Protein AF-0000000075830117 (afdb_homodimer)

Secondary structure (DSSP, 8-state):
----------------------B-SEEEEE-----GGGS-SSS---HHHHHHHHHHHHHHHHTS-EEEEEEEEEE-SPPPTT-TTEEEEEEEEEEEETTEEEEEEEEEESSSTT-EEEEEEEEEE--TTTTTTBPPPPTTSBPPP-TT---PPBHHHHHHHHHHTSPP---TTTTEEEEEEEEEEE-GGGB-TTTSPBPHHHHHHHHHHHHHHHTTHHHHHHHHHHTTEEEEEEEEEEEEE-SS----TTEEEEEEEEEE--SSTTSEEEEEEEEE-TTS-EEEEEEEEEEEEETTT--B-PPPHHHHHHHHHHHHHHSS---TT-----------/----------------------B-SEEEEE-----GGGS-SSS---HHHHHHHHHHHHHHHHTS-EEEEEEEEEE-SPPPTT-TTEEEEEEEEEEEETTEEEEEEEEEESSSTT-EEEEEEEEEE--TTTTTTBPPPPTTSBPPP-TT---PPBHHHHHHHHHHTS-----TTTTEEEEEEEEEEE-GGGB-TTTSPBPHHHHHHHHHHHHHHHTTHHHHHHHHHHTTEEEEEEEEEEEEE-SS----TTEEEEEEEEEEE-SSTTSEEEEEEEEE-TTS-EEEEEEEEEEEEETTT--B-PPPHHHHHHHHHHHHHHSS---TT-----------

Foldseek 3Di:
DPPPPPPPPDPPPPPPPVPLAQDEQKDKAFDDPDDPVLWPQPQDHDPLSVVVVVQVRVCVQFVHWDWFWKFLKFFDATDDPPFPRWIKMKGFADDPDPQKTKIWIFIATDQDPPGTGIIIITITGHDPPTNPRYDHDDQQDFDDHGPVRDGGDGNVVVVVVSVVPGDPDPPVVPFWLFKFKDKDAAAPVQADPPQQAGHSSVVSVVQVQVVCVLLPHPVSQVVQVVVQKGKDWGTKRTKGFDSPDHDDHGAMKMKMWIWGDDDDQQQKTKIWIFIADPVGDTGIIIIIIMGMARNVVRHGDHDDPVSVVSSSVCRVVRRPPPPPPPPVPPVPVPPD/DPPPPPPPPDPPPPPPPPPLAQDEQKDKAFDDPDDPVLWPVPQDHQPLSVVVVVQVRVCVQFVHWDWFWKFLKFFDGTDDPPFPRWIKMKGFADDPDPQKTKIWIFIATDQDPPGTGIIIITITGHDPPTNPRYDHDDQQDFDDHGPVRDGGDGNVVVVVVSVVPDDPDPPVPPFWLFKFKDKDAAAPVQADPPQQAGHSSVVSVVQVQVVCVLLPHPVSQVVQVVVQKGKDWGTKRTKGFDSPDHDDHGAMKMKMWIWGDDPPQQQKTKIWIFIADPVGDTGIIIIIIMGMARNVPRHGDHDDPVSVVSSSVCRVVRRPPPPPPPPVPPPPVPPD

InterPro domains:
  IPR029069 HotDog domain superfamily [SSF54637] (37-83)
  IPR029069 HotDog domain superfamily [SSF54637] (203-308)

pLDDT: mean 79.44, std 21.6, range [19.98, 98.19]

Sequence (672 aa):
MYRTTVLVVPRAVIASHSCRREMAPANVFVVEQLGIKDIDGYGHVWYGNYLKFFHRGLQLFLGGGTVVRVEHLKYKQSVPWGAEDSRIESYLVERPSPAMAVVYQRWRVGPSADSTYAICLSHVALEPGCADTIAVMEPKQRLIEGREGAREPMLGMAVKNLQTGAVPPIDDAEGIIGRILIGRHAYLDMISPSDSTIQLVDVMDLFEQSRTELVGGQPGLKAFLDRGISLVVGQIDALVLSKDVKITPGTDVLCEVTLIRATTGRRCFNFQQRLLRSDGMEAARVRVLMCCVDVSKGELVPVPDDSWAYWNMRLETLGKSPSHGNGFHNQRTKLSMYRTTVLVVPRAVIASHSCRREMAPANVFVVEQLGIKDIDGYGHVWYGNYLKFFHRGLQLFLGGGTVVRVEHLKYKQSVPWGAEDSRIESYLVERPSPAMAVVYQRWRVGPSADSTYAICLSHVALEPGCADTIAVMEPKQRLIEGREGAREPMLGMAVKNLQTGAVPPIDDAEGIIGRILIGRHAYLDMISPSDSTIQLVDVMDLFEQSRTELVGGQPGLKAFLDRGISLVVGQIDALVLSKDVKITPGTDVLCEVTLIRATTGRRCFNFQQRLLRSDGMEAARVRVLMCCVDVSKGELVPVPDDSWAYWNMRLETLGKSPSHGNGFHNQRTKLS

Structure (mmCIF, N/CA/C/O backbone):
data_AF-0000000075830117-model_v1
#
loop_
_entity.id
_entity.type
_entity.pdbx_description
1 polymer 'Thioesterase domain-containing protein'
#
loop_
_atom_site.group_PDB
_atom_site.id
_atom_site.type_symbol
_atom_site.label_atom_id
_atom_site.label_alt_id
_atom_site.label_comp_id
_atom_site.label_asym_id
_atom_site.label_entity_id
_atom_site.label_seq_id
_atom_site.pdbx_PDB_ins_code
_atom_site.Cartn_x
_atom_site.Cartn_y
_atom_site.Cartn_z
_atom_site.occupancy
_atom_site.B_iso_or_equiv
_atom_site.auth_seq_id
_atom_site.auth_comp_id
_atom_site.auth_asym_id
_atom_site.auth_atom_id
_atom_site.pdbx_PDB_model_num
ATOM 1 N N . MET A 1 1 ? -38.844 -21.938 -41.781 1 20.69 1 MET A N 1
ATOM 2 C CA . MET A 1 1 ? -38.656 -20.484 -41.844 1 20.69 1 MET A CA 1
ATOM 3 C C . MET A 1 1 ? -39.094 -19.828 -40.531 1 20.69 1 MET A C 1
ATOM 5 O O . MET A 1 1 ? -40.25 -19.359 -40.438 1 20.69 1 MET A O 1
ATOM 9 N N . TYR A 1 2 ? -38.812 -20.344 -39.438 1 23.97 2 TYR A N 1
ATOM 10 C CA . TYR A 1 2 ? -39.344 -20.047 -38.094 1 23.97 2 TYR A CA 1
ATOM 11 C C . TYR A 1 2 ? -39.062 -18.594 -37.719 1 23.97 2 TYR A C 1
ATOM 13 O O . TYR A 1 2 ? -37.938 -18.141 -37.781 1 23.97 2 TYR A O 1
ATOM 21 N N . ARG A 1 3 ? -40.094 -17.719 -37.938 1 20.22 3 ARG A N 1
ATOM 22 C CA . ARG A 1 3 ? -40.188 -16.266 -37.781 1 20.22 3 ARG A CA 1
ATOM 23 C C . ARG A 1 3 ? -39.875 -15.867 -36.344 1 20.22 3 ARG A C 1
ATOM 25 O O . ARG A 1 3 ? -40.562 -16.266 -35.406 1 20.22 3 ARG A O 1
ATOM 32 N N . THR A 1 4 ? -38.625 -15.805 -35.969 1 21.97 4 THR A N 1
ATOM 33 C CA . THR A 1 4 ? -38.094 -15.5 -34.625 1 21.97 4 THR A CA 1
ATOM 34 C C . THR A 1 4 ? -38.5 -14.102 -34.188 1 21.97 4 THR A C 1
ATOM 36 O O . THR A 1 4 ? -38.125 -13.102 -34.812 1 21.97 4 THR A O 1
ATOM 39 N N . THR A 1 5 ? -39.75 -13.969 -33.844 1 21.34 5 THR A N 1
ATOM 40 C CA . THR A 1 5 ? -40.344 -12.688 -33.438 1 21.34 5 THR A CA 1
ATOM 41 C C . THR A 1 5 ? -39.531 -12.031 -32.344 1 21.34 5 THR A C 1
ATOM 43 O O . THR A 1 5 ? -39.312 -12.633 -31.281 1 21.34 5 THR A O 1
ATOM 46 N N . VAL A 1 6 ? -38.688 -11.039 -32.656 1 21.36 6 VAL A N 1
ATOM 47 C CA . VAL A 1 6 ? -37.812 -10.148 -31.906 1 21.36 6 VAL A CA 1
ATOM 48 C C . VAL A 1 6 ? -38.625 -9.258 -30.984 1 21.36 6 VAL A C 1
ATOM 50 O O . VAL A 1 6 ? -39.469 -8.469 -31.453 1 21.36 6 VAL A O 1
ATOM 53 N N . LEU A 1 7 ? -39.156 -9.805 -29.922 1 20.45 7 LEU A N 1
ATOM 54 C CA . LEU A 1 7 ? -39.969 -8.938 -29.078 1 20.45 7 LEU A CA 1
ATOM 55 C C . LEU A 1 7 ? -39.219 -7.668 -28.719 1 20.45 7 LEU A C 1
ATOM 57 O O . LEU A 1 7 ? -38.094 -7.738 -28.172 1 20.45 7 LEU A O 1
ATOM 61 N N . VAL A 1 8 ? -39.5 -6.547 -29.422 1 20.73 8 VAL A N 1
ATOM 62 C CA . VAL A 1 8 ? -39.031 -5.176 -29.234 1 20.73 8 VAL A CA 1
ATOM 63 C C . VAL A 1 8 ? -39.469 -4.652 -27.875 1 20.73 8 VAL A C 1
ATOM 65 O O . VAL A 1 8 ? -40.656 -4.566 -27.578 1 20.73 8 VAL A O 1
ATOM 68 N N . VAL A 1 9 ? -38.875 -5.027 -26.891 1 22.42 9 VAL A N 1
ATOM 69 C CA . VAL A 1 9 ? -39.344 -4.477 -25.625 1 22.42 9 VAL A CA 1
ATOM 70 C C . VAL A 1 9 ? -39.344 -2.953 -25.703 1 22.42 9 VAL A C 1
ATOM 72 O O . VAL A 1 9 ? -38.375 -2.342 -26.172 1 22.42 9 VAL A O 1
ATOM 75 N N . PRO A 1 10 ? -40.5 -2.367 -25.703 1 21.41 10 PRO A N 1
ATOM 76 C CA . PRO A 1 10 ? -40.625 -0.914 -25.828 1 21.41 10 PRO A CA 1
ATOM 77 C C . PRO A 1 10 ? -39.688 -0.152 -24.891 1 21.41 10 PRO A C 1
ATOM 79 O O . PRO A 1 10 ? -39.312 -0.67 -23.844 1 21.41 10 PRO A O 1
ATOM 82 N N . ARG A 1 11 ? -39.062 0.906 -25.438 1 22.81 11 ARG A N 1
ATOM 83 C CA . ARG A 1 11 ? -38.25 1.982 -24.891 1 22.81 11 ARG A CA 1
ATOM 84 C C . ARG A 1 11 ? -38.969 2.699 -23.75 1 22.81 11 ARG A C 1
ATOM 86 O O . ARG A 1 11 ? -39.969 3.371 -23.969 1 22.81 11 ARG A O 1
ATOM 93 N N . ALA A 1 12 ? -39.219 2.078 -22.672 1 22.09 12 ALA A N 1
ATOM 94 C CA . ALA A 1 12 ? -39.844 2.971 -21.703 1 22.09 12 ALA A CA 1
ATOM 95 C C . ALA A 1 12 ? -39.156 4.336 -21.688 1 22.09 12 ALA A C 1
ATOM 97 O O . ALA A 1 12 ? -37.938 4.426 -21.688 1 22.09 12 ALA A O 1
ATOM 98 N N . VAL A 1 13 ? -39.719 5.32 -22.281 1 22.27 13 VAL A N 1
ATOM 99 C CA . VAL A 1 13 ? -39.469 6.75 -22.219 1 22.27 13 VAL A CA 1
ATOM 100 C C . VAL A 1 13 ? -39.281 7.176 -20.766 1 22.27 13 VAL A C 1
ATOM 102 O O . VAL A 1 13 ? -40.25 7.176 -19.984 1 22.27 13 VAL A O 1
ATOM 105 N N . ILE A 1 14 ? -38.344 6.629 -20.062 1 22.73 14 ILE A N 1
ATOM 106 C CA . ILE A 1 14 ? -38.219 7.219 -18.734 1 22.73 14 ILE A CA 1
ATOM 107 C C . ILE A 1 14 ? -38.156 8.742 -18.844 1 22.73 14 ILE A C 1
ATOM 109 O O . ILE A 1 14 ? -37.281 9.281 -19.531 1 22.73 14 ILE A O 1
ATOM 113 N N . ALA A 1 15 ? -39.219 9.391 -18.719 1 22.58 15 ALA A N 1
ATOM 114 C CA . ALA A 1 15 ? -39.344 10.828 -18.531 1 22.58 15 ALA A CA 1
ATOM 115 C C . ALA A 1 15 ? -38.312 11.352 -17.531 1 22.58 15 ALA A C 1
ATOM 117 O O . ALA A 1 15 ? -38.25 10.867 -16.406 1 22.58 15 ALA A O 1
ATOM 118 N N . SER A 1 16 ? -37.156 11.844 -17.984 1 25.09 16 SER A N 1
ATOM 119 C CA . SER A 1 16 ? -36 12.625 -17.531 1 25.09 16 SER A CA 1
ATOM 120 C C . SER A 1 16 ? -36.438 13.82 -16.688 1 25.09 16 SER A C 1
ATOM 122 O O . SER A 1 16 ? -36.438 14.961 -17.156 1 25.09 16 SER A O 1
ATOM 124 N N . HIS A 1 17 ? -37.594 13.781 -16.047 1 27.83 17 HIS A N 1
ATOM 125 C CA . HIS A 1 17 ? -37.688 15.023 -15.281 1 27.83 17 HIS A CA 1
ATOM 126 C C . HIS A 1 17 ? -36.469 15.195 -14.359 1 27.83 17 HIS A C 1
ATOM 128 O O . HIS A 1 17 ? -36.188 14.336 -13.523 1 27.83 17 HIS A O 1
ATOM 134 N N . SER A 1 18 ? -35.406 15.898 -14.742 1 29.81 18 SER A N 1
ATOM 135 C CA . SER A 1 18 ? -34.094 16.391 -14.328 1 29.81 18 SER A CA 1
ATOM 136 C C . SER A 1 18 ? -34.156 16.984 -12.922 1 29.81 18 SER A C 1
ATOM 138 O O . SER A 1 18 ? -34 18.188 -12.742 1 29.81 18 SER A O 1
ATOM 140 N N . CYS A 1 19 ? -35.125 16.812 -12.039 1 29.39 19 CYS A N 1
ATOM 141 C CA . CYS A 1 19 ? -34.969 17.469 -10.75 1 29.39 19 CYS A CA 1
ATOM 142 C C . CYS A 1 19 ? -33.656 17.047 -10.078 1 29.39 19 CYS A C 1
ATOM 144 O O . CYS A 1 19 ? -33.469 15.883 -9.742 1 29.39 19 CYS A O 1
ATOM 146 N N . ARG A 1 20 ? -32.625 17.719 -10.25 1 38.72 20 ARG A N 1
ATOM 147 C CA . ARG A 1 20 ? -31.297 17.594 -9.633 1 38.72 20 ARG A CA 1
ATOM 148 C C . ARG A 1 20 ? -31.406 17.438 -8.125 1 38.72 20 ARG A C 1
ATOM 150 O O . ARG A 1 20 ? -31.625 18.422 -7.402 1 38.72 20 ARG A O 1
ATOM 157 N N . ARG A 1 21 ? -31.922 16.5 -7.582 1 38.53 21 ARG A N 1
ATOM 158 C CA . ARG A 1 21 ? -32.062 16.25 -6.148 1 38.53 21 ARG A CA 1
ATOM 159 C C . ARG A 1 21 ? -30.734 16.484 -5.426 1 38.53 21 ARG A C 1
ATOM 161 O O . ARG A 1 21 ? -29.703 15.93 -5.816 1 38.53 21 ARG A O 1
ATOM 168 N N . GLU A 1 22 ? -30.547 17.656 -4.602 1 53.09 22 GLU A N 1
ATOM 169 C CA . GLU A 1 22 ? -29.438 18 -3.711 1 53.09 22 GLU A CA 1
ATOM 170 C C . GLU A 1 22 ? -29.078 16.828 -2.805 1 53.09 22 GLU A C 1
ATOM 172 O O . GLU A 1 22 ? -29.953 16.188 -2.209 1 53.09 22 GLU A O 1
ATOM 177 N N . MET A 1 23 ? -27.906 16.25 -3.035 1 68.56 23 MET A N 1
ATOM 178 C CA . MET A 1 23 ? -27.406 15.148 -2.221 1 68.56 23 MET A CA 1
ATOM 179 C C . MET A 1 23 ? -27.016 15.633 -0.831 1 68.56 23 MET A C 1
ATOM 181 O O . MET A 1 23 ? -26.75 16.812 -0.634 1 68.56 23 MET A O 1
ATOM 185 N N . ALA A 1 24 ? -27.141 14.789 0.187 1 74.56 24 ALA A N 1
ATOM 186 C CA . ALA A 1 24 ? -26.828 15.055 1.588 1 74.56 24 ALA A CA 1
ATOM 187 C C . ALA A 1 24 ? -25.422 15.656 1.731 1 74.56 24 ALA A C 1
ATOM 189 O O . ALA A 1 24 ? -24.5 15.289 0.993 1 74.56 24 ALA A O 1
ATOM 190 N N . PRO A 1 25 ? -25.344 16.703 2.576 1 81.5 25 PRO A N 1
ATOM 191 C CA . PRO A 1 25 ? -24.062 17.391 2.77 1 81.5 25 PRO A CA 1
ATOM 192 C C . PRO A 1 25 ? -23.031 16.516 3.508 1 81.5 25 PRO A C 1
ATOM 194 O O . PRO A 1 25 ? -21.922 16.969 3.762 1 81.5 25 PRO A O 1
ATOM 197 N N . ALA A 1 26 ? -23.406 15.352 3.828 1 84.12 26 ALA A N 1
ATOM 198 C CA . ALA A 1 26 ? -22.531 14.406 4.52 1 84.12 26 ALA A CA 1
ATOM 199 C C . ALA A 1 26 ? -22.625 13.016 3.896 1 84.12 26 ALA A C 1
ATOM 201 O O . ALA A 1 26 ? -23.609 12.688 3.246 1 84.12 26 ALA A O 1
ATOM 202 N N . ASN A 1 27 ? -21.469 12.344 4.012 1 87.62 27 ASN A N 1
ATOM 203 C CA . ASN A 1 27 ? -21.406 10.977 3.516 1 87.62 27 ASN A CA 1
ATOM 204 C C . ASN A 1 27 ? -20.641 10.07 4.469 1 87.62 27 ASN A C 1
ATOM 206 O O . ASN A 1 27 ? -19.703 10.516 5.137 1 87.62 27 ASN A O 1
ATOM 210 N N . VAL A 1 28 ? -21.156 8.898 4.586 1 85.44 28 VAL A N 1
ATOM 211 C CA . VAL A 1 28 ? -20.469 7.875 5.371 1 85.44 28 VAL A CA 1
ATOM 212 C C . VAL A 1 28 ? -19.906 6.805 4.441 1 85.44 28 VAL A C 1
ATOM 214 O O . VAL A 1 28 ? -20.641 6.199 3.66 1 85.44 28 VAL A O 1
ATOM 217 N N . PHE A 1 29 ? -18.641 6.68 4.559 1 88.5 29 PHE A N 1
ATOM 218 C CA . PHE A 1 29 ? -17.922 5.637 3.852 1 88.5 29 PHE A CA 1
ATOM 219 C C . PHE A 1 29 ? -17.547 4.504 4.797 1 88.5 29 PHE A C 1
ATOM 221 O O . PHE A 1 29 ? -16.688 4.672 5.672 1 88.5 29 PHE A O 1
ATOM 228 N N . VAL A 1 30 ? -18.156 3.348 4.559 1 81.88 30 VAL A N 1
ATOM 229 C CA . VAL A 1 30 ? -17.797 2.18 5.355 1 81.88 30 VAL A CA 1
ATOM 230 C C . VAL A 1 30 ? -16.516 1.564 4.809 1 81.88 30 VAL A C 1
ATOM 232 O O . VAL A 1 30 ? -16.438 1.215 3.629 1 81.88 30 VAL A O 1
ATOM 235 N N . VAL A 1 31 ? -15.586 1.491 5.645 1 80.81 31 VAL A N 1
ATOM 236 C CA . VAL A 1 31 ? -14.281 0.993 5.23 1 80.81 31 VAL A CA 1
ATOM 237 C C . VAL A 1 31 ? -14.281 -0.534 5.25 1 80.81 31 VAL A C 1
ATOM 239 O O . VAL A 1 31 ? -14.062 -1.146 6.297 1 80.81 31 VAL A O 1
ATOM 242 N N . GLU A 1 32 ? -14.523 -1.17 4.133 1 73.19 32 GLU A N 1
ATOM 243 C CA . GLU A 1 32 ? -14.602 -2.625 4.047 1 73.19 32 GLU A CA 1
ATOM 244 C C . GLU A 1 32 ? -13.289 -3.219 3.539 1 73.19 32 GLU A C 1
ATOM 246 O O . GLU A 1 32 ? -12.977 -4.375 3.822 1 73.19 32 GLU A O 1
ATOM 251 N N . GLN A 1 33 ? -12.547 -2.516 2.84 1 73.56 33 GLN A N 1
ATOM 252 C CA . GLN A 1 33 ? -11.352 -3.061 2.199 1 73.56 33 GLN A CA 1
ATOM 253 C C . GLN A 1 33 ? -10.086 -2.652 2.949 1 73.56 33 GLN A C 1
ATOM 255 O O . GLN A 1 33 ? -9.133 -2.154 2.348 1 73.56 33 GLN A O 1
ATOM 260 N N . LEU A 1 34 ? -10.258 -2.928 4.258 1 75.19 34 LEU A N 1
ATOM 261 C CA . LEU A 1 34 ? -9.078 -2.709 5.094 1 75.19 34 LEU A CA 1
ATOM 262 C C . LEU A 1 34 ? -8.273 -3.994 5.238 1 75.19 34 LEU A C 1
ATOM 264 O O . LEU A 1 34 ? -8.805 -5.027 5.648 1 75.19 34 LEU A O 1
ATOM 268 N N . GLY A 1 35 ? -7.07 -3.973 4.766 1 71.38 35 GLY A N 1
ATOM 269 C CA . GLY A 1 35 ? -6.188 -5.117 4.941 1 71.38 35 GLY A CA 1
ATOM 270 C C . GLY A 1 35 ? -5.223 -4.949 6.102 1 71.38 35 GLY A C 1
ATOM 271 O O . GLY A 1 35 ? -5.098 -3.857 6.66 1 71.38 35 GLY A O 1
ATOM 272 N N . ILE A 1 36 ? -4.629 -5.984 6.473 1 67.38 36 ILE A N 1
ATOM 273 C CA . ILE A 1 36 ? -3.672 -5.965 7.574 1 67.38 36 ILE A CA 1
ATOM 274 C C . ILE A 1 36 ? -2.535 -4.996 7.25 1 67.38 36 ILE A C 1
ATOM 276 O O . ILE A 1 36 ? -1.976 -4.363 8.148 1 67.38 36 ILE A O 1
ATOM 280 N N . LYS A 1 37 ? -2.229 -4.863 5.961 1 71.81 37 LYS A N 1
ATOM 281 C CA . LYS A 1 37 ? -1.138 -3.982 5.559 1 71.81 37 LYS A CA 1
ATOM 282 C C . LYS A 1 37 ? -1.494 -2.52 5.809 1 71.81 37 LYS A C 1
ATOM 284 O O . LYS A 1 37 ? -0.616 -1.652 5.812 1 71.81 37 LYS A O 1
ATOM 289 N N . ASP A 1 38 ? -2.814 -2.266 5.879 1 73.94 38 ASP A N 1
ATOM 290 C CA . ASP A 1 38 ? -3.281 -0.887 5.996 1 73.94 38 ASP A CA 1
ATOM 291 C C . ASP A 1 38 ? -3.27 -0.423 7.449 1 73.94 38 ASP A C 1
ATOM 293 O O . ASP A 1 38 ? -3.355 0.776 7.723 1 73.94 38 ASP A O 1
ATOM 297 N N . ILE A 1 39 ? -3.334 -1.313 8.32 1 63.31 39 ILE A N 1
ATOM 298 C CA . ILE A 1 39 ? -3.52 -0.862 9.695 1 63.31 39 ILE A CA 1
ATOM 299 C C . ILE A 1 39 ? -2.424 -1.45 10.586 1 63.31 39 ILE A C 1
ATOM 301 O O . ILE A 1 39 ? -1.653 -2.307 10.148 1 63.31 39 ILE A O 1
ATOM 305 N N . ASP A 1 40 ? -2.439 -0.881 11.836 1 57.59 40 ASP A N 1
ATOM 306 C CA . ASP A 1 40 ? -1.423 -1.159 12.852 1 57.59 40 ASP A CA 1
ATOM 307 C C . ASP A 1 40 ? -1.491 -2.613 13.312 1 57.59 40 ASP A C 1
ATOM 309 O O . ASP A 1 40 ? -2.324 -2.965 14.148 1 57.59 40 ASP A O 1
ATOM 313 N N . GLY A 1 41 ? -1.576 -3.514 12.344 1 51.75 41 GLY A N 1
ATOM 314 C CA . GLY A 1 41 ? -1.692 -4.867 12.859 1 51.75 41 GLY A CA 1
ATOM 315 C C . GLY A 1 41 ? -0.792 -5.133 14.055 1 51.75 41 GLY A C 1
ATOM 316 O O . GLY A 1 41 ? -1.118 -5.949 14.914 1 51.75 41 GLY A O 1
ATOM 317 N N . TYR A 1 42 ? 0.075 -4.234 14.625 1 47.84 42 TYR A N 1
ATOM 318 C CA . TYR A 1 42 ? 0.964 -4.602 15.719 1 47.84 42 TYR A CA 1
ATOM 319 C C . TYR A 1 42 ? 1.582 -3.361 16.359 1 47.84 42 TYR A C 1
ATOM 321 O O . TYR A 1 42 ? 2.748 -3.377 16.75 1 47.84 42 TYR A O 1
ATOM 329 N N . GLY A 1 43 ? 0.755 -2.422 16.312 1 53 43 GLY A N 1
ATOM 330 C CA . GLY A 1 43 ? 1.177 -1.252 17.078 1 53 43 GLY A CA 1
ATOM 331 C C . GLY A 1 43 ? 1.812 -0.182 16.203 1 53 43 GLY A C 1
ATOM 332 O O . GLY A 1 43 ? 2.174 0.889 16.703 1 53 43 GLY A O 1
ATOM 333 N N . HIS A 1 44 ? 2.045 -0.575 14.914 1 55.88 44 HIS A N 1
ATOM 334 C CA . HIS A 1 44 ? 2.643 0.441 14.055 1 55.88 44 HIS A CA 1
ATOM 335 C C . HIS A 1 44 ? 1.618 1.011 13.086 1 55.88 44 HIS A C 1
ATOM 337 O O . HIS A 1 44 ? 0.857 0.261 12.469 1 55.88 44 HIS A O 1
ATOM 343 N N . VAL A 1 45 ? 1.364 2.271 13.273 1 57 45 VAL A N 1
ATOM 344 C CA . VAL A 1 45 ? 0.369 2.914 12.422 1 57 45 VAL A CA 1
ATOM 345 C C . VAL A 1 45 ? 1.059 3.584 11.234 1 57 45 VAL A C 1
ATOM 347 O O . VAL A 1 45 ? 2.049 4.297 11.406 1 57 45 VAL A O 1
ATOM 350 N N . TRP A 1 46 ? 0.524 3.137 10.07 1 63.5 46 TRP A N 1
ATOM 351 C CA . TRP A 1 46 ? 1.007 3.803 8.867 1 63.5 46 TRP A CA 1
ATOM 352 C C . TRP A 1 46 ? 0.095 4.965 8.484 1 63.5 46 TRP A C 1
ATOM 354 O O . TRP A 1 46 ? -1.013 4.754 7.98 1 63.5 46 TRP A O 1
ATOM 364 N N . TYR A 1 47 ? 0.621 6.148 8.648 1 69.19 47 TYR A N 1
ATOM 365 C CA . TYR A 1 47 ? -0.209 7.34 8.523 1 69.19 47 TYR A CA 1
ATOM 366 C C . TYR A 1 47 ? -0.633 7.559 7.074 1 69.19 47 TYR A C 1
ATOM 368 O O . TYR A 1 47 ? -1.736 8.047 6.809 1 69.19 47 TYR A O 1
ATOM 376 N N . GLY A 1 48 ? 0.219 7.043 6.156 1 73.81 48 GLY A N 1
ATOM 377 C CA . GLY A 1 48 ? -0.156 7.172 4.758 1 73.81 48 GLY A CA 1
ATOM 378 C C . GLY A 1 48 ? -1.393 6.371 4.395 1 73.81 48 GLY A C 1
ATOM 379 O O . GLY A 1 48 ? -2.199 6.805 3.57 1 73.81 48 GLY A O 1
ATOM 380 N N . ASN A 1 49 ? -1.596 5.391 5.098 1 78 49 ASN A N 1
ATOM 381 C CA . ASN A 1 49 ? -2.74 4.539 4.785 1 78 49 ASN A CA 1
ATOM 382 C C . ASN A 1 49 ? -4.055 5.199 5.188 1 78 49 ASN A C 1
ATOM 384 O O . ASN A 1 49 ? -5.074 5.02 4.52 1 78 49 ASN A O 1
ATOM 388 N N . TYR A 1 50 ? -3.99 5.984 6.266 1 84.12 50 TYR A N 1
ATOM 389 C CA . TYR A 1 50 ? -5.199 6.711 6.633 1 84.12 50 TYR A CA 1
ATOM 390 C C . TYR A 1 50 ? -5.602 7.684 5.531 1 84.12 50 TYR A C 1
ATOM 392 O O . TYR A 1 50 ? -6.777 7.758 5.156 1 84.12 50 TYR A O 1
ATOM 400 N N . LEU A 1 51 ? -4.605 8.305 5.016 1 89.12 51 LEU A N 1
ATOM 401 C CA . LEU A 1 51 ? -4.887 9.281 3.969 1 89.12 51 LEU A CA 1
ATOM 402 C C . LEU A 1 51 ? -5.422 8.594 2.715 1 89.12 51 LEU A C 1
ATOM 404 O O . LEU A 1 51 ? -6.254 9.164 2 1 89.12 51 LEU A O 1
ATOM 408 N N . LYS A 1 52 ? -4.953 7.359 2.473 1 89.75 52 LYS A N 1
ATOM 409 C CA . LYS A 1 52 ? -5.492 6.566 1.371 1 89.75 52 LYS A CA 1
ATOM 410 C C . LYS A 1 52 ? -7 6.387 1.507 1 89.75 52 LYS A C 1
ATOM 412 O O . LYS A 1 52 ? -7.75 6.637 0.558 1 89.75 52 LYS A O 1
ATOM 417 N N . PHE A 1 53 ? -7.434 6.062 2.639 1 90.94 53 PHE A N 1
ATOM 418 C CA . PHE A 1 53 ? -8.852 5.785 2.842 1 90.94 53 PHE A CA 1
ATOM 419 C C . PHE A 1 53 ? -9.648 7.082 2.943 1 90.94 53 PHE A C 1
ATOM 421 O O . PHE A 1 53 ? -10.805 7.145 2.518 1 90.94 53 PHE A O 1
ATOM 428 N N . PHE A 1 54 ? -9.055 8.125 3.527 1 93.25 54 PHE A N 1
ATOM 429 C CA . PHE A 1 54 ? -9.703 9.43 3.48 1 93.25 54 PHE A CA 1
ATOM 430 C C . PHE A 1 54 ? -9.945 9.867 2.039 1 93.25 54 PHE A C 1
ATOM 432 O O . PHE A 1 54 ? -11.031 10.344 1.705 1 93.25 54 PHE A O 1
ATOM 439 N N . HIS A 1 55 ? -8.938 9.633 1.242 1 93.62 55 HIS A N 1
ATOM 440 C CA . HIS A 1 55 ? -9.07 10 -0.162 1 93.62 55 HIS A CA 1
ATOM 441 C C . HIS A 1 55 ? -10.148 9.172 -0.854 1 93.62 55 HIS A C 1
ATOM 443 O O . HIS A 1 55 ? -10.945 9.703 -1.627 1 93.62 55 HIS A O 1
ATOM 449 N N . ARG A 1 56 ? -10.203 7.914 -0.584 1 92.56 56 ARG A N 1
ATOM 450 C CA . ARG A 1 56 ? -11.234 7.051 -1.149 1 92.56 56 ARG A CA 1
ATOM 451 C C . ARG A 1 56 ? -12.633 7.52 -0.737 1 92.56 56 ARG A C 1
ATOM 453 O O . ARG A 1 56 ? -13.531 7.609 -1.571 1 92.56 56 ARG A O 1
ATOM 460 N N . GLY A 1 57 ? -12.789 7.812 0.523 1 92.94 57 GLY A N 1
ATOM 461 C CA . GLY A 1 57 ? -14.055 8.336 1.005 1 92.94 57 GLY A CA 1
ATOM 462 C C . GLY A 1 57 ? -14.453 9.641 0.336 1 92.94 57 GLY A C 1
ATOM 463 O O . GLY A 1 57 ? -15.625 9.844 0.013 1 92.94 57 GLY A O 1
ATOM 464 N N . LEU A 1 58 ? -13.484 10.461 0.124 1 94.31 58 LEU A N 1
ATOM 465 C CA . LEU A 1 58 ? -13.711 11.75 -0.52 1 94.31 58 LEU A CA 1
ATOM 466 C C . LEU A 1 58 ? -14.18 11.562 -1.961 1 94.31 58 LEU A C 1
ATOM 468 O O . LEU A 1 58 ? -15.086 12.258 -2.422 1 94.31 58 LEU A O 1
ATOM 472 N N . GLN A 1 59 ? -13.539 10.672 -2.65 1 90.88 59 GLN A N 1
ATOM 473 C CA . GLN A 1 59 ? -13.891 10.422 -4.043 1 90.88 59 GLN A CA 1
ATOM 474 C C . GLN A 1 59 ? -15.32 9.898 -4.16 1 90.88 59 GLN A C 1
ATOM 476 O O . GLN A 1 59 ? -16.062 10.297 -5.066 1 90.88 59 GLN A O 1
ATOM 481 N N . LEU A 1 60 ? -15.672 9.055 -3.279 1 89.75 60 LEU A N 1
ATOM 482 C CA . LEU A 1 60 ? -17.031 8.516 -3.281 1 89.75 60 LEU A CA 1
ATOM 483 C C . LEU A 1 60 ? -18.047 9.594 -2.922 1 89.75 60 LEU A C 1
ATOM 485 O O . LEU A 1 60 ? -19.125 9.648 -3.498 1 89.75 60 LEU A O 1
ATOM 489 N N . PHE A 1 61 ? -17.734 10.461 -2.002 1 93.81 61 PHE A N 1
ATOM 490 C CA . PHE A 1 61 ? -18.609 11.523 -1.525 1 93.81 61 PHE A CA 1
ATOM 491 C C . PHE A 1 61 ? -18.828 12.578 -2.607 1 93.81 61 PHE A C 1
ATOM 493 O O . PHE A 1 61 ? -19.969 12.914 -2.939 1 93.81 61 PHE A O 1
ATOM 500 N N . LEU A 1 62 ? -17.719 12.945 -3.248 1 94.88 62 LEU A N 1
ATOM 501 C CA . LEU A 1 62 ? -17.75 14.102 -4.145 1 94.88 62 LEU A CA 1
ATOM 502 C C . LEU A 1 62 ? -17.938 13.656 -5.59 1 94.88 62 LEU A C 1
ATOM 504 O O . LEU A 1 62 ? -18.203 14.484 -6.469 1 94.88 62 LEU A O 1
ATOM 508 N N . GLY A 1 63 ? -17.828 12.359 -5.836 1 89.88 63 GLY A N 1
ATOM 509 C CA . GLY A 1 63 ? -17.906 11.852 -7.199 1 89.88 63 GLY A CA 1
ATOM 510 C C . GLY A 1 63 ? -16.609 12.016 -7.965 1 89.88 63 GLY A C 1
ATOM 511 O O . GLY A 1 63 ? -16.609 12.078 -9.195 1 89.88 63 GLY A O 1
ATOM 512 N N . GLY A 1 64 ? -15.586 12.266 -7.266 1 89.44 64 GLY A N 1
ATOM 513 C CA . GLY A 1 64 ? -14.266 12.477 -7.852 1 89.44 64 GLY A CA 1
ATOM 514 C C . GLY A 1 64 ? -13.469 13.547 -7.145 1 89.44 64 GLY A C 1
ATOM 515 O O . GLY A 1 64 ? -13.75 13.883 -5.992 1 89.44 64 GLY A O 1
ATOM 516 N N . GLY A 1 65 ? -12.375 13.969 -7.863 1 90.06 65 GLY A N 1
ATOM 517 C CA . GLY A 1 65 ? -11.516 15.016 -7.328 1 90.06 65 GLY A CA 1
ATOM 518 C C . GLY A 1 65 ? -10.195 14.484 -6.809 1 90.06 65 GLY A C 1
ATOM 519 O O . GLY A 1 65 ? -10.023 13.273 -6.648 1 90.06 65 GLY A O 1
ATOM 520 N N . THR A 1 66 ? -9.297 15.414 -6.617 1 90.69 66 THR A N 1
ATOM 521 C CA . THR A 1 66 ? -7.953 15.094 -6.141 1 90.69 66 THR A CA 1
ATOM 522 C C . THR A 1 66 ? -7.582 15.969 -4.945 1 90.69 66 THR A C 1
ATOM 524 O O . THR A 1 66 ? -7.781 17.188 -4.969 1 90.69 66 THR A O 1
ATOM 527 N N . VAL A 1 67 ? -7.102 15.336 -3.912 1 94.19 67 VAL A N 1
ATOM 528 C CA . VAL A 1 67 ? -6.66 16.078 -2.738 1 94.19 67 VAL A CA 1
ATOM 529 C C . VAL A 1 67 ? -5.434 16.922 -3.092 1 94.19 67 VAL A C 1
ATOM 531 O O . VAL A 1 67 ? -4.453 16.406 -3.627 1 94.19 67 VAL A O 1
ATOM 534 N N . VAL A 1 68 ? -5.516 18.219 -2.766 1 95.25 68 VAL A N 1
ATOM 535 C CA . VAL A 1 68 ? -4.383 19.078 -3.088 1 95.25 68 VAL A CA 1
ATOM 536 C C . VAL A 1 68 ? -3.754 19.609 -1.8 1 95.25 68 VAL A C 1
ATOM 538 O O . VAL A 1 68 ? -2.625 20.094 -1.812 1 95.25 68 VAL A O 1
ATOM 541 N N . ARG A 1 69 ? -4.508 19.484 -0.735 1 95.81 69 ARG A N 1
ATOM 542 C CA . ARG A 1 69 ? -3.988 19.938 0.554 1 95.81 69 ARG A CA 1
ATOM 543 C C . ARG A 1 69 ? -4.676 19.203 1.703 1 95.81 69 ARG A C 1
ATOM 545 O O . ARG A 1 69 ? -5.883 18.969 1.662 1 95.81 69 ARG A O 1
ATOM 552 N N . VAL A 1 70 ? -3.928 18.797 2.68 1 94.94 70 VAL A N 1
ATOM 553 C CA . VAL A 1 70 ? -4.457 18.266 3.93 1 94.94 70 VAL A CA 1
ATOM 554 C C . VAL A 1 70 ? -3.936 19.078 5.109 1 94.94 70 VAL A C 1
ATOM 556 O O . VAL A 1 70 ? -2.73 19.297 5.23 1 94.94 70 VAL A O 1
ATOM 559 N N . GLU A 1 71 ? -4.852 19.484 5.93 1 92.56 71 GLU A N 1
ATOM 560 C CA . GLU A 1 71 ? -4.5 20.281 7.098 1 92.56 71 GLU A CA 1
ATOM 561 C C . GLU A 1 71 ? -4.945 19.609 8.391 1 92.56 71 GLU A C 1
ATOM 563 O O . GLU A 1 71 ? -6.004 18.969 8.43 1 92.56 71 GLU A O 1
ATOM 568 N N . HIS A 1 72 ? -4.066 19.688 9.406 1 90.94 72 HIS A N 1
ATOM 569 C CA . HIS A 1 72 ? -4.391 19.344 10.789 1 90.94 72 HIS A CA 1
ATOM 570 C C . HIS A 1 72 ? -4.766 17.875 10.914 1 90.94 72 HIS A C 1
ATOM 572 O O . HIS A 1 72 ? -5.742 17.531 11.578 1 90.94 72 HIS A O 1
ATOM 578 N N . LEU A 1 73 ? -4.16 17.094 10.141 1 91.06 73 LEU A N 1
ATOM 579 C CA . LEU A 1 73 ? -4.391 15.664 10.305 1 91.06 73 LEU A CA 1
ATOM 580 C C . LEU A 1 73 ? -3.871 15.188 11.656 1 91.06 73 LEU A C 1
ATOM 582 O O . LEU A 1 73 ? -2.68 15.312 11.953 1 91.06 73 LEU A O 1
ATOM 586 N N . LYS A 1 74 ? -4.742 14.703 12.453 1 86.56 74 LYS A N 1
ATOM 587 C CA . LYS A 1 74 ? -4.414 14.195 13.781 1 86.56 74 LYS A CA 1
ATOM 588 C C . LYS A 1 74 ? -4.781 12.719 13.906 1 86.56 74 LYS A C 1
ATOM 590 O O . LYS A 1 74 ? -5.836 12.289 13.422 1 86.56 74 LYS A O 1
ATOM 595 N N . TYR A 1 75 ? -3.867 12.062 14.461 1 80.88 75 TYR A N 1
ATOM 596 C CA . TYR A 1 75 ? -4.102 10.656 14.797 1 80.88 75 TYR A CA 1
ATOM 597 C C . TYR A 1 75 ? -4.332 10.484 16.297 1 80.88 75 TYR A C 1
ATOM 599 O O . TYR A 1 75 ? -3.473 10.836 17.109 1 80.88 75 TYR A O 1
ATOM 607 N N . LYS A 1 76 ? -5.465 10.016 16.625 1 77.06 76 LYS A N 1
ATOM 608 C CA . LYS A 1 76 ? -5.762 9.867 18.047 1 77.06 76 LYS A CA 1
ATOM 609 C C . LYS A 1 76 ? -5.359 8.477 18.547 1 77.06 76 LYS A C 1
ATOM 611 O O . LYS A 1 76 ? -4.867 8.336 19.672 1 77.06 76 LYS A O 1
ATOM 616 N N . GLN A 1 77 ? -5.613 7.504 17.75 1 75.12 77 GLN A N 1
ATOM 617 C CA . GLN A 1 77 ? -5.25 6.121 18.031 1 75.12 77 GLN A CA 1
ATOM 618 C C . GLN A 1 77 ? -5.242 5.27 16.766 1 75.12 77 GLN A C 1
ATOM 620 O O . GLN A 1 77 ? -5.746 5.695 15.727 1 75.12 77 GLN A O 1
ATOM 625 N N . SER A 1 78 ? -4.625 4.164 16.875 1 73.06 78 SER A N 1
ATOM 626 C CA . SER A 1 78 ? -4.566 3.268 15.719 1 73.06 78 SER A CA 1
ATOM 627 C C . SER A 1 78 ? -5.906 2.576 15.492 1 73.06 78 SER A C 1
ATOM 629 O O . SER A 1 78 ? -6.559 2.145 16.438 1 73.06 78 SER A O 1
ATOM 631 N N . VAL A 1 79 ? -6.348 2.562 14.242 1 76 79 VAL A N 1
ATOM 632 C CA . VAL A 1 79 ? -7.566 1.839 13.891 1 76 79 VAL A CA 1
ATOM 633 C C . VAL A 1 79 ? -7.32 0.335 13.984 1 76 79 VAL A C 1
ATOM 635 O O . VAL A 1 79 ? -6.402 -0.193 13.352 1 76 79 VAL A O 1
ATOM 638 N N . PRO A 1 80 ? -8.062 -0.303 14.789 1 73.19 80 PRO A N 1
ATOM 639 C CA . PRO A 1 80 ? -7.855 -1.747 14.914 1 73.19 80 PRO A CA 1
ATOM 640 C C . PRO A 1 80 ? -8.273 -2.514 13.664 1 73.19 80 PRO A C 1
ATOM 642 O O . PRO A 1 80 ? -9.273 -2.168 13.031 1 73.19 80 PRO A O 1
ATOM 645 N N . TRP A 1 81 ? -7.484 -3.475 13.312 1 69.81 81 TRP A N 1
ATOM 646 C CA . TRP A 1 81 ? -7.852 -4.34 12.195 1 69.81 81 TRP A CA 1
ATOM 647 C C . TRP A 1 81 ? -9.094 -5.156 12.523 1 69.81 81 TRP A C 1
ATOM 649 O O . TRP A 1 81 ? -9.227 -5.684 13.633 1 69.81 81 TRP A O 1
ATOM 659 N N . GLY A 1 82 ? -10.086 -5.223 11.602 1 64.88 82 GLY A N 1
ATOM 660 C CA . GLY A 1 82 ? -11.281 -6.031 11.773 1 64.88 82 GLY A CA 1
ATOM 661 C C . GLY A 1 82 ? -12.328 -5.371 12.641 1 64.88 82 GLY A C 1
ATOM 662 O O . GLY A 1 82 ? -13.305 -6.012 13.047 1 64.88 82 GLY A O 1
ATOM 663 N N . ALA A 1 83 ? -11.969 -4.152 13.023 1 69.94 83 ALA A N 1
ATOM 664 C CA . ALA A 1 83 ? -12.953 -3.463 13.852 1 69.94 83 ALA A CA 1
ATOM 665 C C . ALA A 1 83 ? -14.297 -3.375 13.141 1 69.94 83 ALA A C 1
ATOM 667 O O . ALA A 1 83 ? -14.352 -3.154 11.93 1 69.94 83 ALA A O 1
ATOM 668 N N . GLU A 1 84 ? -15.234 -3.693 13.914 1 70.81 84 GLU A N 1
ATOM 669 C CA . GLU A 1 84 ? -16.578 -3.551 13.383 1 70.81 84 GLU A CA 1
ATOM 670 C C . GLU A 1 84 ? -16.969 -2.08 13.234 1 70.81 84 GLU A C 1
ATOM 672 O O . GLU A 1 84 ? -16.5 -1.233 14 1 70.81 84 GLU A O 1
ATOM 677 N N . ASP A 1 85 ? -17.656 -1.748 12.258 1 79.44 85 ASP A N 1
ATOM 678 C CA . ASP A 1 85 ? -18.234 -0.42 12.031 1 79.44 85 ASP A CA 1
ATOM 679 C C . ASP A 1 85 ? -17.125 0.618 11.836 1 79.44 85 ASP A C 1
ATOM 681 O O . ASP A 1 85 ? -17.109 1.656 12.5 1 79.44 85 ASP A O 1
ATOM 685 N N . SER A 1 86 ? -16.156 0.246 11.141 1 84.75 86 SER A N 1
ATOM 686 C CA . SER A 1 86 ? -15.141 1.211 10.727 1 84.75 86 SER A CA 1
ATOM 687 C C . SER A 1 86 ? -15.641 2.08 9.578 1 84.75 86 SER A C 1
ATOM 689 O O . SER A 1 86 ? -15.953 1.572 8.5 1 84.75 86 SER A O 1
ATOM 691 N N . ARG A 1 87 ? -15.727 3.404 9.836 1 89.38 87 ARG A N 1
ATOM 692 C CA . ARG A 1 87 ? -16.312 4.262 8.812 1 89.38 87 ARG A CA 1
ATOM 693 C C . ARG A 1 87 ? -15.641 5.629 8.789 1 89.38 87 ARG A C 1
ATOM 695 O O . ARG A 1 87 ? -15.18 6.121 9.82 1 89.38 87 ARG A O 1
ATOM 702 N N . ILE A 1 88 ? -15.648 6.195 7.688 1 91.94 88 ILE A N 1
ATOM 703 C CA . ILE A 1 88 ? -15.164 7.559 7.492 1 91.94 88 ILE A CA 1
ATOM 704 C C . ILE A 1 88 ? -16.344 8.477 7.152 1 91.94 88 ILE A C 1
ATOM 706 O O . ILE A 1 88 ? -17.078 8.227 6.195 1 91.94 88 ILE A O 1
ATOM 710 N N . GLU A 1 89 ? -16.5 9.445 8.023 1 93.69 89 GLU A N 1
ATOM 711 C CA . GLU A 1 89 ? -17.5 10.484 7.777 1 93.69 89 GLU A CA 1
ATOM 712 C C . GLU A 1 89 ? -16.875 11.703 7.098 1 93.69 89 GLU A C 1
ATOM 714 O O . GLU A 1 89 ? -15.805 12.156 7.484 1 93.69 89 GLU A O 1
ATOM 719 N N . SER A 1 90 ? -17.578 12.133 6.066 1 96.06 90 SER A N 1
ATOM 720 C CA . SER A 1 90 ? -17.125 13.297 5.316 1 96.06 90 SER A CA 1
ATOM 721 C C . SER A 1 90 ? -18.203 14.375 5.266 1 96.06 90 SER A C 1
ATOM 723 O O . SER A 1 90 ? -19.375 14.078 5.012 1 96.06 90 SER A O 1
ATOM 725 N N . TYR A 1 91 ? -17.781 15.609 5.559 1 96.94 91 TYR A N 1
ATOM 726 C CA . TYR A 1 91 ? -18.703 16.75 5.586 1 96.94 91 TYR A CA 1
ATOM 727 C C . TYR A 1 91 ? -18.188 17.875 4.695 1 96.94 91 TYR A C 1
ATOM 729 O O . TYR A 1 91 ? -17.062 18.344 4.848 1 96.94 91 TYR A O 1
ATOM 737 N N . LEU A 1 92 ? -19.031 18.312 3.793 1 97.44 92 LEU A N 1
ATOM 738 C CA . LEU A 1 92 ? -18.641 19.438 2.943 1 97.44 92 LEU A CA 1
ATOM 739 C C . LEU A 1 92 ? -18.719 20.75 3.709 1 97.44 92 LEU A C 1
ATOM 741 O O . LEU A 1 92 ? -19.828 21.234 4.008 1 97.44 92 LEU A O 1
ATOM 745 N N . VAL A 1 93 ? -17.625 21.328 3.955 1 97.44 93 VAL A N 1
ATOM 746 C CA . VAL A 1 93 ? -17.531 22.5 4.82 1 97.44 93 VAL A CA 1
ATOM 747 C C . VAL A 1 93 ? -17.703 23.766 3.99 1 97.44 93 VAL A C 1
ATOM 749 O O . VAL A 1 93 ? -18.359 24.703 4.422 1 97.44 93 VAL A O 1
ATOM 752 N N . GLU A 1 94 ? -17.016 23.766 2.852 1 96.31 94 GLU A N 1
ATOM 753 C CA . GLU A 1 94 ? -17.016 24.953 2 1 96.31 94 GLU A CA 1
ATOM 754 C C . GLU A 1 94 ? -16.797 24.578 0.535 1 96.31 94 GLU A C 1
ATOM 756 O O . GLU A 1 94 ? -16.219 23.531 0.233 1 96.31 94 GLU A O 1
ATOM 761 N N . ARG A 1 95 ? -17.281 25.406 -0.321 1 95.62 95 ARG A N 1
ATOM 762 C CA . ARG A 1 95 ? -17.016 25.406 -1.755 1 95.62 95 ARG A CA 1
ATOM 763 C C . ARG A 1 95 ? -16.531 26.781 -2.227 1 95.62 95 ARG A C 1
ATOM 765 O O . ARG A 1 95 ? -17.312 27.531 -2.812 1 95.62 95 ARG A O 1
ATOM 772 N N . PRO A 1 96 ? -15.234 27.031 -1.971 1 95.56 96 PRO A N 1
ATOM 773 C CA . PRO A 1 96 ? -14.727 28.359 -2.305 1 95.56 96 PRO A CA 1
ATOM 774 C C . PRO A 1 96 ? -14.891 28.703 -3.785 1 95.56 96 PRO A C 1
ATOM 776 O O . PRO A 1 96 ? -14.961 29.875 -4.152 1 95.56 96 PRO A O 1
ATOM 779 N N . SER A 1 97 ? -14.852 27.703 -4.664 1 94.5 97 SER A N 1
ATOM 780 C CA . SER A 1 97 ? -15.109 27.797 -6.098 1 94.5 97 SER A CA 1
ATOM 781 C C . SER A 1 97 ? -15.688 26.5 -6.645 1 94.5 97 SER A C 1
ATOM 783 O O . SER A 1 97 ? -15.688 25.484 -5.957 1 94.5 97 SER A O 1
ATOM 785 N N . PRO A 1 98 ? -16.203 26.547 -7.832 1 92.62 98 PRO A N 1
ATOM 786 C CA . PRO A 1 98 ? -16.734 25.312 -8.414 1 92.62 98 PRO A CA 1
ATOM 787 C C . PRO A 1 98 ? -15.664 24.219 -8.562 1 92.62 98 PRO A C 1
ATOM 789 O O . PRO A 1 98 ? -15.992 23.031 -8.648 1 92.62 98 PRO A O 1
ATOM 792 N N . ALA A 1 99 ? -14.438 24.656 -8.547 1 95.12 99 ALA A N 1
ATOM 793 C CA . ALA A 1 99 ? -13.352 23.719 -8.797 1 95.12 99 ALA A CA 1
ATOM 794 C C . ALA A 1 99 ? -12.672 23.297 -7.492 1 95.12 99 ALA A C 1
ATOM 796 O O . ALA A 1 99 ? -11.656 22.609 -7.508 1 95.12 99 ALA A O 1
ATOM 797 N N . MET A 1 100 ? -13.289 23.734 -6.355 1 96.5 100 MET A N 1
ATOM 798 C CA . MET A 1 100 ? -12.625 23.453 -5.086 1 96.5 100 MET A CA 1
ATOM 799 C C . MET A 1 100 ? -13.648 23.109 -4.004 1 96.5 100 MET A C 1
ATOM 801 O O . MET A 1 100 ? -14.711 23.719 -3.932 1 96.5 100 MET A O 1
ATOM 805 N N . ALA A 1 101 ? -13.305 22.188 -3.203 1 97.12 101 ALA A N 1
ATOM 806 C CA . ALA A 1 101 ? -14.094 21.828 -2.029 1 97.12 101 ALA A CA 1
ATOM 807 C C . ALA A 1 101 ? -13.211 21.703 -0.793 1 97.12 101 ALA A C 1
ATOM 809 O O . ALA A 1 101 ? -12.047 21.297 -0.895 1 97.12 101 ALA A O 1
ATOM 810 N N . VAL A 1 102 ? -13.734 22.062 0.322 1 97.62 102 VAL A N 1
ATOM 811 C CA . VAL A 1 102 ? -13.109 21.812 1.62 1 97.62 102 VAL A CA 1
ATOM 812 C C . VAL A 1 102 ? -13.953 20.828 2.416 1 97.62 102 VAL A C 1
ATOM 814 O O . VAL A 1 102 ? -15.148 21.047 2.635 1 97.62 102 VAL A O 1
ATOM 817 N N . VAL A 1 103 ? -13.328 19.75 2.824 1 97.81 103 VAL A N 1
ATOM 818 C CA . VAL A 1 103 ? -14.07 18.641 3.43 1 97.81 103 VAL A CA 1
ATOM 819 C C . VAL A 1 103 ? -13.461 18.297 4.789 1 97.81 103 VAL A C 1
ATOM 821 O O . VAL A 1 103 ? -12.25 18.109 4.902 1 97.81 103 VAL A O 1
ATOM 824 N N . TYR A 1 104 ? -14.344 18.359 5.832 1 97.38 104 TYR A N 1
ATOM 825 C CA . TYR A 1 104 ? -13.984 17.812 7.141 1 97.38 104 TYR A CA 1
ATOM 826 C C . TYR A 1 104 ? -14.25 16.312 7.207 1 97.38 104 TYR A C 1
ATOM 828 O O . TYR A 1 104 ? -15.344 15.859 6.871 1 97.38 104 TYR A O 1
ATOM 836 N N . GLN A 1 105 ? -13.211 15.531 7.594 1 96.12 105 GLN A N 1
ATOM 837 C CA . GLN A 1 105 ? -13.375 14.086 7.66 1 96.12 105 GLN A CA 1
ATOM 838 C C . GLN A 1 105 ? -12.961 13.547 9.031 1 96.12 105 GLN A C 1
ATOM 840 O O . GLN A 1 105 ? -12.016 14.047 9.641 1 96.12 105 GLN A O 1
ATOM 845 N N . ARG A 1 106 ? -13.633 12.57 9.438 1 93.81 106 ARG A N 1
ATOM 846 C CA . ARG A 1 106 ? -13.234 11.844 10.641 1 93.81 106 ARG A CA 1
ATOM 847 C C . ARG A 1 106 ? -13.445 10.344 10.469 1 93.81 106 ARG A C 1
ATOM 849 O O . ARG A 1 106 ? -14.43 9.922 9.852 1 93.81 106 ARG A O 1
ATOM 856 N N . TRP A 1 107 ? -12.531 9.57 10.914 1 91.25 107 TRP A N 1
ATOM 857 C CA . TRP A 1 107 ? -12.594 8.117 10.945 1 91.25 107 TRP A CA 1
ATOM 858 C C . TRP A 1 107 ? -13.109 7.617 12.289 1 91.25 107 TRP A C 1
ATOM 860 O O . TRP A 1 107 ? -12.461 7.816 13.32 1 91.25 107 TRP A O 1
ATOM 870 N N . ARG A 1 108 ? -14.156 6.938 12.273 1 89.56 108 ARG A N 1
ATOM 871 C CA . ARG A 1 108 ? -14.773 6.418 13.492 1 89.56 108 ARG A CA 1
ATOM 872 C C . ARG A 1 108 ? -14.828 4.895 13.469 1 89.56 108 ARG A C 1
ATOM 874 O O . ARG A 1 108 ? -15.078 4.293 12.422 1 89.56 108 ARG A O 1
ATOM 881 N N . VAL A 1 109 ? -14.562 4.352 14.648 1 84.12 109 VAL A N 1
ATOM 882 C CA . VAL A 1 109 ? -14.641 2.9 14.781 1 84.12 109 VAL A CA 1
ATOM 883 C C . VAL A 1 109 ? -15.547 2.535 15.953 1 84.12 109 VAL A C 1
ATOM 885 O O . VAL A 1 109 ? -15.344 3.004 17.078 1 84.12 109 VAL A O 1
ATOM 888 N N . GLY A 1 110 ? -16.516 1.639 15.656 1 77.88 110 GLY A N 1
ATOM 889 C CA . GLY A 1 110 ? -17.438 1.192 16.703 1 77.88 110 GLY A CA 1
ATOM 890 C C . GLY A 1 110 ? -18.5 2.213 17.047 1 77.88 110 GLY A C 1
ATOM 891 O O . GLY A 1 110 ? -18.562 3.283 16.438 1 77.88 110 GLY A O 1
ATOM 892 N N . PRO A 1 111 ? -19.375 1.881 17.984 1 71 111 PRO A N 1
ATOM 893 C CA . PRO A 1 111 ? -20.547 2.711 18.266 1 71 111 PRO A CA 1
ATOM 894 C C . PRO A 1 111 ? -20.266 3.748 19.359 1 71 111 PRO A C 1
ATOM 896 O O . PRO A 1 111 ? -21.078 4.652 19.562 1 71 111 PRO A O 1
ATOM 899 N N . SER A 1 112 ? -19.109 3.668 20 1 68.88 112 SER A N 1
ATOM 900 C CA . SER A 1 112 ? -18.875 4.512 21.172 1 68.88 112 SER A CA 1
ATOM 901 C C . SER A 1 112 ? -18.641 5.965 20.766 1 68.88 112 SER A C 1
ATOM 903 O O . SER A 1 112 ? -18.25 6.238 19.625 1 68.88 112 SER A O 1
ATOM 905 N N . ALA A 1 113 ? -18.953 6.887 21.719 1 59.22 113 ALA A N 1
ATOM 906 C CA . ALA A 1 113 ? -18.75 8.32 21.531 1 59.22 113 ALA A CA 1
ATOM 907 C C . ALA A 1 113 ? -17.281 8.641 21.266 1 59.22 113 ALA A C 1
ATOM 909 O O . ALA A 1 113 ? -16.969 9.57 20.516 1 59.22 113 ALA A O 1
ATOM 910 N N . ASP A 1 114 ? -16.453 7.91 21.891 1 64.38 114 ASP A N 1
ATOM 911 C CA . ASP A 1 114 ? -15.016 8.125 21.734 1 64.38 114 ASP A CA 1
ATOM 912 C C . ASP A 1 114 ? -14.453 7.266 20.594 1 64.38 114 ASP A C 1
ATOM 914 O O . ASP A 1 114 ? -13.32 6.793 20.672 1 64.38 114 ASP A O 1
ATOM 918 N N . SER A 1 115 ? -15.07 7.395 19.484 1 81.88 115 SER A N 1
ATOM 919 C CA . SER A 1 115 ? -14.773 6.422 18.438 1 81.88 115 SER A CA 1
ATOM 920 C C . SER A 1 115 ? -13.984 7.062 17.297 1 81.88 115 SER A C 1
ATOM 922 O O . SER A 1 115 ? -13.867 6.48 16.219 1 81.88 115 SER A O 1
ATOM 924 N N . THR A 1 116 ? -13.523 8.359 17.625 1 87.06 116 THR A N 1
ATOM 925 C CA . THR A 1 116 ? -12.781 9.008 16.547 1 87.06 116 THR A CA 1
ATOM 926 C C . THR A 1 116 ? -11.305 8.625 16.594 1 87.06 116 THR A C 1
ATOM 928 O O . THR A 1 116 ? -10.648 8.797 17.625 1 87.06 116 THR A O 1
ATOM 931 N N . TYR A 1 117 ? -10.773 8.18 15.469 1 85 117 TYR A N 1
ATOM 932 C CA . TYR A 1 117 ? -9.406 7.676 15.414 1 85 117 TYR A CA 1
ATOM 933 C C . TYR A 1 117 ? -8.508 8.609 14.602 1 85 117 TYR A C 1
ATOM 935 O O . TYR A 1 117 ? -7.305 8.688 14.844 1 85 117 TYR A O 1
ATOM 943 N N . ALA A 1 118 ? -9.094 9.266 13.711 1 88.19 118 ALA A N 1
ATOM 944 C CA . ALA A 1 118 ? -8.359 10.242 12.914 1 88.19 118 ALA A CA 1
ATOM 945 C C . ALA A 1 118 ? -9.297 11.32 12.375 1 88.19 118 ALA A C 1
ATOM 947 O O . ALA A 1 118 ? -10.484 11.07 12.156 1 88.19 118 ALA A O 1
ATOM 948 N N . ILE A 1 119 ? -8.75 12.516 12.219 1 91.94 119 ILE A N 1
ATOM 949 C CA . ILE A 1 119 ? -9.531 13.656 11.734 1 91.94 119 ILE A CA 1
ATOM 950 C C . ILE A 1 119 ? -8.648 14.555 10.875 1 91.94 119 ILE A C 1
ATOM 952 O O . ILE A 1 119 ? -7.441 14.656 11.102 1 91.94 119 ILE A O 1
ATOM 956 N N . CYS A 1 120 ? -9.234 15.125 9.852 1 94.19 120 CYS A N 1
ATOM 957 C CA . CYS A 1 120 ? -8.469 16.094 9.062 1 94.19 120 CYS A CA 1
ATOM 958 C C . CYS A 1 120 ? -9.398 17.031 8.297 1 94.19 120 CYS A C 1
ATOM 960 O O . CYS A 1 120 ? -10.617 16.844 8.297 1 94.19 120 CYS A O 1
ATOM 962 N N . LEU A 1 121 ? -8.82 18.078 7.805 1 96.06 121 LEU A N 1
ATOM 963 C CA . LEU A 1 121 ? -9.438 18.984 6.836 1 96.06 121 LEU A CA 1
ATOM 964 C C . LEU A 1 121 ? -8.75 18.875 5.48 1 96.06 121 LEU A C 1
ATOM 966 O O . LEU A 1 121 ? -7.555 19.156 5.359 1 96.06 121 LEU A O 1
ATOM 970 N N . SER A 1 122 ? -9.508 18.469 4.465 1 96.56 122 SER A N 1
ATOM 971 C CA . SER A 1 122 ? -8.93 18.234 3.143 1 96.56 122 SER A CA 1
ATOM 972 C C . SER A 1 122 ? -9.422 19.281 2.141 1 96.56 122 SER A C 1
ATOM 974 O O . SER A 1 122 ? -10.609 19.594 2.096 1 96.56 122 SER A O 1
ATOM 976 N N . HIS A 1 123 ? -8.539 19.844 1.419 1 96.88 123 HIS A N 1
ATOM 977 C CA . HIS A 1 123 ? -8.852 20.656 0.246 1 96.88 123 HIS A CA 1
ATOM 978 C C . HIS A 1 123 ? -8.781 19.812 -1.03 1 96.88 123 HIS A C 1
ATOM 980 O O . HIS A 1 123 ? -7.766 19.172 -1.296 1 96.88 123 HIS A O 1
ATOM 986 N N . VAL A 1 124 ? -9.812 19.859 -1.824 1 95.88 124 VAL A N 1
ATOM 987 C CA . VAL A 1 124 ? -9.953 18.953 -2.955 1 95.88 124 VAL A CA 1
ATOM 988 C C . VAL A 1 124 ? -10.172 19.75 -4.238 1 95.88 124 VAL A C 1
ATOM 990 O O . VAL A 1 124 ? -11.062 20.594 -4.305 1 95.88 124 VAL A O 1
ATOM 993 N N . ALA A 1 125 ? -9.336 19.516 -5.203 1 95 125 ALA A N 1
ATOM 994 C CA . ALA A 1 125 ? -9.602 20.016 -6.547 1 95 125 ALA A CA 1
ATOM 995 C C . ALA A 1 125 ? -10.656 19.188 -7.258 1 95 125 ALA A C 1
ATOM 997 O O . ALA A 1 125 ? -10.539 17.953 -7.34 1 95 125 ALA A O 1
ATOM 998 N N . LEU A 1 126 ? -11.625 19.844 -7.797 1 94.38 126 LEU A N 1
ATOM 999 C CA . LEU A 1 126 ? -12.766 19.141 -8.375 1 94.38 126 LEU A CA 1
ATOM 1000 C C . LEU A 1 126 ? -12.766 19.266 -9.891 1 94.38 126 LEU A C 1
ATOM 1002 O O . LEU A 1 126 ? -12.461 20.328 -10.438 1 94.38 126 LEU A O 1
ATOM 1006 N N . GLU A 1 127 ? -13.078 18.156 -10.516 1 89.5 127 GLU A N 1
ATOM 1007 C CA . GLU A 1 127 ? -13.383 18.172 -11.945 1 89.5 127 GLU A CA 1
ATOM 1008 C C . GLU A 1 127 ? -14.828 18.609 -12.188 1 89.5 127 GLU A C 1
ATOM 1010 O O . GLU A 1 127 ? -15.664 18.547 -11.281 1 89.5 127 GLU A O 1
ATOM 1015 N N . PRO A 1 128 ? -15.023 19.016 -13.445 1 90.5 128 PRO A N 1
ATOM 1016 C CA . PRO A 1 128 ? -16.406 19.406 -13.75 1 90.5 128 PRO A CA 1
ATOM 1017 C C . PRO A 1 128 ? -17.406 18.266 -13.5 1 90.5 128 PRO A C 1
ATOM 1019 O O . PRO A 1 128 ? -17.141 17.125 -13.859 1 90.5 128 PRO A O 1
ATOM 1022 N N . GLY A 1 129 ? -18.438 18.609 -12.797 1 89.94 129 GLY A N 1
ATOM 1023 C CA . GLY A 1 129 ? -19.484 17.641 -12.508 1 89.94 129 GLY A CA 1
ATOM 1024 C C . GLY A 1 129 ? -19.391 17.047 -11.117 1 89.94 129 GLY A C 1
ATOM 1025 O O . GLY A 1 129 ? -20.344 16.469 -10.602 1 89.94 129 GLY A O 1
ATOM 1026 N N . CYS A 1 130 ? -18.266 17.203 -10.516 1 91.25 130 CYS A N 1
ATOM 1027 C CA . CYS A 1 130 ? -18.062 16.656 -9.18 1 91.25 130 CYS A CA 1
ATOM 1028 C C . CYS A 1 130 ? -18.625 17.594 -8.117 1 91.25 130 CYS A C 1
ATOM 1030 O O . CYS A 1 130 ? -18.422 18.812 -8.188 1 91.25 130 CYS A O 1
ATOM 1032 N N . ALA A 1 131 ? -19.344 16.984 -7.145 1 91.56 131 ALA A N 1
ATOM 1033 C CA . ALA A 1 131 ? -19.859 17.641 -5.949 1 91.56 131 ALA A CA 1
ATOM 1034 C C . ALA A 1 131 ? -20.922 18.688 -6.312 1 91.56 131 ALA A C 1
ATOM 1036 O O . ALA A 1 131 ? -21.344 19.469 -5.461 1 91.56 131 ALA A O 1
ATOM 1037 N N . ASP A 1 132 ? -21.344 18.703 -7.539 1 89.69 132 ASP A N 1
ATOM 1038 C CA . ASP A 1 132 ? -22.266 19.75 -7.988 1 89.69 132 ASP A CA 1
ATOM 1039 C C . ASP A 1 132 ? -23.609 19.641 -7.285 1 89.69 132 ASP A C 1
ATOM 1041 O O . ASP A 1 132 ? -24.281 20.641 -7.051 1 89.69 132 ASP A O 1
ATOM 1045 N N . THR A 1 133 ? -23.984 18.438 -6.883 1 89.75 133 THR A N 1
ATOM 1046 C CA . THR A 1 133 ? -25.312 18.219 -6.297 1 89.75 133 THR A CA 1
ATOM 1047 C C . THR A 1 133 ? -25.219 18.141 -4.773 1 89.75 133 THR A C 1
ATOM 1049 O O . THR A 1 133 ? -26.219 17.875 -4.102 1 89.75 133 THR A O 1
ATOM 1052 N N . ILE A 1 134 ? -24.094 18.375 -4.238 1 93.75 134 ILE A N 1
ATOM 1053 C CA . ILE A 1 134 ? -23.906 18.25 -2.799 1 93.75 134 ILE A CA 1
ATOM 1054 C C . ILE A 1 134 ? -23.984 19.625 -2.141 1 93.75 134 ILE A C 1
ATOM 1056 O O . ILE A 1 134 ? -23.266 20.547 -2.523 1 93.75 134 ILE A O 1
ATOM 1060 N N . ALA A 1 135 ? -24.797 19.766 -1.171 1 92.94 135 ALA A N 1
ATOM 1061 C CA . ALA A 1 135 ? -24.938 21.031 -0.455 1 92.94 135 ALA A CA 1
ATOM 1062 C C . ALA A 1 135 ? -23.828 21.203 0.578 1 92.94 135 ALA A C 1
ATOM 1064 O O . ALA A 1 135 ? -23.406 20.234 1.219 1 92.94 135 ALA A O 1
ATOM 1065 N N . VAL A 1 136 ? -23.438 22.438 0.684 1 95.38 136 VAL A N 1
ATOM 1066 C CA . VAL A 1 136 ? -22.516 22.766 1.765 1 95.38 136 VAL A CA 1
ATOM 1067 C C . VAL A 1 136 ? -23.234 22.672 3.107 1 95.38 136 VAL A C 1
ATOM 1069 O O . VAL A 1 136 ? -24.359 23.172 3.26 1 95.38 136 VAL A O 1
ATOM 1072 N N . MET A 1 137 ? -22.656 22.031 3.998 1 96.06 137 MET A N 1
ATOM 1073 C CA . MET A 1 137 ? -23.266 21.875 5.316 1 96.06 137 MET A CA 1
ATOM 1074 C C . MET A 1 137 ? -23.109 23.141 6.141 1 96.06 137 MET A C 1
ATOM 1076 O O . MET A 1 137 ? -22.016 23.719 6.203 1 96.06 137 MET A O 1
ATOM 1080 N N . GLU A 1 138 ? -24.172 23.531 6.828 1 95.31 138 GLU A N 1
ATOM 1081 C CA . GLU A 1 138 ? -24.125 24.734 7.664 1 95.31 138 GLU A CA 1
ATOM 1082 C C . GLU A 1 138 ? -23.328 24.469 8.945 1 95.31 138 GLU A C 1
ATOM 1084 O O . GLU A 1 138 ? -23.438 23.391 9.539 1 95.31 138 GLU A O 1
ATOM 1089 N N . PRO A 1 139 ? -22.641 25.453 9.391 1 95.62 139 PRO A N 1
ATOM 1090 C CA . PRO A 1 139 ? -21.828 25.297 10.594 1 95.62 139 PRO A CA 1
ATOM 1091 C C . PRO A 1 139 ? -22.656 24.891 11.812 1 95.62 139 PRO A C 1
ATOM 1093 O O . PRO A 1 139 ? -22.141 24.234 12.719 1 95.62 139 PRO A O 1
ATOM 1096 N N . LYS A 1 140 ? -23.906 25.203 11.852 1 95.62 140 LYS A N 1
ATOM 1097 C CA . LYS A 1 140 ? -24.734 24.953 13.023 1 95.62 140 LYS A CA 1
ATOM 1098 C C . LYS A 1 140 ? -25.297 23.547 13 1 95.62 140 LYS A C 1
ATOM 1100 O O . LYS A 1 140 ? -25.875 23.078 13.992 1 95.62 140 LYS A O 1
ATOM 1105 N N . GLN A 1 141 ? -25.156 22.891 11.875 1 94.25 141 GLN A N 1
ATOM 1106 C CA . GLN A 1 141 ? -25.625 21.516 11.781 1 94.25 141 GLN A CA 1
ATOM 1107 C C . GLN A 1 141 ? -24.703 20.562 12.531 1 94.25 141 GLN A C 1
ATOM 1109 O O . GLN A 1 141 ? -23.484 20.734 12.516 1 94.25 141 GLN A O 1
ATOM 1114 N N . ARG A 1 142 ? -25.344 19.562 13.125 1 92.56 142 ARG A N 1
ATOM 1115 C CA . ARG A 1 142 ? -24.594 18.594 13.914 1 92.56 142 ARG A CA 1
ATOM 1116 C C . ARG A 1 142 ? -24.047 17.469 13.031 1 92.56 142 ARG A C 1
ATOM 1118 O O . ARG A 1 142 ? -24.688 17.094 12.055 1 92.56 142 ARG A O 1
ATOM 1125 N N . LEU A 1 143 ? -22.875 16.984 13.461 1 92.69 143 LEU A N 1
ATOM 1126 C CA . LEU A 1 143 ? -22.328 15.805 12.805 1 92.69 143 LEU A CA 1
ATOM 1127 C C . LEU A 1 143 ? -23.219 14.594 13.016 1 92.69 143 LEU A C 1
ATOM 1129 O O . LEU A 1 143 ? -24.109 14.609 13.875 1 92.69 143 LEU A O 1
ATOM 1133 N N . ILE A 1 144 ? -23.031 13.625 12.172 1 87.19 144 ILE A N 1
ATOM 1134 C CA . ILE A 1 144 ? -23.812 12.398 12.211 1 87.19 144 ILE A CA 1
ATOM 1135 C C . ILE A 1 144 ? -23.672 11.75 13.594 1 87.19 144 ILE A C 1
ATOM 1137 O O . ILE A 1 144 ? -22.562 11.609 14.117 1 87.19 144 ILE A O 1
ATOM 1141 N N . GLU A 1 145 ? -24.844 11.453 14.172 1 77.88 145 GLU A N 1
ATOM 1142 C CA . GLU A 1 145 ? -24.875 10.867 15.516 1 77.88 145 GLU A CA 1
ATOM 1143 C C . GLU A 1 145 ? -24.391 9.422 15.5 1 77.88 145 GLU A C 1
ATOM 1145 O O . GLU A 1 145 ? -24.625 8.688 14.539 1 77.88 145 GLU A O 1
ATOM 1150 N N . GLY A 1 146 ? -23.609 9.148 16.5 1 67.75 146 GLY A N 1
ATOM 1151 C CA . GLY A 1 146 ? -23.203 7.758 16.672 1 67.75 146 GLY A CA 1
ATOM 1152 C C . GLY A 1 146 ? -24.328 6.871 17.203 1 67.75 146 GLY A C 1
ATOM 1153 O O . GLY A 1 146 ? -25.453 7.332 17.391 1 67.75 146 GLY A O 1
ATOM 1154 N N . ARG A 1 147 ? -24.188 5.691 17.328 1 63.19 147 ARG A N 1
ATOM 1155 C CA . ARG A 1 147 ? -25.188 4.699 17.734 1 63.19 147 ARG A CA 1
ATOM 1156 C C . ARG A 1 147 ? -25.562 4.875 19.203 1 63.19 147 ARG A C 1
ATOM 1158 O O . ARG A 1 147 ? -26.672 4.523 19.609 1 63.19 147 ARG A O 1
ATOM 1165 N N . GLU A 1 148 ? -24.719 5.465 19.953 1 67.44 148 GLU A N 1
ATOM 1166 C CA . GLU A 1 148 ? -25.031 5.527 21.375 1 67.44 148 GLU A CA 1
ATOM 1167 C C . GLU A 1 148 ? -25.703 6.844 21.734 1 67.44 148 GLU A C 1
ATOM 1169 O O . GLU A 1 148 ? -25.938 7.137 22.906 1 67.44 148 GLU A O 1
ATOM 1174 N N . GLY A 1 149 ? -26.156 7.559 20.844 1 64.75 149 GLY A N 1
ATOM 1175 C CA . GLY A 1 149 ? -27 8.727 21.078 1 64.75 149 GLY A CA 1
ATOM 1176 C C . GLY A 1 149 ? -26.234 9.906 21.641 1 64.75 149 GLY A C 1
ATOM 1177 O O . GLY A 1 149 ? -26.828 10.812 22.219 1 64.75 149 GLY A O 1
ATOM 1178 N N . ALA A 1 150 ? -25.016 9.82 21.641 1 69.25 150 ALA A N 1
ATOM 1179 C CA . ALA A 1 150 ? -24.266 10.969 22.141 1 69.25 150 ALA A CA 1
ATOM 1180 C C . ALA A 1 150 ? -24.422 12.172 21.219 1 69.25 150 ALA A C 1
ATOM 1182 O O . ALA A 1 150 ? -24.516 12.008 20 1 69.25 150 ALA A O 1
ATOM 1183 N N . ARG A 1 151 ? -24.656 13.258 21.859 1 79.5 151 ARG A N 1
ATOM 1184 C CA . ARG A 1 151 ? -24.812 14.484 21.094 1 79.5 151 ARG A CA 1
ATOM 1185 C C . ARG A 1 151 ? -23.5 14.875 20.422 1 79.5 151 ARG A C 1
ATOM 1187 O O . ARG A 1 151 ? -22.5 15.172 21.094 1 79.5 151 ARG A O 1
ATOM 1194 N N . GLU A 1 152 ? -23.469 14.852 19.109 1 87.81 152 GLU A N 1
ATOM 1195 C CA . GLU A 1 152 ? -22.281 15.195 18.312 1 87.81 152 GLU A CA 1
ATOM 1196 C C . GLU A 1 152 ? -22.141 16.703 18.172 1 87.81 152 GLU A C 1
ATOM 1198 O O . GLU A 1 152 ? -23.125 17.453 18.234 1 87.81 152 GLU A O 1
ATOM 1203 N N . PRO A 1 153 ? -20.938 17.188 18.141 1 90.69 153 PRO A N 1
ATOM 1204 C CA . PRO A 1 153 ? -20.734 18.625 17.984 1 90.69 153 PRO A CA 1
ATOM 1205 C C . PRO A 1 153 ? -21.281 19.141 16.656 1 90.69 153 PRO A C 1
ATOM 1207 O O . PRO A 1 153 ? -21.5 18.359 15.719 1 90.69 153 PRO A O 1
ATOM 1210 N N . MET A 1 154 ? -21.5 20.453 16.703 1 95 154 MET A N 1
ATOM 1211 C CA . MET A 1 154 ? -21.797 21.125 15.453 1 95 154 MET A CA 1
ATOM 1212 C C . MET A 1 154 ? -20.562 21.141 14.539 1 95 154 MET A C 1
ATOM 1214 O O . MET A 1 154 ? -19.438 21.172 15.023 1 95 154 MET A O 1
ATOM 1218 N N . LEU A 1 155 ? -20.797 21.109 13.188 1 95.88 155 LEU A N 1
ATOM 1219 C CA . LEU A 1 155 ? -19.703 21.094 12.219 1 95.88 155 LEU A CA 1
ATOM 1220 C C . LEU A 1 155 ? -18.766 22.281 12.438 1 95.88 155 LEU A C 1
ATOM 1222 O O . LEU A 1 155 ? -17.547 22.094 12.469 1 95.88 155 LEU A O 1
ATOM 1226 N N . GLY A 1 156 ? -19.359 23.469 12.57 1 95.94 156 GLY A N 1
ATOM 1227 C CA . GLY A 1 156 ? -18.531 24.641 12.789 1 95.94 156 GLY A CA 1
ATOM 1228 C C . GLY A 1 156 ? -17.594 24.516 13.977 1 95.94 156 GLY A C 1
ATOM 1229 O O . GLY A 1 156 ? -16.422 24.891 13.914 1 95.94 156 GLY A O 1
ATOM 1230 N N . MET A 1 157 ? -18.094 24 15.047 1 95.25 157 MET A N 1
ATOM 1231 C CA . MET A 1 157 ? -17.297 23.797 16.25 1 95.25 157 MET A CA 1
ATOM 1232 C C . MET A 1 157 ? -16.234 22.719 16.031 1 95.25 157 MET A C 1
ATOM 1234 O O . MET A 1 157 ? -15.102 22.859 16.5 1 95.25 157 MET A O 1
ATOM 1238 N N . ALA A 1 158 ? -16.594 21.672 15.391 1 94.12 158 ALA A N 1
ATOM 1239 C CA . ALA A 1 158 ? -15.641 20.594 15.109 1 94.12 158 ALA A CA 1
ATOM 1240 C C . ALA A 1 158 ? -14.469 21.094 14.281 1 94.12 158 ALA A C 1
ATOM 1242 O O . ALA A 1 158 ? -13.312 20.797 14.586 1 94.12 158 ALA A O 1
ATOM 1243 N N . VAL A 1 159 ? -14.75 21.875 13.266 1 95.06 159 VAL A N 1
ATOM 1244 C CA . VAL A 1 159 ? -13.727 22.422 12.383 1 95.06 159 VAL A CA 1
ATOM 1245 C C . VAL A 1 159 ? -12.852 23.406 13.156 1 95.06 159 VAL A C 1
ATOM 1247 O O . VAL A 1 159 ? -11.625 23.391 13.039 1 95.06 159 VAL A O 1
ATOM 1250 N N . LYS A 1 160 ? -13.461 24.266 13.969 1 94.06 160 LYS A N 1
ATOM 1251 C CA . LYS A 1 160 ? -12.719 25.219 14.781 1 94.06 160 LYS A CA 1
ATOM 1252 C C . LYS A 1 160 ? -11.781 24.516 15.758 1 94.06 160 LYS A C 1
ATOM 1254 O O . LYS A 1 160 ? -10.625 24.922 15.906 1 94.06 160 LYS A O 1
ATOM 1259 N N . ASN A 1 161 ? -12.25 23.484 16.422 1 90.88 161 ASN A N 1
ATOM 1260 C CA . ASN A 1 161 ? -11.438 22.719 17.359 1 90.88 161 ASN A CA 1
ATOM 1261 C C . ASN A 1 161 ? -10.234 22.078 16.672 1 90.88 161 ASN A C 1
ATOM 1263 O O . ASN A 1 161 ? -9.148 22 17.25 1 90.88 161 ASN A O 1
ATOM 1267 N N . LEU A 1 162 ? -10.477 21.609 15.492 1 90.44 162 LEU A N 1
ATOM 1268 C CA . LEU A 1 162 ? -9.398 21 14.719 1 90.44 162 LEU A CA 1
ATOM 1269 C C . LEU A 1 162 ? -8.32 22.031 14.375 1 90.44 162 LEU A C 1
ATOM 1271 O O . LEU A 1 162 ? -7.129 21.719 14.461 1 90.44 162 LEU A O 1
ATOM 1275 N N . GLN A 1 163 ? -8.672 23.234 14.078 1 86.06 163 GLN A N 1
ATOM 1276 C CA . GLN A 1 163 ? -7.754 24.281 13.648 1 86.06 163 GLN A CA 1
ATOM 1277 C C . GLN A 1 163 ? -6.988 24.859 14.828 1 86.06 163 GLN A C 1
ATOM 1279 O O . GLN A 1 163 ? -5.824 25.25 14.695 1 86.06 163 GLN A O 1
ATOM 1284 N N . THR A 1 164 ? -7.535 24.953 15.961 1 80.12 164 THR A N 1
ATOM 1285 C CA . THR A 1 164 ? -6.91 25.562 17.125 1 80.12 164 THR A CA 1
ATOM 1286 C C . THR A 1 164 ? -5.895 24.609 17.766 1 80.12 164 THR A C 1
ATOM 1288 O O . THR A 1 164 ? -4.914 25.062 18.359 1 80.12 164 THR A O 1
ATOM 1291 N N . GLY A 1 165 ? -6.051 23.359 17.641 1 68.06 165 GLY A N 1
ATOM 1292 C CA . GLY A 1 165 ? -5.109 22.406 18.188 1 68.06 165 GLY A CA 1
ATOM 1293 C C . GLY A 1 165 ? -3.926 22.141 17.281 1 68.06 165 GLY A C 1
ATOM 1294 O O . GLY A 1 165 ? -3.043 21.344 17.609 1 68.06 165 GLY A O 1
ATOM 1295 N N . ALA A 1 166 ? -3.863 22.922 16.25 1 62.56 166 ALA A N 1
ATOM 1296 C CA . ALA A 1 166 ? -2.818 22.703 15.242 1 62.56 166 ALA A CA 1
ATOM 1297 C C . ALA A 1 166 ? -1.502 23.328 15.68 1 62.56 166 ALA A C 1
ATOM 1299 O O . ALA A 1 166 ? -1.495 24.391 16.328 1 62.56 166 ALA A O 1
ATOM 1300 N N . VAL A 1 167 ? -0.372 22.625 15.547 1 62.5 167 VAL A N 1
ATOM 1301 C CA . VAL A 1 167 ? 0.965 23.125 15.828 1 62.5 167 VAL A CA 1
ATOM 1302 C C . VAL A 1 167 ? 1.278 24.297 14.891 1 62.5 167 VAL A C 1
ATOM 1304 O O . VAL A 1 167 ? 1.151 24.172 13.672 1 62.5 167 VAL A O 1
ATOM 1307 N N . PRO A 1 168 ? 1.45 25.422 15.57 1 60.72 168 PRO A N 1
ATOM 1308 C CA . PRO A 1 168 ? 1.749 26.562 14.703 1 60.72 168 PRO A CA 1
ATOM 1309 C C . PRO A 1 168 ? 2.945 26.312 13.789 1 60.72 168 PRO A C 1
ATOM 1311 O O . PRO A 1 168 ? 3.891 25.625 14.172 1 60.72 168 PRO A O 1
ATOM 1314 N N . PRO A 1 169 ? 2.752 26.781 12.461 1 55.06 169 PRO A N 1
ATOM 1315 C CA . PRO A 1 169 ? 3.916 26.672 11.578 1 55.06 169 PRO A CA 1
ATOM 1316 C C . PRO A 1 169 ? 5.16 27.328 12.164 1 55.06 169 PRO A C 1
ATOM 1318 O O . PRO A 1 169 ? 5.062 28.375 12.82 1 55.06 169 PRO A O 1
ATOM 1321 N N . ILE A 1 170 ? 6.066 26.578 12.594 1 52.94 170 ILE A N 1
ATOM 1322 C CA . ILE A 1 170 ? 7.309 27.203 13.047 1 52.94 170 ILE A CA 1
ATOM 1323 C C . ILE A 1 170 ? 7.902 28.047 11.922 1 52.94 170 ILE A C 1
ATOM 1325 O O . ILE A 1 170 ? 8.016 27.578 10.781 1 52.94 170 ILE A O 1
ATOM 1329 N N . ASP A 1 171 ? 7.988 29.328 12.219 1 52.75 171 ASP A N 1
ATOM 1330 C CA . ASP A 1 171 ? 8.711 30.172 11.281 1 52.75 171 ASP A CA 1
ATOM 1331 C C . ASP A 1 171 ? 10.047 29.547 10.883 1 52.75 171 ASP A C 1
ATOM 1333 O O . ASP A 1 171 ? 10.867 29.219 11.742 1 52.75 171 ASP A O 1
ATOM 1337 N N . ASP A 1 172 ? 10.141 28.906 9.594 1 55.56 172 ASP A N 1
ATOM 1338 C CA . ASP A 1 172 ? 11.156 28.109 8.906 1 55.56 172 ASP A CA 1
ATOM 1339 C C . ASP A 1 172 ? 12.562 28.5 9.352 1 55.56 172 ASP A C 1
ATOM 1341 O O . ASP A 1 172 ? 13.422 27.641 9.547 1 55.56 172 ASP A O 1
ATOM 1345 N N . ALA A 1 173 ? 12.797 29.844 9.453 1 56.28 173 ALA A N 1
ATOM 1346 C CA . ALA A 1 173 ? 14.188 30.281 9.547 1 56.28 173 ALA A CA 1
ATOM 1347 C C . ALA A 1 173 ? 14.719 30.109 10.969 1 56.28 173 ALA A C 1
ATOM 1349 O O . ALA A 1 173 ? 15.906 29.859 11.164 1 56.28 173 ALA A O 1
ATOM 1350 N N . GLU A 1 174 ? 13.695 30.125 11.906 1 59.84 174 GLU A N 1
ATOM 1351 C CA . GLU A 1 174 ? 14.195 30.109 13.281 1 59.84 174 GLU A CA 1
ATOM 1352 C C . GLU A 1 174 ? 14.117 28.703 13.875 1 59.84 174 GLU A C 1
ATOM 1354 O O . GLU A 1 174 ? 13.117 28 13.703 1 59.84 174 GLU A O 1
ATOM 1359 N N . GLY A 1 175 ? 15.195 27.828 13.805 1 76.06 175 GLY A N 1
ATOM 1360 C CA . GLY A 1 175 ? 15.297 26.625 14.609 1 76.06 175 GLY A CA 1
ATOM 1361 C C . GLY A 1 175 ? 15.664 25.391 13.805 1 76.06 175 GLY A C 1
ATOM 1362 O O . GLY A 1 175 ? 15.555 24.266 14.297 1 76.06 175 GLY A O 1
ATOM 1363 N N . ILE A 1 176 ? 16.016 25.781 12.578 1 84.44 176 ILE A N 1
ATOM 1364 C CA . ILE A 1 176 ? 16.438 24.656 11.734 1 84.44 176 ILE A CA 1
ATOM 1365 C C . ILE A 1 176 ? 17.719 24.047 12.297 1 84.44 176 ILE A C 1
ATOM 1367 O O . ILE A 1 176 ? 18.719 24.75 12.484 1 84.44 176 ILE A O 1
ATOM 1371 N N . ILE A 1 177 ? 17.625 22.844 12.5 1 86.56 177 ILE A N 1
ATOM 1372 C CA . ILE A 1 177 ? 18.797 22.125 12.984 1 86.56 177 ILE A CA 1
ATOM 1373 C C . ILE A 1 177 ? 19.641 21.641 11.797 1 86.56 177 ILE A C 1
ATOM 1375 O O . ILE A 1 177 ? 20.859 21.719 11.828 1 86.56 177 ILE A O 1
ATOM 1379 N N . GLY A 1 178 ? 19.016 21.188 10.742 1 89.94 178 GLY A N 1
ATOM 1380 C CA . GLY A 1 178 ? 19.719 20.734 9.547 1 89.94 178 GLY A CA 1
ATOM 1381 C C . GLY A 1 178 ? 18.781 20.172 8.492 1 89.94 178 GLY A C 1
ATOM 1382 O O . GLY A 1 178 ? 17.578 20.062 8.711 1 89.94 178 GLY A O 1
ATOM 1383 N N . ARG A 1 179 ? 19.422 19.984 7.371 1 91.88 179 ARG A N 1
ATOM 1384 C CA . ARG A 1 179 ? 18.656 19.484 6.219 1 91.88 179 ARG A CA 1
ATOM 1385 C C . ARG A 1 179 ? 19.469 18.453 5.434 1 91.88 179 ARG A C 1
ATOM 1387 O O . ARG A 1 179 ? 20.688 18.578 5.312 1 91.88 179 ARG A O 1
ATOM 1394 N N . ILE A 1 180 ? 18.781 17.484 4.91 1 93.19 180 ILE A N 1
ATOM 1395 C CA . ILE A 1 180 ? 19.422 16.5 4.051 1 93.19 180 ILE A CA 1
ATOM 1396 C C . ILE A 1 180 ? 18.547 16.219 2.832 1 93.19 180 ILE A C 1
ATOM 1398 O O . ILE A 1 180 ? 17.328 16.422 2.877 1 93.19 180 ILE A O 1
ATOM 1402 N N . LEU A 1 181 ? 19.219 15.836 1.759 1 93.12 181 LEU A N 1
ATOM 1403 C CA . LEU A 1 181 ? 18.547 15.391 0.542 1 93.12 181 LEU A CA 1
ATOM 1404 C C . LEU A 1 181 ? 18.75 13.898 0.324 1 93.12 181 LEU A C 1
ATOM 1406 O O . LEU A 1 181 ? 19.891 13.414 0.323 1 93.12 181 LEU A O 1
ATOM 1410 N N . ILE A 1 182 ? 17.656 13.242 0.191 1 92.88 182 ILE A N 1
ATOM 1411 C CA . ILE A 1 182 ? 17.703 11.789 0.009 1 92.88 182 ILE A CA 1
ATOM 1412 C C . ILE A 1 182 ? 17.109 11.43 -1.352 1 92.88 182 ILE A C 1
ATOM 1414 O O . ILE A 1 182 ? 16 11.844 -1.685 1 92.88 182 ILE A O 1
ATOM 1418 N N . GLY A 1 183 ? 17.891 10.594 -2.117 1 93.19 183 GLY A N 1
ATOM 1419 C CA . GLY A 1 183 ? 17.406 10.125 -3.406 1 93.19 183 GLY A CA 1
ATOM 1420 C C . GLY A 1 183 ? 16.359 9.031 -3.287 1 93.19 183 GLY A C 1
ATOM 1421 O O . GLY A 1 183 ? 16.484 8.141 -2.439 1 93.19 183 GLY A O 1
ATOM 1422 N N . ARG A 1 184 ? 15.305 9.156 -4.059 1 93.88 184 ARG A N 1
ATOM 1423 C CA . ARG A 1 184 ? 14.25 8.156 -4.191 1 93.88 184 ARG A CA 1
ATOM 1424 C C . ARG A 1 184 ? 13.93 7.891 -5.656 1 93.88 184 ARG A C 1
ATOM 1426 O O . ARG A 1 184 ? 14.375 8.625 -6.539 1 93.88 184 ARG A O 1
ATOM 1433 N N . HIS A 1 185 ? 13.281 6.781 -5.895 1 92.88 185 HIS A N 1
ATOM 1434 C CA . HIS A 1 185 ? 12.875 6.418 -7.246 1 92.88 185 HIS A CA 1
ATOM 1435 C C . HIS A 1 185 ? 11.352 6.402 -7.383 1 92.88 185 HIS A C 1
ATOM 1437 O O . HIS A 1 185 ? 10.648 5.922 -6.492 1 92.88 185 HIS A O 1
ATOM 1443 N N . ALA A 1 186 ? 10.852 7.012 -8.445 1 94.75 186 ALA A N 1
ATOM 1444 C CA . ALA A 1 186 ? 9.414 6.98 -8.734 1 94.75 186 ALA A CA 1
ATOM 1445 C C . ALA A 1 186 ? 9.07 5.832 -9.68 1 94.75 186 ALA A C 1
ATOM 1447 O O . ALA A 1 186 ? 9.492 5.828 -10.836 1 94.75 186 ALA A O 1
ATOM 1448 N N . TYR A 1 187 ? 8.297 4.961 -9.211 1 93.44 187 TYR A N 1
ATOM 1449 C CA . TYR A 1 187 ? 7.891 3.799 -10 1 93.44 187 TYR A CA 1
ATOM 1450 C C . TYR A 1 187 ? 6.535 4.031 -10.656 1 93.44 187 TYR A C 1
ATOM 1452 O O . TYR A 1 187 ? 5.797 4.941 -10.266 1 93.44 187 TYR A O 1
ATOM 1460 N N . LEU A 1 188 ? 6.23 3.217 -11.617 1 91.56 188 LEU A N 1
ATOM 1461 C CA . LEU A 1 188 ? 4.996 3.34 -12.391 1 91.56 188 LEU A CA 1
ATOM 1462 C C . LEU A 1 188 ? 3.779 3.258 -11.477 1 91.56 188 LEU A C 1
ATOM 1464 O O . LEU A 1 188 ? 2.82 4.016 -11.641 1 91.56 188 LEU A O 1
ATOM 1468 N N . ASP A 1 189 ? 3.777 2.402 -10.484 1 91.25 189 ASP A N 1
ATOM 1469 C CA . ASP A 1 189 ? 2.607 2.145 -9.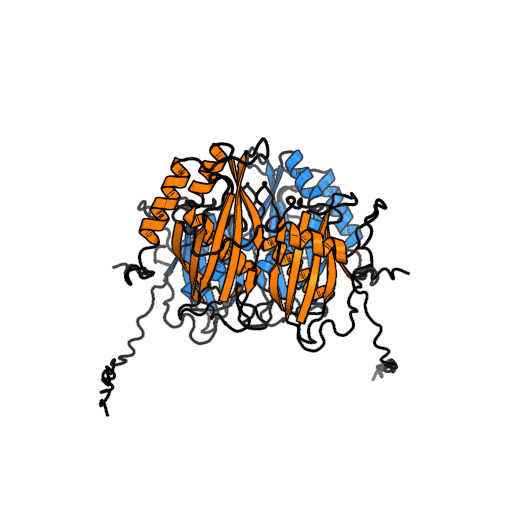648 1 91.25 189 ASP A CA 1
ATOM 1470 C C . ASP A 1 189 ? 2.357 3.299 -8.688 1 91.25 189 ASP A C 1
ATOM 1472 O O . ASP A 1 189 ? 1.334 3.33 -7.996 1 91.25 189 ASP A O 1
ATOM 1476 N N . MET A 1 190 ? 3.26 4.266 -8.734 1 93.75 190 MET A N 1
ATOM 1477 C CA . MET A 1 190 ? 3.135 5.398 -7.824 1 93.75 190 MET A CA 1
ATOM 1478 C C . MET A 1 190 ? 2.5 6.594 -8.523 1 93.75 190 MET A C 1
ATOM 1480 O O . MET A 1 190 ? 2.248 7.625 -7.902 1 93.75 190 MET A O 1
ATOM 1484 N N . ILE A 1 191 ? 2.303 6.484 -9.805 1 94.25 191 ILE A N 1
ATOM 1485 C CA . ILE A 1 191 ? 1.862 7.617 -10.609 1 94.25 191 ILE A CA 1
ATOM 1486 C C . ILE A 1 191 ? 0.351 7.547 -10.82 1 94.25 191 ILE A C 1
ATOM 1488 O O . ILE A 1 191 ? -0.184 6.488 -11.164 1 94.25 191 ILE A O 1
ATOM 1492 N N . SER A 1 192 ? -0.306 8.625 -10.57 1 91.88 192 SER A N 1
ATOM 1493 C CA . SER A 1 192 ? -1.755 8.703 -10.727 1 91.88 192 SER A CA 1
ATOM 1494 C C . SER A 1 192 ? -2.156 8.578 -12.195 1 91.88 192 SER A C 1
ATOM 1496 O O . SER A 1 192 ? -1.57 9.227 -13.062 1 91.88 192 SER A O 1
ATOM 1498 N N . PRO A 1 193 ? -3.203 7.789 -12.469 1 87.81 193 PRO A N 1
ATOM 1499 C CA . PRO A 1 193 ? -3.66 7.672 -13.852 1 87.81 193 PRO A CA 1
ATOM 1500 C C . PRO A 1 193 ? -4.398 8.914 -14.336 1 87.81 193 PRO A C 1
ATOM 1502 O O . PRO A 1 193 ? -4.566 9.109 -15.547 1 87.81 193 PRO A O 1
ATOM 1505 N N . SER A 1 194 ? -4.871 9.75 -13.461 1 85.75 194 SER A N 1
ATOM 1506 C CA . SER A 1 194 ? -5.734 10.875 -13.836 1 85.75 194 SER A CA 1
ATOM 1507 C C . SER A 1 194 ? -4.914 12.062 -14.32 1 85.75 194 SER A C 1
ATOM 1509 O O . SER A 1 194 ? -5.324 12.766 -15.242 1 85.75 194 SER A O 1
ATOM 1511 N N . ASP A 1 195 ? -3.701 12.242 -13.711 1 88.81 195 ASP A N 1
ATOM 1512 C CA . ASP A 1 195 ? -3.031 13.5 -14.031 1 88.81 195 ASP A CA 1
ATOM 1513 C C . ASP A 1 195 ? -1.514 13.328 -14.039 1 88.81 195 ASP A C 1
ATOM 1515 O O . ASP A 1 195 ? -0.772 14.305 -14.133 1 88.81 195 ASP A O 1
ATOM 1519 N N . SER A 1 196 ? -0.979 12.094 -13.836 1 92.56 196 SER A N 1
ATOM 1520 C CA . SER A 1 196 ? 0.431 11.727 -13.922 1 92.56 196 SER A CA 1
ATOM 1521 C C . SER A 1 196 ? 1.233 12.352 -12.789 1 92.56 196 SER A C 1
ATOM 1523 O O . SER A 1 196 ? 2.453 12.508 -12.891 1 92.56 196 SER A O 1
ATOM 1525 N N . THR A 1 197 ? 0.556 12.812 -11.766 1 94.88 197 THR A N 1
ATOM 1526 C CA . THR A 1 197 ? 1.237 13.219 -10.539 1 94.88 197 THR A CA 1
ATOM 1527 C C . THR A 1 197 ? 1.453 12.031 -9.617 1 94.88 197 THR A C 1
ATOM 1529 O O . THR A 1 197 ? 0.929 10.938 -9.867 1 94.88 197 THR A O 1
ATOM 1532 N N . ILE A 1 198 ? 2.264 12.211 -8.641 1 95.06 198 ILE A N 1
ATOM 1533 C CA . ILE A 1 198 ? 2.486 11.133 -7.68 1 95.06 198 ILE A CA 1
ATOM 1534 C C . ILE A 1 198 ? 1.275 11 -6.758 1 95.06 198 ILE A C 1
ATOM 1536 O O . ILE A 1 198 ? 0.682 12.008 -6.359 1 95.06 198 ILE A O 1
ATOM 1540 N N . GLN A 1 199 ? 0.967 9.797 -6.453 1 93.31 199 GLN A N 1
ATOM 1541 C CA . GLN A 1 199 ? -0.204 9.539 -5.621 1 93.31 199 GLN A CA 1
ATOM 1542 C C . GLN A 1 199 ? 0.048 9.945 -4.172 1 93.31 199 GLN A C 1
ATOM 1544 O O . GLN A 1 199 ? 1.168 9.828 -3.674 1 93.31 199 GLN A O 1
ATOM 1549 N N . LEU A 1 200 ? -1.032 10.344 -3.531 1 92.81 200 LEU A N 1
ATOM 1550 C CA . LEU A 1 200 ? -0.993 10.859 -2.166 1 92.81 200 LEU A CA 1
ATOM 1551 C C . LEU A 1 200 ? -0.311 9.867 -1.231 1 92.81 200 LEU A C 1
ATOM 1553 O O . LEU A 1 200 ? 0.596 10.234 -0.482 1 92.81 200 LEU A O 1
ATOM 1557 N N . VAL A 1 201 ? -0.735 8.625 -1.277 1 89.75 201 VAL A N 1
ATOM 1558 C CA . VAL A 1 201 ? -0.212 7.625 -0.353 1 89.75 201 VAL A CA 1
ATOM 1559 C C . VAL A 1 201 ? 1.279 7.414 -0.607 1 89.75 201 VAL A C 1
ATOM 1561 O O . VAL A 1 201 ? 2.053 7.211 0.331 1 89.75 201 VAL A O 1
ATOM 1564 N N . ASP A 1 202 ? 1.687 7.453 -1.814 1 92.06 202 ASP A N 1
ATOM 1565 C CA . ASP A 1 202 ? 3.086 7.207 -2.154 1 92.06 202 ASP A CA 1
ATOM 1566 C C . ASP A 1 202 ? 3.965 8.383 -1.743 1 92.06 202 ASP A C 1
ATOM 1568 O O . ASP A 1 202 ? 5.121 8.195 -1.354 1 92.06 202 ASP A O 1
ATOM 1572 N N . VAL A 1 203 ? 3.451 9.609 -1.837 1 94.19 203 VAL A N 1
ATOM 1573 C CA . VAL A 1 203 ? 4.164 10.773 -1.33 1 94.19 203 VAL A CA 1
ATOM 1574 C C . VAL A 1 203 ? 4.441 10.602 0.161 1 94.19 203 VAL A C 1
ATOM 1576 O O . VAL A 1 203 ? 5.562 10.844 0.622 1 94.19 203 VAL A O 1
ATOM 1579 N N . MET A 1 204 ? 3.451 10.195 0.809 1 92 204 MET A N 1
ATOM 1580 C CA . MET A 1 204 ? 3.596 10.023 2.252 1 92 204 MET A CA 1
ATOM 1581 C C . MET A 1 204 ? 4.586 8.906 2.57 1 92 204 MET A C 1
ATOM 1583 O O . MET A 1 204 ? 5.352 9.008 3.533 1 92 204 MET A O 1
ATOM 1587 N N . ASP A 1 205 ? 4.547 7.895 1.788 1 89.94 205 ASP A N 1
ATOM 1588 C CA . ASP A 1 205 ? 5.508 6.809 1.964 1 89.94 205 ASP A CA 1
ATOM 1589 C C . ASP A 1 205 ? 6.938 7.305 1.763 1 89.94 205 ASP A C 1
ATOM 1591 O O . ASP A 1 205 ? 7.828 6.98 2.547 1 89.94 205 ASP A O 1
ATOM 1595 N N . LEU A 1 206 ? 7.137 8.039 0.722 1 93.19 206 LEU A N 1
ATOM 1596 C CA . LEU A 1 206 ? 8.469 8.562 0.435 1 93.19 206 LEU A CA 1
ATOM 1597 C C . LEU A 1 206 ? 8.953 9.477 1.556 1 93.19 206 LEU A C 1
ATOM 1599 O O . LEU A 1 206 ? 10.117 9.43 1.941 1 93.19 206 LEU A O 1
ATOM 1603 N N . PHE A 1 207 ? 8.039 10.258 2.078 1 93.44 207 PHE A N 1
ATOM 1604 C CA . PHE A 1 207 ? 8.391 11.125 3.197 1 93.44 207 PHE A CA 1
ATOM 1605 C C . PHE A 1 207 ? 8.758 10.305 4.426 1 93.44 207 PHE A C 1
ATOM 1607 O O . PHE A 1 207 ? 9.75 10.586 5.094 1 93.44 207 PHE A O 1
ATOM 1614 N N . GLU A 1 208 ? 7.938 9.344 4.695 1 89.88 208 GLU A N 1
ATOM 1615 C CA . GLU A 1 208 ? 8.195 8.508 5.863 1 89.88 208 GLU A CA 1
ATOM 1616 C C . GLU A 1 208 ? 9.523 7.77 5.734 1 89.88 208 GLU A C 1
ATOM 1618 O O . GLU A 1 208 ? 10.312 7.723 6.684 1 89.88 208 GLU A O 1
ATOM 1623 N N . GLN A 1 209 ? 9.75 7.23 4.617 1 87.81 209 GLN A N 1
ATOM 1624 C CA . GLN A 1 209 ? 11 6.508 4.383 1 87.81 209 GLN A CA 1
ATOM 1625 C C . GLN A 1 209 ? 12.203 7.43 4.535 1 87.81 209 GLN A C 1
ATOM 1627 O O . GLN A 1 209 ? 13.219 7.039 5.109 1 87.81 209 GLN A O 1
ATOM 1632 N N . SER A 1 210 ? 12.094 8.562 4.023 1 91.62 210 SER A N 1
ATOM 1633 C CA . SER A 1 210 ? 13.211 9.5 4.074 1 91.62 210 SER A CA 1
ATOM 1634 C C . SER A 1 210 ? 13.453 9.992 5.5 1 91.62 210 SER A C 1
ATOM 1636 O O . SER A 1 210 ? 14.602 10.102 5.938 1 91.62 210 SER A O 1
ATOM 1638 N N . ARG A 1 211 ? 12.414 10.281 6.242 1 90 211 ARG A N 1
ATOM 1639 C CA . ARG A 1 211 ? 12.57 10.672 7.641 1 90 211 ARG A CA 1
ATOM 1640 C C . ARG A 1 211 ? 13.172 9.539 8.461 1 90 211 ARG A C 1
ATOM 1642 O O . ARG A 1 211 ? 13.953 9.773 9.383 1 90 211 ARG A O 1
ATOM 1649 N N . THR A 1 212 ? 12.68 8.336 8.148 1 86.31 212 THR A N 1
ATOM 1650 C CA . THR A 1 212 ? 13.195 7.16 8.844 1 86.31 212 THR A CA 1
ATOM 1651 C C . THR A 1 212 ? 14.695 7.016 8.617 1 86.31 212 THR A C 1
ATOM 1653 O O . THR A 1 212 ? 15.438 6.645 9.539 1 86.31 212 THR A O 1
ATOM 1656 N N . GLU A 1 213 ? 15.133 7.301 7.449 1 85.94 213 GLU A N 1
ATOM 1657 C CA . GLU A 1 213 ? 16.562 7.238 7.164 1 85.94 213 GLU A CA 1
ATOM 1658 C C . GLU A 1 213 ? 17.344 8.234 8.023 1 85.94 213 GLU A C 1
ATOM 1660 O O . GLU A 1 213 ? 18.422 7.918 8.516 1 85.94 213 GLU A O 1
ATOM 1665 N N . LEU A 1 214 ? 16.844 9.359 8.188 1 88.31 214 LEU A N 1
ATOM 1666 C CA . LEU A 1 214 ? 17.5 10.375 9.008 1 88.31 214 LEU A CA 1
ATOM 1667 C C . LEU A 1 214 ? 17.672 9.891 10.445 1 88.31 214 LEU A C 1
ATOM 1669 O O . LEU A 1 214 ? 18.688 10.164 11.078 1 88.31 214 LEU A O 1
ATOM 1673 N N . VAL A 1 215 ? 16.703 9.094 10.914 1 88.62 215 VAL A N 1
ATOM 1674 C CA . VAL A 1 215 ? 16.75 8.711 12.32 1 88.62 215 VAL A CA 1
ATOM 1675 C C . VAL A 1 215 ? 17.422 7.348 12.461 1 88.62 215 VAL A C 1
ATOM 1677 O O . VAL A 1 215 ? 17.234 6.652 13.461 1 88.62 215 VAL A O 1
ATOM 1680 N N . GLY A 1 216 ? 18.125 6.918 11.445 1 82.88 216 GLY A N 1
ATOM 1681 C CA . GLY A 1 216 ? 18.953 5.723 11.531 1 82.88 216 GLY A CA 1
ATOM 1682 C C . GLY A 1 216 ? 18.312 4.516 10.867 1 82.88 216 GLY A C 1
ATOM 1683 O O . GLY A 1 216 ? 18.719 3.377 11.109 1 82.88 216 GLY A O 1
ATOM 1684 N N . GLY A 1 217 ? 17.312 4.809 10.164 1 80.31 217 GLY A N 1
ATOM 1685 C CA . GLY A 1 217 ? 16.672 3.705 9.469 1 80.31 217 GLY A CA 1
ATOM 1686 C C . GLY A 1 217 ? 16 2.715 10.406 1 80.31 217 GLY A C 1
ATOM 1687 O O . GLY A 1 217 ? 15.617 3.074 11.516 1 80.31 217 GLY A O 1
ATOM 1688 N N . GLN A 1 218 ? 15.891 1.538 9.922 1 75.31 218 GLN A N 1
ATOM 1689 C CA . GLN A 1 218 ? 15.234 0.492 10.703 1 75.31 218 GLN A CA 1
ATOM 1690 C C . GLN A 1 218 ? 16.047 0.146 11.945 1 75.31 218 GLN A C 1
ATOM 1692 O O . GLN A 1 218 ? 15.492 0.01 13.039 1 75.31 218 GLN A O 1
ATOM 1697 N N . PRO A 1 219 ? 17.281 -0.002 11.75 1 75.19 219 PRO A N 1
ATOM 1698 C CA . PRO A 1 219 ? 18.062 -0.255 12.969 1 75.19 219 PRO A CA 1
ATOM 1699 C C . PRO A 1 219 ? 17.891 0.842 14.016 1 75.19 219 PRO A C 1
ATOM 1701 O O . PRO A 1 219 ? 17.844 0.554 15.211 1 75.19 219 PRO A O 1
ATOM 1704 N N . GLY A 1 220 ? 17.797 2.014 13.477 1 81.19 220 GLY A N 1
ATOM 1705 C CA . GLY A 1 220 ? 17.562 3.111 14.406 1 81.19 220 GLY A CA 1
ATOM 1706 C C . GLY A 1 220 ? 16.234 3.02 15.125 1 81.19 220 GLY A C 1
ATOM 1707 O O . GLY A 1 220 ? 16.172 3.207 16.344 1 81.19 220 GLY A O 1
ATOM 1708 N N . LEU A 1 221 ? 15.219 2.695 14.438 1 81.69 221 LEU A N 1
ATOM 1709 C CA . LEU A 1 221 ? 13.891 2.568 15.031 1 81.69 221 LEU A CA 1
ATOM 1710 C C . LEU A 1 221 ? 13.836 1.384 15.984 1 81.69 221 LEU A C 1
ATOM 1712 O O . LEU A 1 221 ? 13.195 1.462 17.047 1 81.69 221 LEU A O 1
ATOM 1716 N N . LYS A 1 222 ? 14.469 0.358 15.602 1 78.25 222 LYS A N 1
ATOM 1717 C CA . LYS A 1 222 ? 14.523 -0.802 16.484 1 78.25 222 LYS A CA 1
ATOM 1718 C C . LYS A 1 222 ? 15.25 -0.465 17.797 1 78.25 222 LYS A C 1
ATOM 1720 O O . LYS A 1 222 ? 14.875 -0.952 18.859 1 78.25 222 LYS A O 1
ATOM 1725 N N . ALA A 1 223 ? 16.281 0.233 17.656 1 83.81 223 ALA A N 1
ATOM 1726 C CA . ALA A 1 223 ? 17.047 0.644 18.844 1 83.81 223 ALA A CA 1
ATOM 1727 C C . ALA A 1 223 ? 16.141 1.396 19.828 1 83.81 223 ALA A C 1
ATOM 1729 O O . ALA A 1 223 ? 16.297 1.258 21.031 1 83.81 223 ALA A O 1
ATOM 1730 N N . PHE A 1 224 ? 15.227 2.172 19.312 1 88.88 224 PHE A N 1
ATOM 1731 C CA . PHE A 1 224 ? 14.266 2.859 20.172 1 88.88 224 PHE A CA 1
ATOM 1732 C C . PHE A 1 224 ? 13.359 1.86 20.875 1 88.88 224 PHE A C 1
ATOM 1734 O O . PHE A 1 224 ? 13.188 1.926 22.094 1 88.88 224 PHE A O 1
ATOM 1741 N N . LEU A 1 225 ? 12.891 0.967 20.156 1 83.75 225 LEU A N 1
ATOM 1742 C CA . LEU A 1 225 ? 11.961 -0.012 20.703 1 83.75 225 LEU A CA 1
ATOM 1743 C C . LEU A 1 225 ? 12.648 -0.866 21.766 1 83.75 225 LEU A C 1
ATOM 1745 O O . LEU A 1 225 ? 12.039 -1.219 22.781 1 83.75 225 LEU A O 1
ATOM 1749 N N . ASP A 1 226 ? 13.867 -1.189 21.562 1 85.94 226 ASP A N 1
ATOM 1750 C CA . ASP A 1 226 ? 14.641 -1.978 22.516 1 85.94 226 ASP A CA 1
ATOM 1751 C C . ASP A 1 226 ? 14.773 -1.247 23.859 1 85.94 226 ASP A C 1
ATOM 1753 O O . ASP A 1 226 ? 14.969 -1.877 24.891 1 85.94 226 ASP A O 1
ATOM 1757 N N . ARG A 1 227 ? 14.633 -0.009 23.812 1 92.19 227 ARG A N 1
ATOM 1758 C CA . ARG A 1 227 ? 14.734 0.81 25.016 1 92.19 227 ARG A CA 1
ATOM 1759 C C . ARG A 1 227 ? 13.359 1.097 25.594 1 92.19 227 ARG A C 1
ATOM 1761 O O . ARG A 1 227 ? 13.227 1.849 26.562 1 92.19 227 ARG A O 1
ATOM 1768 N N . GLY A 1 228 ? 12.375 0.564 24.938 1 89.56 228 GLY A N 1
ATOM 1769 C CA . GLY A 1 228 ? 11.016 0.773 25.406 1 89.56 228 GLY A CA 1
ATOM 1770 C C . GLY A 1 228 ? 10.43 2.105 24.969 1 89.56 228 GLY A C 1
ATOM 1771 O O . GLY A 1 228 ? 9.5 2.615 25.594 1 89.56 228 GLY A O 1
ATOM 1772 N N . ILE A 1 229 ? 11.047 2.754 24.016 1 92.25 229 ILE A N 1
ATOM 1773 C CA . ILE A 1 229 ? 10.531 4.02 23.516 1 92.25 229 ILE A CA 1
ATOM 1774 C C . ILE A 1 229 ? 10.234 3.896 22.016 1 92.25 229 ILE A C 1
ATOM 1776 O O . ILE A 1 229 ? 10.703 2.963 21.359 1 92.25 229 ILE A O 1
ATOM 1780 N N . SER A 1 230 ? 9.406 4.801 21.469 1 88.31 230 SER A N 1
ATOM 1781 C CA . SER A 1 230 ? 9.031 4.789 20.062 1 88.31 230 SER A CA 1
ATOM 1782 C C . SER A 1 230 ? 8.875 6.207 19.531 1 88.31 230 SER A C 1
ATOM 1784 O O . SER A 1 230 ? 8.602 7.141 20.281 1 88.31 230 SER A O 1
ATOM 1786 N N . LEU A 1 231 ? 9.18 6.34 18.297 1 87.81 231 LEU A N 1
ATOM 1787 C CA . LEU A 1 231 ? 8.898 7.582 17.594 1 87.81 231 LEU A CA 1
ATOM 1788 C C . LEU A 1 231 ? 7.527 7.527 16.922 1 87.81 231 LEU A C 1
ATOM 1790 O O . LEU A 1 231 ? 7.258 6.629 16.125 1 87.81 231 LEU A O 1
ATOM 1794 N N . VAL A 1 232 ? 6.676 8.484 17.281 1 83.94 232 VAL A N 1
ATOM 1795 C CA . VAL A 1 232 ? 5.309 8.453 16.766 1 83.94 232 VAL A CA 1
ATOM 1796 C C . VAL A 1 232 ? 4.984 9.781 16.094 1 83.94 232 VAL A C 1
ATOM 1798 O O . VAL A 1 232 ? 5.473 10.836 16.516 1 83.94 232 VAL A O 1
ATOM 1801 N N . VAL A 1 233 ? 4.207 9.688 15.023 1 86.25 233 VAL A N 1
ATOM 1802 C CA . VAL A 1 233 ? 3.699 10.891 14.375 1 86.25 233 VAL A CA 1
ATOM 1803 C C . VAL A 1 233 ? 2.479 11.406 15.133 1 86.25 233 VAL A C 1
ATOM 1805 O O . VAL A 1 233 ? 1.486 10.688 15.289 1 86.25 233 VAL A O 1
ATOM 1808 N N . GLY A 1 234 ? 2.551 12.586 15.609 1 80.88 234 GLY A N 1
ATOM 1809 C CA . GLY A 1 234 ? 1.439 13.18 16.328 1 80.88 234 GLY A CA 1
ATOM 1810 C C . GLY A 1 234 ? 0.5 13.977 15.445 1 80.88 234 GLY A C 1
ATOM 1811 O O . GLY A 1 234 ? -0.708 14.008 15.688 1 80.88 234 GLY A O 1
ATOM 1812 N N . GLN A 1 235 ? 1.105 14.609 14.477 1 84.31 235 GLN A N 1
ATOM 1813 C CA . GLN A 1 235 ? 0.308 15.477 13.609 1 84.31 235 GLN A CA 1
ATOM 1814 C C . GLN A 1 235 ? 0.975 15.664 12.25 1 84.31 235 GLN A C 1
ATOM 1816 O O . GLN A 1 235 ? 2.203 15.695 12.156 1 84.31 235 GLN A O 1
ATOM 1821 N N . ILE A 1 236 ? 0.185 15.695 11.25 1 89.19 236 ILE A N 1
ATOM 1822 C CA . ILE A 1 236 ? 0.617 16.094 9.914 1 89.19 236 ILE A CA 1
ATOM 1823 C C . ILE A 1 236 ? -0.099 17.375 9.5 1 89.19 236 ILE A C 1
ATOM 1825 O O . ILE A 1 236 ? -1.328 17.453 9.562 1 89.19 236 ILE A O 1
ATOM 1829 N N . ASP A 1 237 ? 0.701 18.328 9.094 1 88.19 237 ASP A N 1
ATOM 1830 C CA . ASP A 1 237 ? 0.114 19.609 8.695 1 88.19 237 ASP A CA 1
ATOM 1831 C C . ASP A 1 237 ? 0.695 20.078 7.371 1 88.19 237 ASP A C 1
ATOM 1833 O O . ASP A 1 237 ? 1.781 19.656 6.973 1 88.19 237 ASP A O 1
ATOM 1837 N N . ALA A 1 238 ? -0.076 20.906 6.734 1 90.56 238 ALA A N 1
ATOM 1838 C CA . ALA A 1 238 ? 0.352 21.609 5.535 1 90.56 238 ALA A CA 1
ATOM 1839 C C . ALA A 1 238 ? 0.848 20.641 4.469 1 90.56 238 ALA A C 1
ATOM 1841 O O . ALA A 1 238 ? 1.901 20.859 3.865 1 90.56 238 ALA A O 1
ATOM 1842 N N . LEU A 1 239 ? 0.235 19.547 4.445 1 94.69 239 LEU A N 1
ATOM 1843 C CA . LEU A 1 239 ? 0.514 18.656 3.33 1 94.69 239 LEU A CA 1
ATOM 1844 C C . LEU A 1 239 ? -0.049 19.219 2.027 1 94.69 239 LEU A C 1
ATOM 1846 O O . LEU A 1 239 ? -1.262 19.391 1.9 1 94.69 239 LEU A O 1
ATOM 1850 N N . VAL A 1 240 ? 0.813 19.5 1.106 1 96.75 240 VAL A N 1
ATOM 1851 C CA . VAL A 1 240 ? 0.408 20.078 -0.172 1 96.75 240 VAL A CA 1
ATOM 1852 C C . VAL A 1 240 ? 0.916 19.203 -1.316 1 96.75 240 VAL A C 1
ATOM 1854 O O . VAL A 1 240 ? 2.074 18.781 -1.315 1 96.75 240 VAL A O 1
ATOM 1857 N N . LEU A 1 241 ? 0.089 18.859 -2.184 1 96.56 241 LEU A N 1
ATOM 1858 C CA . LEU A 1 241 ? 0.43 18.156 -3.412 1 96.56 241 LEU A CA 1
ATOM 1859 C C . LEU A 1 241 ? 0.247 19.062 -4.629 1 96.56 241 LEU A C 1
ATOM 1861 O O . LEU A 1 241 ? -0.832 19.625 -4.832 1 96.56 241 LEU A O 1
ATOM 1865 N N . SER A 1 242 ? 1.27 19.141 -5.426 1 95.94 242 SER A N 1
ATOM 1866 C CA . SER A 1 242 ? 1.176 19.969 -6.625 1 95.94 242 SER A CA 1
ATOM 1867 C C . SER A 1 242 ? 0.417 19.25 -7.734 1 95.94 242 SER A C 1
ATOM 1869 O O . SER A 1 242 ? 0.78 18.141 -8.125 1 95.94 242 SER A O 1
ATOM 1871 N N . LYS A 1 243 ? -0.537 19.922 -8.305 1 90.38 243 LYS A N 1
ATOM 1872 C CA . LYS A 1 243 ? -1.277 19.375 -9.438 1 90.38 243 LYS A CA 1
ATOM 1873 C C . LYS A 1 243 ? -0.527 19.594 -10.75 1 90.38 243 LYS A C 1
ATOM 1875 O O . LYS A 1 243 ? -0.874 19 -11.773 1 90.38 243 LYS A O 1
ATOM 1880 N N . ASP A 1 244 ? 0.453 20.406 -10.68 1 93.06 244 ASP A N 1
ATOM 1881 C CA . ASP A 1 244 ? 1.11 20.828 -11.906 1 93.06 244 ASP A CA 1
ATOM 1882 C C . ASP A 1 244 ? 2.424 20.078 -12.117 1 93.06 244 ASP A C 1
ATOM 1884 O O . ASP A 1 244 ? 3.029 20.172 -13.188 1 93.06 244 ASP A O 1
ATOM 1888 N N . VAL A 1 245 ? 2.896 19.422 -11.172 1 97.12 245 VAL A N 1
ATOM 1889 C CA . VAL A 1 245 ? 4.18 18.734 -11.297 1 97.12 245 VAL A CA 1
ATOM 1890 C C . VAL A 1 245 ? 3.953 17.266 -11.609 1 97.12 245 VAL A C 1
ATOM 1892 O O . VAL A 1 245 ? 3.686 16.469 -10.711 1 97.12 245 VAL A O 1
ATOM 1895 N N . LYS A 1 246 ? 4.148 16.953 -12.836 1 96.62 246 LYS A N 1
ATOM 1896 C CA . LYS A 1 246 ? 4.027 15.578 -13.312 1 96.62 246 LYS A CA 1
ATOM 1897 C C . LYS A 1 246 ? 5.328 14.812 -13.109 1 96.62 246 LYS A C 1
ATOM 1899 O O . LYS A 1 246 ? 6.414 15.391 -13.203 1 96.62 246 LYS A O 1
ATOM 1904 N N . ILE A 1 247 ? 5.211 13.555 -12.766 1 96.44 247 ILE A N 1
ATOM 1905 C CA . ILE A 1 247 ? 6.379 12.711 -12.562 1 96.44 247 ILE A CA 1
ATOM 1906 C C . ILE A 1 247 ? 6.383 11.578 -13.594 1 96.44 247 ILE A C 1
ATOM 1908 O O . ILE A 1 247 ? 5.391 10.859 -13.734 1 96.44 247 ILE A O 1
ATOM 1912 N N . THR A 1 248 ? 7.473 11.477 -14.305 1 93 248 THR A N 1
ATOM 1913 C CA . THR A 1 248 ? 7.656 10.375 -15.242 1 93 248 THR A CA 1
ATOM 1914 C C . THR A 1 248 ? 8.039 9.094 -14.508 1 93 248 THR A C 1
ATOM 1916 O O . THR A 1 248 ? 9.008 9.078 -13.742 1 93 248 THR A O 1
ATOM 191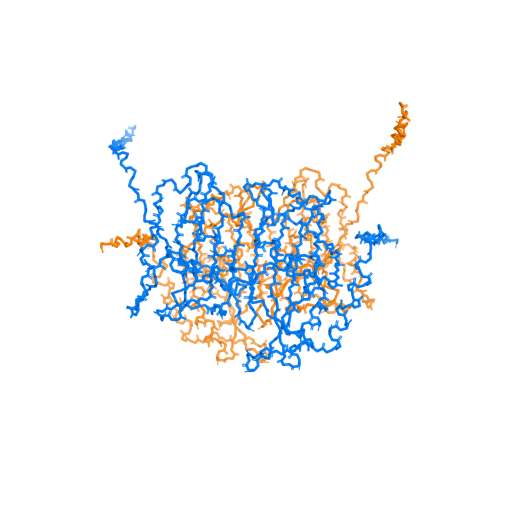9 N N . PRO A 1 249 ? 7.285 8.055 -14.773 1 91 249 PRO A N 1
ATOM 1920 C CA . PRO A 1 249 ? 7.68 6.801 -14.133 1 91 249 PRO A CA 1
ATOM 1921 C C . PRO A 1 249 ? 9.102 6.375 -14.492 1 91 249 PRO A C 1
ATOM 1923 O O . PRO A 1 249 ? 9.531 6.555 -15.633 1 91 249 PRO A O 1
ATOM 1926 N N . GLY A 1 250 ? 9.75 5.793 -13.523 1 89.69 250 GLY A N 1
ATOM 1927 C CA . GLY A 1 250 ? 11.102 5.305 -13.758 1 89.69 250 GLY A CA 1
ATOM 1928 C C . GLY A 1 250 ? 12.164 6.363 -13.547 1 89.69 250 GLY A C 1
ATOM 1929 O O . GLY A 1 250 ? 13.336 6.156 -13.883 1 89.69 250 GLY A O 1
ATOM 1930 N N . THR A 1 251 ? 11.789 7.465 -12.984 1 93.56 251 THR A N 1
ATOM 1931 C CA . THR A 1 251 ? 12.758 8.531 -12.773 1 93.56 251 THR A CA 1
ATOM 1932 C C . THR A 1 251 ? 13.062 8.703 -11.289 1 93.56 251 THR A C 1
ATOM 1934 O O . THR A 1 251 ? 12.312 8.219 -10.438 1 93.56 251 THR A O 1
ATOM 1937 N N . ASP A 1 252 ? 14.117 9.375 -11.062 1 94.19 252 ASP A N 1
ATOM 1938 C CA . ASP A 1 252 ? 14.5 9.656 -9.68 1 94.19 252 ASP A CA 1
ATOM 1939 C C . ASP A 1 252 ? 13.891 10.969 -9.195 1 94.19 252 ASP A C 1
ATOM 1941 O O . ASP A 1 252 ? 13.68 11.891 -9.992 1 94.19 252 ASP A O 1
ATOM 1945 N N . VAL A 1 253 ? 13.555 10.977 -7.926 1 96.44 253 VAL A N 1
ATOM 1946 C CA . VAL A 1 253 ? 13.102 12.18 -7.223 1 96.44 253 VAL A CA 1
ATOM 1947 C C . VAL A 1 253 ? 13.945 12.383 -5.965 1 96.44 253 VAL A C 1
ATOM 1949 O O . VAL A 1 253 ? 14.695 11.5 -5.559 1 96.44 253 VAL A O 1
ATOM 1952 N N . LEU A 1 254 ? 13.859 13.586 -5.453 1 96.38 254 LEU A N 1
ATOM 1953 C CA . LEU A 1 254 ? 14.602 13.906 -4.242 1 96.38 254 LEU A CA 1
ATOM 1954 C C . LEU A 1 254 ? 13.664 14.266 -3.1 1 96.38 254 LEU A C 1
ATOM 1956 O O . LEU A 1 254 ? 12.688 14.992 -3.303 1 96.38 254 LEU A O 1
ATOM 1960 N N . CYS A 1 255 ? 13.906 13.688 -1.977 1 96.31 255 CYS A N 1
ATOM 1961 C CA . CYS A 1 255 ? 13.18 14.047 -0.766 1 96.31 255 CYS A CA 1
ATOM 1962 C C . CYS A 1 255 ? 14.047 14.883 0.168 1 96.31 255 CYS A C 1
ATOM 1964 O O . CYS A 1 255 ? 15.07 14.398 0.669 1 96.31 255 CYS A O 1
ATOM 1966 N N . GLU A 1 256 ? 13.664 16.078 0.362 1 95.88 256 GLU A N 1
ATOM 1967 C CA . GLU A 1 256 ? 14.336 16.938 1.329 1 95.88 256 GLU A CA 1
ATOM 1968 C C . GLU A 1 256 ? 13.758 16.766 2.729 1 95.88 256 GLU A C 1
ATOM 1970 O O . GLU A 1 256 ? 12.539 16.797 2.91 1 95.88 256 GLU A O 1
ATOM 1975 N N . VAL A 1 257 ? 14.586 16.516 3.68 1 95 257 VAL A N 1
ATOM 1976 C CA . VAL A 1 257 ? 14.18 16.359 5.074 1 95 257 VAL A CA 1
ATOM 1977 C C . VAL A 1 257 ? 14.859 17.438 5.922 1 95 257 VAL A C 1
ATOM 1979 O O . VAL A 1 257 ? 16.094 17.453 6.047 1 95 257 VAL A O 1
ATOM 1982 N N . THR A 1 258 ? 14.039 18.312 6.508 1 92.44 258 THR A N 1
ATOM 1983 C CA . THR A 1 258 ? 14.531 19.359 7.395 1 92.44 258 THR A CA 1
ATOM 1984 C C . THR A 1 258 ? 14.055 19.125 8.828 1 92.44 258 THR A C 1
ATOM 1986 O O . THR A 1 258 ? 12.852 18.984 9.07 1 92.44 258 THR A O 1
ATOM 1989 N N . LEU A 1 259 ? 15.008 19 9.68 1 91.06 259 LEU A N 1
ATOM 1990 C CA . LEU A 1 259 ? 14.68 18.906 11.102 1 91.06 259 LEU A CA 1
ATOM 1991 C C . LEU A 1 259 ? 14.656 20.281 11.758 1 91.06 259 LEU A C 1
ATOM 1993 O O . LEU A 1 259 ? 15.633 21.031 11.664 1 91.06 259 LEU A O 1
ATOM 1997 N N . ILE A 1 260 ? 13.492 20.531 12.328 1 86.19 260 ILE A N 1
ATOM 1998 C CA . ILE A 1 260 ? 13.305 21.828 12.992 1 86.19 260 ILE A CA 1
ATOM 1999 C C . ILE A 1 260 ? 13.109 21.609 14.492 1 86.19 260 ILE A C 1
ATOM 2001 O O . ILE A 1 260 ? 12.344 20.734 14.898 1 86.19 260 ILE A O 1
ATOM 2005 N N . ARG A 1 261 ? 13.914 22.281 15.273 1 72.38 261 ARG A N 1
ATOM 2006 C CA . ARG A 1 261 ? 13.82 22.141 16.719 1 72.38 261 ARG A CA 1
ATOM 2007 C C . ARG A 1 261 ? 12.516 22.734 17.25 1 72.38 261 ARG A C 1
ATOM 2009 O O . ARG A 1 261 ? 12.133 23.844 16.859 1 72.38 261 ARG A O 1
ATOM 2016 N N . ALA A 1 262 ? 11.812 21.828 17.812 1 66.69 262 ALA A N 1
ATOM 2017 C CA . ALA A 1 262 ? 10.664 22.422 18.484 1 66.69 262 ALA A CA 1
ATOM 2018 C C . ALA A 1 262 ? 11.008 22.812 19.922 1 66.69 262 ALA A C 1
ATOM 2020 O O . ALA A 1 262 ? 12.07 22.453 20.422 1 66.69 262 ALA A O 1
ATOM 2021 N N . THR A 1 263 ? 10.211 23.156 20.859 1 58.75 263 THR A N 1
ATOM 2022 C CA . THR A 1 263 ? 10.297 23.812 22.172 1 58.75 263 THR A CA 1
ATOM 2023 C C . THR A 1 263 ? 10.305 22.797 23.297 1 58.75 263 THR A C 1
ATOM 2025 O O . THR A 1 263 ? 10.578 23.125 24.453 1 58.75 263 THR A O 1
ATOM 2028 N N . THR A 1 264 ? 10.25 21.516 22.891 1 64.5 264 THR A N 1
ATOM 2029 C CA . THR A 1 264 ? 9.859 20.734 24.062 1 64.5 264 THR A CA 1
ATOM 2030 C C . THR A 1 264 ? 10.977 19.797 24.484 1 64.5 264 THR A C 1
ATOM 2032 O O . THR A 1 264 ? 10.734 18.609 24.75 1 64.5 264 THR A O 1
ATOM 2035 N N . GLY A 1 265 ? 12.219 20.359 24.594 1 76.5 265 GLY A N 1
ATOM 2036 C CA . GLY A 1 265 ? 13.289 19.547 25.156 1 76.5 265 GLY A CA 1
ATOM 2037 C C . GLY A 1 265 ? 13.508 18.234 24.406 1 76.5 265 GLY A C 1
ATOM 2038 O O . GLY A 1 265 ? 13.695 17.188 25.031 1 76.5 265 GLY A O 1
ATOM 2039 N N . ARG A 1 266 ? 13.359 18.016 23.234 1 84.38 266 ARG A N 1
ATOM 2040 C CA . ARG A 1 266 ? 13.633 16.891 22.359 1 84.38 266 ARG A CA 1
ATOM 2041 C C . ARG A 1 266 ? 12.57 15.812 22.5 1 84.38 266 ARG A C 1
ATOM 2043 O O . ARG A 1 266 ? 12.852 14.625 22.344 1 84.38 266 ARG A O 1
ATOM 2050 N N . ARG A 1 267 ? 11.469 16.188 23.016 1 90.19 267 ARG A N 1
ATOM 2051 C CA . ARG A 1 267 ? 10.375 15.234 23.141 1 90.19 267 ARG A CA 1
ATOM 2052 C C . ARG A 1 267 ? 9.523 15.211 21.875 1 90.19 267 ARG A C 1
ATOM 2054 O O . ARG A 1 267 ? 8.992 14.164 21.5 1 90.19 267 ARG A O 1
ATOM 2061 N N . CYS A 1 268 ? 9.398 16.359 21.312 1 87.44 268 CYS A N 1
ATOM 2062 C CA . CYS A 1 268 ? 8.711 16.516 20.031 1 87.44 268 CYS A CA 1
ATOM 2063 C C . CYS A 1 268 ? 9.508 17.406 19.078 1 87.44 268 CYS A C 1
ATOM 2065 O O . CYS A 1 268 ? 10.141 18.359 19.516 1 87.44 268 CYS A O 1
ATOM 2067 N N . PHE A 1 269 ? 9.516 17.125 17.891 1 85.44 269 PHE A N 1
ATOM 2068 C CA . PHE A 1 269 ? 10.266 17.859 16.891 1 85.44 269 PHE A CA 1
ATOM 2069 C C . PHE A 1 269 ? 9.531 17.844 15.547 1 85.44 269 PHE A C 1
ATOM 2071 O O . PHE A 1 269 ? 8.812 16.891 15.234 1 85.44 269 PHE A O 1
ATOM 2078 N N . ASN A 1 270 ? 9.781 18.906 14.82 1 86.62 270 ASN A N 1
ATOM 2079 C CA . ASN A 1 270 ? 9.102 19.062 13.531 1 86.62 270 ASN A CA 1
ATOM 2080 C C . ASN A 1 270 ? 10.023 18.688 12.367 1 86.62 270 ASN A C 1
ATOM 2082 O O . ASN A 1 270 ? 11.195 19.062 12.359 1 86.62 270 ASN A O 1
ATOM 2086 N N . PHE A 1 271 ? 9.461 17.938 11.5 1 90.56 271 PHE A N 1
ATOM 2087 C CA . PHE A 1 271 ? 10.078 17.719 10.203 1 90.56 271 PHE A CA 1
ATOM 2088 C C . PHE A 1 271 ? 9.344 18.5 9.117 1 90.56 271 PHE A C 1
ATOM 2090 O O . PHE A 1 271 ? 8.117 18.438 9.023 1 90.56 271 PHE A O 1
ATOM 2097 N N . GLN A 1 272 ? 10.094 19.312 8.398 1 92.25 272 GLN A N 1
ATOM 2098 C CA . GLN A 1 272 ? 9.602 19.844 7.129 1 92.25 272 GLN A CA 1
ATOM 2099 C C . GLN A 1 272 ? 10.188 19.078 5.949 1 92.25 272 GLN A C 1
ATOM 2101 O O . GLN A 1 272 ? 11.406 18.922 5.848 1 92.25 272 GLN A O 1
ATOM 2106 N N . GLN A 1 273 ? 9.32 18.609 5.102 1 95.38 273 GLN A N 1
ATOM 2107 C CA . GLN A 1 273 ? 9.805 17.781 4.012 1 95.38 273 GLN A CA 1
ATOM 2108 C C . GLN A 1 273 ? 9.242 18.25 2.67 1 95.38 273 GLN A C 1
ATOM 2110 O O . GLN A 1 273 ? 8.102 18.703 2.598 1 95.38 273 GLN A O 1
ATOM 2115 N N . ARG A 1 274 ? 10.078 18.094 1.655 1 97.44 274 ARG A N 1
ATOM 2116 C CA . ARG A 1 274 ? 9.695 18.406 0.28 1 97.44 274 ARG A CA 1
ATOM 2117 C C . ARG A 1 274 ? 10.094 17.281 -0.666 1 97.44 274 ARG A C 1
ATOM 2119 O O . ARG A 1 274 ? 11.164 16.672 -0.51 1 97.44 274 ARG A O 1
ATOM 2126 N N . LEU A 1 275 ? 9.211 16.969 -1.546 1 98.12 275 LEU A N 1
ATOM 2127 C CA . LEU A 1 275 ? 9.5 16.062 -2.646 1 98.12 275 LEU A CA 1
ATOM 2128 C C . LEU A 1 275 ? 9.773 16.828 -3.934 1 98.12 275 LEU A C 1
ATOM 2130 O O . LEU A 1 275 ? 8.906 17.547 -4.43 1 98.12 275 LEU A O 1
ATOM 2134 N N . LEU A 1 276 ? 10.961 16.641 -4.504 1 98 276 LEU A N 1
ATOM 2135 C CA . LEU A 1 276 ? 11.398 17.422 -5.648 1 98 276 LEU A CA 1
ATOM 2136 C C . LEU A 1 276 ? 11.633 16.531 -6.867 1 98 276 LEU A C 1
ATOM 2138 O O . LEU A 1 276 ? 12.258 15.477 -6.754 1 98 276 LEU A O 1
ATOM 2142 N N . ARG A 1 277 ? 11.125 16.969 -7.949 1 97.06 277 ARG A N 1
ATOM 2143 C CA . ARG A 1 277 ? 11.516 16.375 -9.219 1 97.06 277 ARG A CA 1
ATOM 2144 C C . ARG A 1 277 ? 12.969 16.703 -9.555 1 97.06 277 ARG A C 1
ATOM 2146 O O . ARG A 1 277 ? 13.57 17.562 -8.93 1 97.06 277 ARG A O 1
ATOM 2153 N N . SER A 1 278 ? 13.539 16 -10.516 1 92.12 278 SER A N 1
ATOM 2154 C CA . SER A 1 278 ? 14.953 16.141 -10.836 1 92.12 278 SER A CA 1
ATOM 2155 C C . SER A 1 278 ? 15.281 17.578 -11.258 1 92.12 278 SER A C 1
ATOM 2157 O O . SER A 1 278 ? 16.406 18.031 -11.062 1 92.12 278 SER A O 1
ATOM 2159 N N . ASP A 1 279 ? 14.391 18.328 -11.797 1 94.69 279 ASP A N 1
ATOM 2160 C CA . ASP A 1 279 ? 14.625 19.688 -12.25 1 94.69 279 ASP A CA 1
ATOM 2161 C C . ASP A 1 279 ? 14.383 20.688 -11.117 1 94.69 279 ASP A C 1
ATOM 2163 O O . ASP A 1 279 ? 14.414 21.906 -11.344 1 94.69 279 ASP A O 1
ATOM 2167 N N . GLY A 1 280 ? 13.992 20.234 -9.977 1 95.25 280 GLY A N 1
ATOM 2168 C CA . GLY A 1 280 ? 13.875 21.078 -8.805 1 95.25 280 GLY A CA 1
ATOM 2169 C C . GLY A 1 280 ? 12.445 21.484 -8.5 1 95.25 280 GLY A C 1
ATOM 2170 O O . GLY A 1 280 ? 12.18 22.094 -7.465 1 95.25 280 GLY A O 1
ATOM 2171 N N . MET A 1 281 ? 11.539 21.156 -9.383 1 97.62 281 MET A N 1
ATOM 2172 C CA . MET A 1 281 ? 10.141 21.484 -9.125 1 97.62 281 MET A CA 1
ATOM 2173 C C . MET A 1 281 ? 9.594 20.703 -7.941 1 97.62 281 MET A C 1
ATOM 2175 O O . MET A 1 281 ? 9.883 19.5 -7.797 1 97.62 281 MET A O 1
ATOM 2179 N N . GLU A 1 282 ? 8.828 21.375 -7.117 1 98.06 282 GLU A N 1
ATOM 2180 C CA . GLU A 1 282 ? 8.289 20.75 -5.91 1 98.06 282 GLU A CA 1
ATOM 2181 C C . GLU A 1 282 ? 6.973 20.031 -6.199 1 98.06 282 GLU A C 1
ATOM 2183 O O . GLU A 1 282 ? 5.98 20.656 -6.559 1 98.06 282 GLU A O 1
ATOM 2188 N N . ALA A 1 283 ? 6.984 18.734 -6.035 1 98.19 283 ALA A N 1
ATOM 2189 C CA . ALA A 1 283 ? 5.797 17.906 -6.27 1 98.19 283 ALA A CA 1
ATOM 2190 C C . ALA A 1 283 ? 4.902 17.875 -5.031 1 98.19 283 ALA A C 1
ATOM 2192 O O . ALA A 1 283 ? 3.682 17.75 -5.145 1 98.19 283 ALA A O 1
ATOM 2193 N N . ALA A 1 284 ? 5.5 17.984 -3.877 1 98 284 ALA A N 1
ATOM 2194 C CA . ALA A 1 284 ? 4.738 17.938 -2.633 1 98 284 ALA A CA 1
ATOM 2195 C C . ALA A 1 284 ? 5.559 18.469 -1.464 1 98 284 ALA A C 1
ATOM 2197 O O . ALA A 1 284 ? 6.789 18.547 -1.541 1 98 284 ALA A O 1
ATOM 2198 N N . ARG A 1 285 ? 4.91 18.812 -0.391 1 97 285 ARG A N 1
ATOM 2199 C CA . ARG A 1 285 ? 5.555 19.188 0.862 1 97 285 ARG A CA 1
ATOM 2200 C C . ARG A 1 285 ? 4.68 18.828 2.059 1 97 285 ARG A C 1
ATOM 2202 O O . ARG A 1 285 ? 3.475 18.625 1.91 1 97 285 ARG A O 1
ATOM 2209 N N . VAL A 1 286 ? 5.305 18.766 3.232 1 94.62 286 VAL A N 1
ATOM 2210 C CA . VAL A 1 286 ? 4.547 18.406 4.43 1 94.62 286 VAL A CA 1
ATOM 2211 C C . VAL A 1 286 ? 5.312 18.844 5.676 1 94.62 286 VAL A C 1
ATOM 2213 O O . VAL A 1 286 ? 6.535 18.984 5.641 1 94.62 286 VAL A O 1
ATOM 2216 N N . ARG A 1 287 ? 4.609 19.078 6.691 1 91.31 287 ARG A N 1
ATOM 2217 C CA . ARG A 1 287 ? 5.152 19.219 8.039 1 91.31 287 ARG A CA 1
ATOM 2218 C C . ARG A 1 287 ? 4.668 18.078 8.938 1 91.31 287 ARG A C 1
ATOM 2220 O O . ARG A 1 287 ? 3.463 17.828 9.031 1 91.31 287 ARG A O 1
ATOM 2227 N N . VAL A 1 288 ? 5.566 17.453 9.578 1 90.44 288 VAL A N 1
ATOM 2228 C CA . VAL A 1 288 ? 5.246 16.297 10.43 1 90.44 288 VAL A CA 1
ATOM 2229 C C . VAL A 1 288 ? 5.77 16.547 11.844 1 90.44 288 VAL A C 1
ATOM 2231 O O . VAL A 1 288 ? 6.965 16.766 12.039 1 90.44 288 VAL A O 1
ATOM 2234 N N . LEU A 1 289 ? 4.852 16.531 12.758 1 87.31 289 LEU A N 1
ATOM 2235 C CA . LEU A 1 289 ? 5.25 16.531 14.164 1 87.31 289 LEU A CA 1
ATOM 2236 C C . LEU A 1 289 ? 5.504 15.102 14.656 1 87.31 289 LEU A C 1
ATOM 2238 O O . LEU A 1 289 ? 4.605 14.258 14.617 1 87.31 289 LEU A O 1
ATOM 2242 N N . MET A 1 290 ? 6.645 14.867 15.016 1 88.12 290 MET A N 1
ATOM 2243 C CA . MET A 1 290 ? 7.012 13.57 15.578 1 88.12 290 MET A CA 1
ATOM 2244 C C . MET A 1 290 ? 7.348 13.695 17.062 1 88.12 290 MET A C 1
ATOM 2246 O O . MET A 1 290 ? 7.969 14.672 17.484 1 88.12 290 MET A O 1
ATOM 2250 N N . CYS A 1 291 ? 6.945 12.648 17.797 1 87.88 291 CYS A N 1
ATOM 2251 C CA . CYS A 1 291 ? 7.199 12.641 19.234 1 87.88 291 CYS A CA 1
ATOM 2252 C C . CYS A 1 291 ? 7.844 11.328 19.672 1 87.88 291 CYS A C 1
ATOM 2254 O O . CYS A 1 291 ? 7.637 10.297 19.031 1 87.88 291 CYS A O 1
ATOM 2256 N N . CYS A 1 292 ? 8.594 11.453 20.656 1 91.19 292 CYS A N 1
ATOM 2257 C CA . CYS A 1 292 ? 9.172 10.281 21.312 1 91.19 292 CYS A CA 1
ATOM 2258 C C . CYS A 1 292 ? 8.359 9.883 22.531 1 91.19 292 CYS A C 1
ATOM 2260 O O . CYS A 1 292 ? 8.117 10.703 23.422 1 91.19 292 CYS A O 1
ATOM 2262 N N . VAL A 1 293 ? 7.965 8.602 22.578 1 90.38 293 VAL A N 1
ATOM 2263 C CA . VAL A 1 293 ? 7.031 8.203 23.625 1 90.38 293 VAL A CA 1
ATOM 2264 C C . VAL A 1 293 ? 7.523 6.926 24.297 1 90.38 293 VAL A C 1
ATOM 2266 O O . VAL A 1 293 ? 8.102 6.055 23.641 1 90.38 293 VAL A O 1
ATOM 2269 N N . ASP A 1 294 ? 7.34 6.902 25.562 1 93.25 294 ASP A N 1
ATOM 2270 C CA . ASP A 1 294 ? 7.469 5.637 26.281 1 93.25 294 ASP A CA 1
ATOM 2271 C C . ASP A 1 294 ? 6.344 4.676 25.906 1 93.25 294 ASP A C 1
ATOM 2273 O O . ASP A 1 294 ? 5.172 4.961 26.156 1 93.25 294 ASP A O 1
ATOM 2277 N N . VAL A 1 295 ? 6.652 3.525 25.391 1 85.25 295 VAL A N 1
ATOM 2278 C CA . VAL A 1 295 ? 5.664 2.617 24.828 1 85.25 295 VAL A CA 1
ATOM 2279 C C . VAL A 1 295 ? 4.758 2.078 25.922 1 85.25 295 VAL A C 1
ATOM 2281 O O . VAL A 1 295 ? 3.557 1.891 25.719 1 85.25 295 VAL A O 1
ATOM 2284 N N . SER A 1 296 ? 5.254 1.846 27.109 1 87.25 296 SER A N 1
ATOM 2285 C CA . SER A 1 296 ? 4.492 1.258 28.203 1 87.25 296 SER A CA 1
ATOM 2286 C C . SER A 1 296 ? 3.592 2.295 28.875 1 87.25 296 SER A C 1
ATOM 2288 O O . SER A 1 296 ? 2.455 1.992 29.25 1 87.25 296 SER A O 1
ATOM 2290 N N . LYS A 1 297 ? 4.066 3.482 28.969 1 89.19 297 LYS A N 1
ATOM 2291 C CA . LYS A 1 297 ? 3.342 4.504 29.703 1 89.19 297 LYS A CA 1
ATOM 2292 C C . LYS A 1 297 ? 2.551 5.414 28.781 1 89.19 297 LYS A C 1
ATOM 2294 O O . LYS A 1 297 ? 1.623 6.102 29.203 1 89.19 297 LYS A O 1
ATOM 2299 N N . GLY A 1 298 ? 2.986 5.504 27.578 1 84.06 298 GLY A N 1
ATOM 2300 C CA . GLY A 1 298 ? 2.355 6.398 26.625 1 84.06 298 GLY A CA 1
ATOM 2301 C C . GLY A 1 298 ? 2.703 7.855 26.844 1 84.06 298 GLY A C 1
ATOM 2302 O O . GLY A 1 298 ? 1.972 8.75 26.422 1 84.06 298 GLY A O 1
ATOM 2303 N N . GLU A 1 299 ? 3.771 8.07 27.609 1 90.69 299 GLU A N 1
ATOM 2304 C CA . GLU A 1 299 ? 4.176 9.43 27.953 1 90.69 299 GLU A CA 1
ATOM 2305 C C . GLU A 1 299 ? 5.309 9.914 27.047 1 90.69 299 GLU A C 1
ATOM 2307 O O . GLU A 1 299 ? 6.102 9.109 26.562 1 90.69 299 GLU A O 1
ATOM 2312 N N . LEU A 1 300 ? 5.371 11.242 26.938 1 91.56 300 LEU A N 1
ATOM 2313 C CA . LEU A 1 300 ? 6.453 11.852 26.172 1 91.56 300 LEU A CA 1
ATOM 2314 C C . LEU A 1 300 ? 7.777 11.742 26.922 1 91.56 300 LEU A C 1
ATOM 2316 O O . LEU A 1 300 ? 7.836 12.008 28.125 1 91.56 300 LEU A O 1
ATOM 2320 N N . VAL A 1 301 ? 8.781 11.336 26.219 1 93.88 301 VAL A N 1
ATOM 2321 C CA . VAL A 1 301 ? 10.133 11.266 26.766 1 93.88 301 VAL A CA 1
ATOM 2322 C C . VAL A 1 301 ? 11.117 11.883 25.781 1 93.88 301 VAL A C 1
ATOM 2324 O O . VAL A 1 301 ? 10.859 11.93 24.578 1 93.88 301 VAL A O 1
ATOM 2327 N N . PRO A 1 302 ? 12.195 12.375 26.328 1 92.19 302 PRO A N 1
ATOM 2328 C CA . PRO A 1 302 ? 13.172 12.938 25.406 1 92.19 302 PRO A CA 1
ATOM 2329 C C . PRO A 1 302 ? 13.875 11.867 24.562 1 92.19 302 PRO A C 1
ATOM 2331 O O . PRO A 1 302 ? 14.141 10.766 25.047 1 92.19 302 PRO A O 1
ATOM 2334 N N . VAL A 1 303 ? 14.18 12.234 23.344 1 92.44 303 VAL A N 1
ATOM 2335 C CA . VAL A 1 303 ? 15.031 11.375 22.547 1 92.44 303 VAL A CA 1
ATOM 2336 C C . VAL A 1 303 ? 16.375 11.172 23.234 1 92.44 303 VAL A C 1
ATOM 2338 O O . VAL A 1 303 ? 16.969 12.133 23.734 1 92.44 303 VAL A O 1
ATOM 2341 N N . PRO A 1 304 ? 16.75 9.969 23.266 1 93.31 304 PRO A N 1
ATOM 2342 C CA . PRO A 1 304 ? 18.047 9.711 23.906 1 93.31 304 PRO A CA 1
ATOM 2343 C C . PRO A 1 304 ? 19.172 10.547 23.312 1 93.31 304 PRO A C 1
ATOM 2345 O O . PRO A 1 304 ? 19.203 10.797 22.109 1 93.31 304 PRO A O 1
ATOM 2348 N N . ASP A 1 305 ? 20.156 10.867 24.188 1 92.75 305 ASP A N 1
ATOM 2349 C CA . ASP A 1 305 ? 21.25 11.758 23.797 1 92.75 305 ASP A CA 1
ATOM 2350 C C . ASP A 1 305 ? 22.047 11.195 22.625 1 92.75 305 ASP A C 1
ATOM 2352 O O . ASP A 1 305 ? 22.422 11.93 21.703 1 92.75 305 ASP A O 1
ATOM 2356 N N . ASP A 1 306 ? 22.312 9.984 22.656 1 93.31 306 ASP A N 1
ATOM 2357 C CA . ASP A 1 306 ? 23.109 9.375 21.609 1 93.31 306 ASP A CA 1
ATOM 2358 C C . ASP A 1 306 ? 22.375 9.398 20.266 1 93.31 306 ASP A C 1
ATOM 2360 O O . ASP A 1 306 ? 22.984 9.664 19.234 1 93.31 306 ASP A O 1
ATOM 2364 N N . SER A 1 307 ? 21.094 9.102 20.297 1 91.94 307 SER A N 1
ATOM 2365 C CA . SER A 1 307 ? 20.297 9.156 19.078 1 91.94 307 SER A CA 1
ATOM 2366 C C . SER A 1 307 ? 20.219 10.578 18.531 1 91.94 307 SER A C 1
ATOM 2368 O O . SER A 1 307 ? 20.359 10.797 17.328 1 91.94 307 SER A O 1
ATOM 2370 N N . TRP A 1 308 ? 20.062 11.492 19.438 1 90.31 308 TRP A N 1
ATOM 2371 C CA . TRP A 1 308 ? 20 12.891 19.047 1 90.31 308 TRP A CA 1
ATOM 2372 C C . TRP A 1 308 ? 21.312 13.328 18.406 1 90.31 308 TRP A C 1
ATOM 2374 O O . TRP A 1 308 ? 21.312 14 17.359 1 90.31 308 TRP A O 1
ATOM 2384 N N . ALA A 1 309 ? 22.422 12.984 19.031 1 91 309 ALA A N 1
ATOM 2385 C CA . ALA A 1 309 ? 23.734 13.297 18.484 1 91 309 ALA A CA 1
ATOM 2386 C C . ALA A 1 309 ? 23.922 12.664 17.109 1 91 309 ALA A C 1
ATOM 2388 O O . ALA A 1 309 ? 24.5 13.281 16.219 1 91 309 ALA A O 1
ATOM 2389 N N . TYR A 1 310 ? 23.469 11.531 17 1 91.88 310 TYR A N 1
ATOM 2390 C CA . TYR A 1 310 ? 23.578 10.828 15.727 1 91.88 310 TYR A CA 1
ATOM 2391 C C . TYR A 1 310 ? 22.812 11.562 14.633 1 91.88 310 TYR A C 1
ATOM 2393 O O . TYR A 1 310 ? 23.312 11.719 13.516 1 91.88 310 TYR A O 1
ATOM 2401 N N . TRP A 1 311 ? 21.562 11.984 14.906 1 90.38 311 TRP A N 1
ATOM 2402 C CA . TRP A 1 311 ? 20.766 12.719 13.93 1 90.38 311 TRP A CA 1
ATOM 2403 C C . TRP A 1 311 ? 21.5 13.984 13.477 1 90.38 311 TRP A C 1
ATOM 2405 O O . TRP A 1 311 ? 21.578 14.266 12.273 1 90.38 311 TRP A O 1
ATOM 2415 N N . ASN A 1 312 ? 22.047 14.664 14.461 1 89.31 312 ASN A N 1
ATOM 2416 C CA . ASN A 1 312 ? 22.766 15.898 14.164 1 89.31 312 ASN A CA 1
ATOM 2417 C C . ASN A 1 312 ? 24 15.648 13.297 1 89.31 312 ASN A C 1
ATOM 2419 O O . ASN A 1 312 ? 24.281 16.406 12.375 1 89.31 312 ASN A O 1
ATOM 2423 N N . MET A 1 313 ? 24.672 14.672 13.617 1 90.38 313 MET A N 1
ATOM 2424 C CA . MET A 1 313 ? 25.844 14.305 12.82 1 90.38 313 MET A CA 1
ATOM 2425 C C . MET A 1 313 ? 25.453 14.016 11.375 1 90.38 313 MET A C 1
ATOM 2427 O O . MET A 1 313 ? 26.125 14.453 10.445 1 90.38 313 MET A O 1
ATOM 2431 N N . ARG A 1 314 ? 24.375 13.336 11.195 1 89.12 314 ARG A N 1
ATOM 2432 C CA . ARG A 1 314 ? 23.906 13.008 9.852 1 89.12 314 ARG A CA 1
ATOM 2433 C C . ARG A 1 314 ? 23.516 14.266 9.086 1 89.12 314 ARG A C 1
ATOM 2435 O O . ARG A 1 314 ? 23.797 14.383 7.895 1 89.12 314 ARG A O 1
ATOM 2442 N N . LEU A 1 315 ? 22.859 15.141 9.797 1 90.12 315 LEU A N 1
ATOM 2443 C CA . LEU A 1 315 ? 22.422 16.391 9.18 1 90.12 315 LEU A CA 1
ATOM 2444 C C . LEU A 1 315 ? 23.625 17.234 8.766 1 90.12 315 LEU A C 1
ATOM 2446 O O . LEU A 1 315 ? 23.594 17.891 7.719 1 90.12 315 LEU A O 1
ATOM 2450 N N . GLU A 1 316 ? 24.609 17.188 9.5 1 85.75 316 GLU A N 1
ATOM 2451 C CA . GLU A 1 316 ? 25.828 17.953 9.195 1 85.75 316 GLU A CA 1
ATOM 2452 C C . GLU A 1 316 ? 26.594 17.312 8.047 1 85.75 316 GLU A C 1
ATOM 2454 O O . GLU A 1 316 ? 27.125 18.016 7.18 1 85.75 316 GLU A O 1
ATOM 2459 N N . THR A 1 317 ? 26.656 16.047 8.008 1 80.75 317 THR A N 1
ATOM 2460 C CA . THR A 1 317 ? 27.469 15.328 7.039 1 80.75 317 THR A CA 1
ATOM 2461 C C . THR A 1 317 ? 26.766 15.242 5.688 1 80.75 317 THR A C 1
ATOM 2463 O O . THR A 1 317 ? 27.406 15.398 4.641 1 80.75 317 THR A O 1
ATOM 2466 N N . LEU A 1 318 ? 25.484 14.961 5.75 1 74.75 318 LEU A N 1
ATOM 2467 C CA . LEU A 1 318 ? 24.75 14.719 4.512 1 74.75 318 LEU A CA 1
ATOM 2468 C C . LEU A 1 318 ? 24.109 16 4 1 74.75 318 LEU A C 1
ATOM 2470 O O . LEU A 1 318 ? 23.703 16.078 2.842 1 74.75 318 LEU A O 1
ATOM 2474 N N . GLY A 1 319 ? 23.781 16.984 4.902 1 66.69 319 GLY A N 1
ATOM 2475 C CA . GLY A 1 319 ? 23.203 18.266 4.535 1 66.69 319 GLY A CA 1
ATOM 2476 C C . GLY A 1 319 ? 24.125 19.109 3.686 1 66.69 319 GLY A C 1
ATOM 2477 O O . GLY A 1 319 ? 23.688 20.094 3.082 1 66.69 319 GLY A O 1
ATOM 2478 N N . LYS A 1 320 ? 25.438 19.031 3.875 1 54.19 320 LYS A N 1
ATOM 2479 C CA . LYS A 1 320 ? 26.375 19.703 2.975 1 54.19 320 LYS A CA 1
ATOM 2480 C C . LYS A 1 320 ? 26.141 19.266 1.528 1 54.19 320 LYS A C 1
ATOM 2482 O O . LYS A 1 320 ? 25.656 18.172 1.271 1 54.19 320 LYS A O 1
ATOM 2487 N N . SER A 1 321 ? 26.047 20.172 0.486 1 47.56 321 SER A N 1
ATOM 2488 C CA . SER A 1 321 ? 25.688 20.094 -0.926 1 47.56 321 SER A CA 1
ATOM 2489 C C . SER A 1 321 ? 25.938 18.688 -1.472 1 47.56 321 SER A C 1
ATOM 2491 O O . SER A 1 321 ? 26.969 18.062 -1.188 1 47.56 321 SER A O 1
ATOM 2493 N N . PRO A 1 322 ? 24.844 18.047 -1.898 1 39.81 322 PRO A N 1
ATOM 2494 C CA . PRO A 1 322 ? 25.141 16.812 -2.627 1 39.81 322 PRO A CA 1
ATOM 2495 C C . PRO A 1 322 ? 26.391 16.922 -3.504 1 39.81 322 PRO A C 1
ATOM 2497 O O . PRO A 1 322 ? 26.484 17.844 -4.312 1 39.81 322 PRO A O 1
ATOM 2500 N N . SER A 1 323 ? 27.562 16.906 -3.027 1 31.3 323 SER A N 1
ATOM 2501 C CA . SER A 1 323 ? 28.5 16.688 -4.133 1 31.3 323 SER A CA 1
ATOM 2502 C C . SER A 1 323 ? 27.875 15.805 -5.207 1 31.3 323 SER A C 1
ATOM 2504 O O . SER A 1 323 ? 27.047 14.945 -4.91 1 31.3 323 SER A O 1
ATOM 2506 N N . HIS A 1 324 ? 27.844 16.297 -6.492 1 31.94 324 HIS A N 1
ATOM 2507 C CA . HIS A 1 324 ? 27.438 15.633 -7.723 1 31.94 324 HIS A CA 1
ATOM 2508 C C . HIS A 1 324 ? 27.641 14.125 -7.625 1 31.94 324 HIS A C 1
ATOM 2510 O O . HIS A 1 324 ? 27.344 13.391 -8.57 1 31.94 324 HIS A O 1
ATOM 2516 N N . GLY A 1 325 ? 28.578 13.68 -6.828 1 28.55 325 GLY A N 1
ATOM 2517 C CA . GLY A 1 325 ? 29.188 12.406 -7.145 1 28.55 325 GLY A CA 1
ATOM 2518 C C . GLY A 1 325 ? 28.328 11.211 -6.773 1 28.55 325 GLY A C 1
ATOM 2519 O O . GLY A 1 325 ? 28.672 10.07 -7.07 1 28.55 325 GLY A O 1
ATOM 2520 N N . ASN A 1 326 ? 27.703 11.273 -5.605 1 30.09 326 ASN A N 1
ATOM 2521 C CA . ASN A 1 326 ? 27.297 9.891 -5.379 1 30.09 326 ASN A CA 1
ATOM 2522 C C . ASN A 1 326 ? 26.109 9.492 -6.258 1 30.09 326 ASN A C 1
ATOM 2524 O O . ASN A 1 326 ? 24.969 9.75 -5.902 1 30.09 326 ASN A O 1
ATOM 2528 N N . GLY A 1 327 ? 26.156 9.727 -7.465 1 28.69 327 GLY A N 1
ATOM 2529 C CA . GLY A 1 327 ? 25.359 9.117 -8.508 1 28.69 327 GLY A CA 1
ATOM 2530 C C . GLY A 1 327 ? 24.766 7.777 -8.102 1 28.69 327 GLY A C 1
ATOM 2531 O O . GLY A 1 327 ? 25.406 7.016 -7.367 1 28.69 327 GLY A O 1
ATOM 2532 N N . PHE A 1 328 ? 23.547 7.797 -7.84 1 29.8 328 PHE A N 1
ATOM 2533 C CA . PHE A 1 328 ? 22.984 6.453 -7.828 1 29.8 328 PHE A CA 1
ATOM 2534 C C . PHE A 1 328 ? 23.75 5.535 -8.766 1 29.8 328 PHE A C 1
ATOM 2536 O O . PHE A 1 328 ? 23.641 5.664 -9.992 1 29.8 328 PHE A O 1
ATOM 2543 N N . HIS A 1 329 ? 25 5.34 -8.469 1 27.05 329 HIS A N 1
ATOM 2544 C CA . HIS A 1 329 ? 25.688 4.312 -9.25 1 27.05 329 HIS A CA 1
ATOM 2545 C C . HIS A 1 329 ? 24.812 3.068 -9.398 1 27.05 329 HIS A C 1
ATOM 2547 O O . HIS A 1 329 ? 24.531 2.385 -8.414 1 27.05 329 HIS A O 1
ATOM 2553 N N . ASN A 1 330 ? 23.797 3.199 -10.125 1 28.91 330 ASN A N 1
ATOM 2554 C CA . ASN A 1 330 ? 23.484 1.901 -10.711 1 28.91 330 ASN A CA 1
ATOM 2555 C C . ASN A 1 330 ? 24.75 1.102 -11.016 1 28.91 330 ASN A C 1
ATOM 2557 O O . ASN A 1 330 ? 25.484 1.405 -11.961 1 28.91 330 ASN A O 1
ATOM 2561 N N . GLN A 1 331 ? 25.594 0.907 -10.133 1 25.5 331 GLN A N 1
ATOM 2562 C CA . GLN A 1 331 ? 26.75 0.055 -10.391 1 25.5 331 GLN A CA 1
ATOM 2563 C C . GLN A 1 331 ? 26.391 -1.111 -11.305 1 25.5 331 GLN A C 1
ATOM 2565 O O . GLN A 1 331 ? 25.781 -2.088 -10.859 1 25.5 331 GLN A O 1
ATOM 2570 N N . ARG A 1 332 ? 26.172 -0.873 -12.508 1 26.17 332 ARG A N 1
ATOM 2571 C CA . ARG A 1 332 ? 26.469 -1.918 -13.484 1 26.17 332 ARG A CA 1
ATOM 2572 C C . ARG A 1 332 ? 27.859 -2.512 -13.242 1 26.17 332 ARG A C 1
ATOM 2574 O O . ARG A 1 332 ? 28.859 -1.935 -13.656 1 26.17 332 ARG A O 1
ATOM 2581 N N . THR A 1 333 ? 28.203 -3.016 -12.148 1 24.84 333 THR A N 1
ATOM 2582 C CA . THR A 1 333 ? 29.438 -3.777 -12.172 1 24.84 333 THR A CA 1
ATOM 2583 C C . THR A 1 333 ? 29.547 -4.602 -13.453 1 24.84 333 THR A C 1
ATOM 2585 O O . THR A 1 333 ? 28.719 -5.469 -13.711 1 24.84 333 THR A O 1
ATOM 2588 N N . LYS A 1 334 ? 30.203 -4.059 -14.492 1 22.62 334 LYS A N 1
ATOM 2589 C CA . LYS A 1 334 ? 30.781 -4.875 -15.562 1 22.62 334 LYS A CA 1
ATOM 2590 C C . LYS A 1 334 ? 31.375 -6.168 -15.008 1 22.62 334 LYS A C 1
ATOM 2592 O O . LYS A 1 334 ? 32.344 -6.137 -14.234 1 22.62 334 LYS A O 1
ATOM 2597 N N . LEU A 1 335 ? 30.516 -7.195 -14.852 1 21.67 335 LEU A N 1
ATOM 2598 C CA . LEU A 1 335 ? 31.094 -8.531 -14.805 1 21.67 335 LEU A CA 1
ATOM 2599 C C . LEU A 1 335 ? 32.094 -8.727 -15.938 1 21.67 335 LEU A C 1
ATOM 2601 O O . LEU A 1 335 ? 31.734 -8.648 -17.109 1 21.67 335 LEU A O 1
ATOM 2605 N N . SER A 1 336 ? 33.25 -8.125 -15.828 1 21.11 336 SER A N 1
ATOM 2606 C CA . SER A 1 336 ? 34.312 -8.766 -16.578 1 21.11 336 SER A CA 1
ATOM 2607 C C . SER A 1 336 ? 34.375 -10.258 -16.297 1 21.11 336 SER A C 1
ATOM 2609 O O . SER A 1 336 ? 34.281 -10.68 -15.141 1 21.11 336 SER A O 1
ATOM 2611 N N . MET B 1 1 ? 26.188 50.188 -20.375 1 21 1 MET B N 1
ATOM 2612 C CA . MET B 1 1 ? 25.703 49.25 -21.391 1 21 1 MET B CA 1
ATOM 2613 C C . MET B 1 1 ? 26.469 47.906 -21.328 1 21 1 MET B C 1
ATOM 2615 O O . MET B 1 1 ? 27.453 47.719 -22.047 1 21 1 MET B O 1
ATOM 2619 N N . TYR B 1 2 ? 26.688 47.375 -20.203 1 23.36 2 TYR B N 1
ATOM 2620 C CA . TYR B 1 2 ? 27.594 46.25 -19.891 1 23.36 2 TYR B CA 1
ATOM 2621 C C . TYR B 1 2 ? 27.188 45 -20.641 1 23.36 2 TYR B C 1
ATOM 2623 O O . TYR B 1 2 ? 26.031 44.562 -20.594 1 23.36 2 TYR B O 1
ATOM 2631 N N . ARG B 1 3 ? 27.859 44.781 -21.812 1 19.98 3 ARG B N 1
ATOM 2632 C CA . ARG B 1 3 ? 27.703 43.719 -22.812 1 19.98 3 ARG B CA 1
ATOM 2633 C C . ARG B 1 3 ? 27.859 42.344 -22.188 1 19.98 3 ARG B C 1
ATOM 2635 O O . ARG B 1 3 ? 28.922 42 -21.672 1 19.98 3 ARG B O 1
ATOM 2642 N N . THR B 1 4 ? 26.891 41.844 -21.469 1 21.7 4 THR B N 1
ATOM 2643 C CA . THR B 1 4 ? 26.891 40.594 -20.734 1 21.7 4 THR B CA 1
ATOM 2644 C C . THR B 1 4 ? 27.094 39.406 -21.703 1 21.7 4 THR B C 1
ATOM 2646 O O . THR B 1 4 ? 26.25 39.188 -22.578 1 21.7 4 THR B O 1
ATOM 2649 N N . THR B 1 5 ? 28.328 39.219 -22.125 1 21.28 5 THR B N 1
ATOM 2650 C CA . THR B 1 5 ? 28.719 38.188 -23.078 1 21.28 5 THR B CA 1
ATOM 2651 C C . THR B 1 5 ? 28.219 36.812 -22.641 1 21.28 5 THR B C 1
ATOM 2653 O O . THR B 1 5 ? 28.5 36.375 -21.531 1 21.28 5 THR B O 1
ATOM 2656 N N . VAL B 1 6 ? 27.109 36.344 -23.203 1 21.11 6 VAL B N 1
ATOM 2657 C CA . VAL B 1 6 ? 26.375 35.094 -23.078 1 21.11 6 VAL B CA 1
ATOM 2658 C C . VAL B 1 6 ? 27.266 33.938 -23.547 1 21.11 6 VAL B C 1
ATOM 2660 O O . VAL B 1 6 ? 27.688 33.875 -24.703 1 21.11 6 VAL B O 1
ATOM 2663 N N . LEU B 1 7 ? 28.234 33.562 -22.781 1 20.23 7 LEU B N 1
ATOM 2664 C CA . LEU B 1 7 ? 29.094 32.469 -23.234 1 20.23 7 LEU B CA 1
ATOM 2665 C C . LEU B 1 7 ? 28.266 31.266 -23.688 1 20.23 7 LEU B C 1
ATOM 2667 O O . LEU B 1 7 ? 27.453 30.75 -22.922 1 20.23 7 LEU B O 1
ATOM 2671 N N . VAL B 1 8 ? 28.031 31.156 -25.016 1 20.72 8 VAL B N 1
ATOM 2672 C CA . VAL B 1 8 ? 27.406 30.078 -25.766 1 20.72 8 VAL B CA 1
ATOM 2673 C C . VAL B 1 8 ? 28.172 28.766 -25.547 1 20.72 8 VAL B C 1
ATOM 2675 O O . VAL B 1 8 ? 29.344 28.672 -25.906 1 20.72 8 VAL B O 1
ATOM 2678 N N . VAL B 1 9 ? 28.078 28.188 -24.531 1 22.14 9 VAL B N 1
ATOM 2679 C CA . VAL B 1 9 ? 28.828 26.953 -24.406 1 22.14 9 VAL B CA 1
ATOM 2680 C C . VAL B 1 9 ? 28.516 26.031 -25.578 1 22.14 9 VAL B C 1
ATOM 2682 O O . VAL B 1 9 ? 27.359 25.844 -25.938 1 22.14 9 VAL B O 1
ATOM 2685 N N . PRO B 1 10 ? 29.453 25.859 -26.469 1 21.7 10 PRO B N 1
ATOM 2686 C CA . PRO B 1 10 ? 29.25 25.062 -27.688 1 21.7 10 PRO B CA 1
ATOM 2687 C C . PRO B 1 10 ? 28.562 23.734 -27.406 1 21.7 10 PRO B C 1
ATOM 2689 O O . PRO B 1 10 ? 28.656 23.203 -26.297 1 21.7 10 PRO B O 1
ATOM 2692 N N . ARG B 1 11 ? 27.625 23.406 -28.234 1 21.84 11 ARG B N 1
ATOM 2693 C CA . ARG B 1 11 ? 26.844 22.188 -28.438 1 21.84 11 ARG B CA 1
ATOM 2694 C C . ARG B 1 11 ? 27.75 20.969 -28.594 1 21.84 11 ARG B C 1
ATOM 2696 O O . ARG B 1 11 ? 28.438 20.828 -29.609 1 21.84 11 ARG B O 1
ATOM 2703 N N . ALA B 1 12 ? 28.531 20.625 -27.609 1 21.19 12 ALA B N 1
ATOM 2704 C CA . ALA B 1 12 ? 29.328 19.438 -27.953 1 21.19 12 ALA B CA 1
ATOM 2705 C C . ALA B 1 12 ? 28.469 18.422 -28.703 1 21.19 12 ALA B C 1
ATOM 2707 O O . ALA B 1 12 ? 27.328 18.156 -28.312 1 21.19 12 ALA B O 1
ATOM 2708 N N . VAL B 1 13 ? 28.641 18.328 -29.953 1 22.94 13 VAL B N 1
ATOM 2709 C CA . VAL B 1 13 ? 28.203 17.281 -30.875 1 22.94 13 VAL B CA 1
ATOM 2710 C C . VAL B 1 13 ? 28.453 15.914 -30.266 1 22.94 13 VAL B C 1
ATOM 2712 O O . VAL B 1 13 ? 29.609 15.508 -30.094 1 22.94 13 VAL B O 1
ATOM 2715 N N . ILE B 1 14 ? 27.844 15.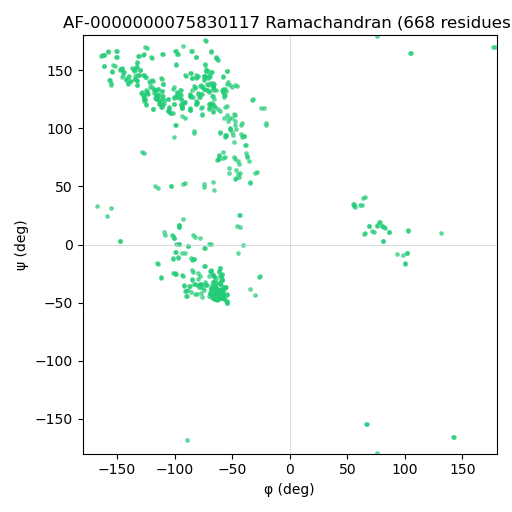633 -29.172 1 22.34 14 ILE B N 1
ATOM 2716 C CA . ILE B 1 14 ? 28.031 14.242 -28.781 1 22.34 14 ILE B CA 1
ATOM 2717 C C . ILE B 1 14 ? 27.75 13.328 -29.969 1 22.34 14 ILE B C 1
ATOM 2719 O O . ILE B 1 14 ? 26.641 13.312 -30.5 1 22.34 14 ILE B O 1
ATOM 2723 N N . ALA B 1 15 ? 28.703 13.062 -30.734 1 22.19 15 ALA B N 1
ATOM 2724 C CA . ALA B 1 15 ? 28.734 12.016 -31.75 1 22.19 15 ALA B CA 1
ATOM 2725 C C . ALA B 1 15 ? 28.094 10.727 -31.234 1 22.19 15 ALA B C 1
ATOM 2727 O O . ALA B 1 15 ? 28.516 10.195 -30.203 1 22.19 15 ALA B O 1
ATOM 2728 N N . SER B 1 16 ? 26.797 10.5 -31.453 1 25.09 16 SER B N 1
ATOM 2729 C CA . SER B 1 16 ? 25.812 9.422 -31.391 1 25.09 16 SER B CA 1
ATOM 2730 C C . SER B 1 16 ? 26.391 8.125 -31.969 1 25.09 16 SER B C 1
ATOM 2732 O O . SER B 1 16 ? 26.062 7.746 -33.094 1 25.09 16 SER B O 1
ATOM 2734 N N . HIS B 1 17 ? 27.672 7.91 -31.969 1 27.59 17 HIS B N 1
ATOM 2735 C CA . HIS B 1 17 ? 27.891 6.562 -32.5 1 27.59 17 HIS B CA 1
ATOM 2736 C C . HIS B 1 17 ? 27.094 5.531 -31.703 1 27.59 17 HIS B C 1
ATOM 2738 O O . HIS B 1 17 ? 27.266 5.406 -30.484 1 27.59 17 HIS B O 1
ATOM 2744 N N . SER B 1 18 ? 25.891 5.16 -32.094 1 29.95 18 SER B N 1
ATOM 2745 C CA . SER B 1 18 ? 24.781 4.254 -31.828 1 29.95 18 SER B CA 1
ATOM 2746 C C . SER B 1 18 ? 25.266 2.84 -31.531 1 29.95 18 SER B C 1
ATOM 2748 O O . SER B 1 18 ? 25.109 1.94 -32.375 1 29.95 18 SER B O 1
ATOM 2750 N N . CYS B 1 19 ? 26.5 2.49 -31.234 1 29.39 19 CYS B N 1
ATOM 2751 C CA . CYS B 1 19 ? 26.703 1.069 -30.984 1 29.39 19 CYS B CA 1
ATOM 2752 C C . CYS B 1 19 ? 25.781 0.577 -29.875 1 29.39 19 CYS B C 1
ATOM 2754 O O . CYS B 1 19 ? 25.859 1.038 -28.734 1 29.39 19 CYS B O 1
ATOM 2756 N N . ARG B 1 20 ? 24.672 0.059 -30.141 1 38.62 20 ARG B N 1
ATOM 2757 C CA . ARG B 1 20 ? 23.656 -0.597 -29.312 1 38.62 20 ARG B CA 1
ATOM 2758 C C . ARG B 1 20 ? 24.312 -1.572 -28.328 1 38.62 20 ARG B C 1
ATOM 2760 O O . ARG B 1 20 ? 24.625 -2.709 -28.703 1 38.62 20 ARG B O 1
ATOM 2767 N N . ARG B 1 21 ? 25.094 -1.241 -27.5 1 40.16 21 ARG B N 1
ATOM 2768 C CA . ARG B 1 21 ? 25.75 -2.117 -26.531 1 40.16 21 ARG B CA 1
ATOM 2769 C C . ARG B 1 21 ? 24.719 -2.99 -25.812 1 40.16 21 ARG B C 1
ATOM 2771 O O . ARG B 1 21 ? 23.734 -2.484 -25.281 1 40.16 21 ARG B O 1
ATOM 2778 N N . GLU B 1 22 ? 24.641 -4.402 -26.094 1 53.94 22 GLU B N 1
ATOM 2779 C CA . GLU B 1 22 ? 23.859 -5.441 -25.438 1 53.94 22 GLU B CA 1
ATOM 2780 C C . GLU B 1 22 ? 24 -5.371 -23.922 1 53.94 22 GLU B C 1
ATOM 2782 O O . GLU B 1 22 ? 25.109 -5.254 -23.406 1 53.94 22 GLU B O 1
ATOM 2787 N N . MET B 1 23 ? 22.922 -5.012 -23.25 1 68.81 23 MET B N 1
ATOM 2788 C CA . MET B 1 23 ? 22.906 -4.934 -21.797 1 68.81 23 MET B CA 1
ATOM 2789 C C . MET B 1 23 ? 22.922 -6.328 -21.172 1 68.81 23 MET B C 1
ATOM 2791 O O . MET B 1 23 ? 22.562 -7.309 -21.828 1 68.81 23 MET B O 1
ATOM 2795 N N . ALA B 1 24 ? 23.484 -6.496 -19.969 1 74.5 24 ALA B N 1
ATOM 2796 C CA . ALA B 1 24 ? 23.625 -7.738 -19.219 1 74.5 24 ALA B CA 1
ATOM 2797 C C . ALA B 1 24 ? 22.281 -8.453 -19.094 1 74.5 24 ALA B C 1
ATOM 2799 O O . ALA B 1 24 ? 21.25 -7.816 -18.953 1 74.5 24 ALA B O 1
ATOM 2800 N N . PRO B 1 25 ? 22.344 -9.781 -19.297 1 78.56 25 PRO B N 1
ATOM 2801 C CA . PRO B 1 25 ? 21.109 -10.578 -19.234 1 78.56 25 PRO B CA 1
ATOM 2802 C C . PRO B 1 25 ? 20.547 -10.68 -17.812 1 78.56 25 PRO B C 1
ATOM 2804 O O . PRO B 1 25 ? 19.531 -11.344 -17.609 1 78.56 25 PRO B O 1
ATOM 2807 N N . ALA B 1 26 ? 21.188 -10.07 -16.891 1 82.69 26 ALA B N 1
ATOM 2808 C CA . ALA B 1 26 ? 20.75 -10.07 -15.5 1 82.69 26 ALA B CA 1
ATOM 2809 C C . ALA B 1 26 ? 20.828 -8.664 -14.906 1 82.69 26 ALA B C 1
ATOM 2811 O O . ALA B 1 26 ? 21.594 -7.82 -15.383 1 82.69 26 ALA B O 1
ATOM 2812 N N . ASN B 1 27 ? 19.922 -8.484 -13.977 1 84.75 27 ASN B N 1
ATOM 2813 C CA . ASN B 1 27 ? 19.891 -7.211 -13.266 1 84.75 27 ASN B CA 1
ATOM 2814 C C . ASN B 1 27 ? 19.641 -7.414 -11.773 1 84.75 27 ASN B C 1
ATOM 2816 O O . ASN B 1 27 ? 18.938 -8.344 -11.375 1 84.75 27 ASN B O 1
ATOM 2820 N N . VAL B 1 28 ? 20.328 -6.629 -11.023 1 81.31 28 VAL B N 1
ATOM 2821 C CA . VAL B 1 28 ? 20.125 -6.613 -9.578 1 81.31 28 VAL B CA 1
ATOM 2822 C C . VAL B 1 28 ? 19.453 -5.301 -9.172 1 81.31 28 VAL B C 1
ATOM 2824 O O . VAL B 1 28 ? 19.969 -4.219 -9.461 1 81.31 28 VAL B O 1
ATOM 2827 N N . PHE B 1 29 ? 18.328 -5.508 -8.594 1 86.44 29 PHE B N 1
ATOM 2828 C CA . PHE B 1 29 ? 17.562 -4.402 -8.016 1 86.44 29 PHE B CA 1
ATOM 2829 C C . PHE B 1 29 ? 17.703 -4.383 -6.5 1 86.44 29 PHE B C 1
ATOM 2831 O O . PHE B 1 29 ? 17.172 -5.262 -5.812 1 86.44 29 PHE B O 1
ATOM 2838 N N . VAL B 1 30 ? 18.359 -3.326 -6.027 1 76.75 30 VAL B N 1
ATOM 2839 C CA . VAL B 1 30 ? 18.453 -3.172 -4.578 1 76.75 30 VAL B CA 1
ATOM 2840 C C . VAL B 1 30 ? 17.172 -2.562 -4.035 1 76.75 30 VAL B C 1
ATOM 2842 O O . VAL B 1 30 ? 16.75 -1.492 -4.48 1 76.75 30 VAL B O 1
ATOM 2845 N N . VAL B 1 31 ? 16.594 -3.266 -3.156 1 77.75 31 VAL B N 1
ATOM 2846 C CA . VAL B 1 31 ? 15.312 -2.83 -2.609 1 77.75 31 VAL B CA 1
ATOM 2847 C C . VAL B 1 31 ? 15.547 -1.812 -1.495 1 77.75 31 VAL B C 1
ATOM 2849 O O . VAL B 1 31 ? 15.844 -2.184 -0.356 1 77.75 31 VAL B O 1
ATOM 2852 N N . GLU B 1 32 ? 15.445 -0.517 -1.806 1 71.69 32 GLU B N 1
ATOM 2853 C CA . GLU B 1 32 ? 15.695 0.542 -0.833 1 71.69 32 GLU B CA 1
ATOM 2854 C C . GLU B 1 32 ? 14.398 1.119 -0.289 1 71.69 32 GLU B C 1
ATOM 2856 O O . GLU B 1 32 ? 14.367 1.66 0.818 1 71.69 32 GLU B O 1
ATOM 2861 N N . GLN B 1 33 ? 13.375 1.034 -0.969 1 72.38 33 GLN B N 1
ATOM 2862 C CA . GLN B 1 33 ? 12.125 1.688 -0.579 1 72.38 33 GLN B CA 1
ATOM 2863 C C . GLN B 1 33 ? 11.141 0.685 0.01 1 72.38 33 GLN B C 1
ATOM 2865 O O . GLN B 1 33 ? 9.984 0.63 -0.405 1 72.38 33 GLN B O 1
ATOM 2870 N N . LEU B 1 34 ? 11.773 -0.037 0.958 1 74.38 34 LEU B N 1
ATOM 2871 C CA . LEU B 1 34 ? 10.93 -0.966 1.704 1 74.38 34 LEU B CA 1
ATOM 2872 C C . LEU B 1 34 ? 10.422 -0.324 2.988 1 74.38 34 LEU B C 1
ATOM 2874 O O . LEU B 1 34 ? 11.203 0.191 3.787 1 74.38 34 LEU B O 1
ATOM 2878 N N . GLY B 1 35 ? 9.117 -0.201 3.105 1 71.25 35 GLY B N 1
ATOM 2879 C CA . GLY B 1 35 ? 8.523 0.304 4.332 1 71.25 35 GLY B CA 1
ATOM 2880 C C . GLY B 1 35 ? 7.984 -0.794 5.23 1 71.25 35 GLY B C 1
ATOM 2881 O O . GLY B 1 35 ? 7.902 -1.954 4.82 1 71.25 35 GLY B O 1
ATOM 2882 N N . ILE B 1 36 ? 7.699 -0.46 6.398 1 67.38 36 ILE B N 1
ATOM 2883 C CA . ILE B 1 36 ? 7.176 -1.418 7.367 1 67.38 36 ILE B CA 1
ATOM 2884 C C . ILE B 1 36 ? 5.871 -2.02 6.848 1 67.38 36 ILE B C 1
ATOM 2886 O O . ILE B 1 36 ? 5.566 -3.184 7.117 1 67.38 36 ILE B O 1
ATOM 2890 N N . LYS B 1 37 ? 5.137 -1.229 6.066 1 72.19 37 LYS B N 1
ATOM 2891 C CA . LYS B 1 37 ? 3.863 -1.709 5.543 1 72.19 37 LYS B CA 1
ATOM 2892 C C . LYS B 1 37 ? 4.074 -2.824 4.52 1 72.19 37 LYS B C 1
ATOM 2894 O O . LYS B 1 37 ? 3.137 -3.553 4.188 1 72.19 37 LYS B O 1
ATOM 2899 N N . ASP B 1 38 ? 5.297 -2.834 3.963 1 73.31 38 ASP B N 1
ATOM 2900 C CA . ASP B 1 38 ? 5.586 -3.785 2.891 1 73.31 38 ASP B CA 1
ATOM 2901 C C . ASP B 1 38 ? 6.012 -5.137 3.457 1 73.31 38 ASP B C 1
ATOM 2903 O O . ASP B 1 38 ? 6.051 -6.133 2.732 1 73.31 38 ASP B O 1
ATOM 2907 N N . ILE B 1 39 ? 6.457 -5.145 4.637 1 63.28 39 ILE B N 1
ATOM 2908 C CA . ILE B 1 39 ? 7.031 -6.398 5.121 1 63.28 39 ILE B CA 1
ATOM 2909 C C . ILE B 1 39 ? 6.32 -6.828 6.402 1 63.28 39 ILE B C 1
ATOM 2911 O O . ILE B 1 39 ? 5.52 -6.074 6.957 1 63.28 39 ILE B O 1
ATOM 2915 N N . ASP B 1 40 ? 6.676 -8.125 6.742 1 57.44 40 ASP B N 1
ATOM 2916 C CA . ASP B 1 40 ? 6.035 -8.844 7.844 1 57.44 40 ASP B CA 1
ATOM 2917 C C . ASP B 1 40 ? 6.379 -8.203 9.188 1 57.44 40 ASP B C 1
ATOM 2919 O O . ASP B 1 40 ? 7.492 -8.352 9.688 1 57.44 40 ASP B O 1
ATOM 2923 N N . GLY B 1 41 ? 6.125 -6.895 9.281 1 51.41 41 GLY B N 1
ATOM 2924 C CA . GLY B 1 41 ? 6.492 -6.363 10.586 1 51.41 41 GLY B CA 1
ATOM 2925 C C . GLY B 1 41 ? 6.047 -7.246 11.734 1 51.41 41 GLY B C 1
ATOM 2926 O O . GLY B 1 41 ? 6.574 -7.145 12.844 1 51.41 41 GLY B O 1
ATOM 2927 N N . TYR B 1 42 ? 5.27 -8.32 11.617 1 48.38 42 TYR B N 1
ATOM 2928 C CA . TYR B 1 42 ? 4.836 -9.062 12.797 1 48.38 42 TYR B CA 1
ATOM 2929 C C . TYR B 1 42 ? 4.516 -10.508 12.438 1 48.38 42 TYR B C 1
ATOM 2931 O O . TYR B 1 42 ? 3.605 -11.109 13.016 1 48.38 42 TYR B O 1
ATOM 2939 N N . GLY B 1 43 ? 5.25 -10.891 11.492 1 53.75 43 GLY B N 1
ATOM 2940 C CA . GLY B 1 43 ? 5.059 -12.289 11.148 1 53.75 43 GLY B CA 1
ATOM 2941 C C . GLY B 1 43 ? 4.043 -12.5 10.039 1 53.75 43 GLY B C 1
ATOM 2942 O O . GLY B 1 43 ? 3.805 -13.633 9.617 1 53.75 43 GLY B O 1
ATOM 2943 N N . HIS B 1 44 ? 3.363 -11.344 9.688 1 56.47 44 HIS B N 1
ATOM 2944 C CA . HIS B 1 44 ? 2.406 -11.484 8.594 1 56.47 44 HIS B CA 1
ATOM 2945 C C . HIS B 1 44 ? 2.975 -10.945 7.289 1 56.47 44 HIS B C 1
ATOM 2947 O O . HIS B 1 44 ? 3.543 -9.852 7.258 1 56.47 44 HIS B O 1
ATOM 2953 N N . VAL B 1 45 ? 3.17 -11.875 6.398 1 58.09 45 VAL B N 1
ATOM 2954 C CA . VAL B 1 45 ? 3.729 -11.469 5.113 1 58.09 45 VAL B CA 1
ATOM 2955 C C . VAL B 1 45 ? 2.602 -11.211 4.117 1 58.09 45 VAL B C 1
ATOM 2957 O O . VAL B 1 45 ? 1.701 -12.047 3.963 1 58.09 45 VAL B O 1
ATOM 2960 N N . TRP B 1 46 ? 2.693 -9.977 3.594 1 64.44 46 TRP B N 1
ATOM 2961 C CA . TRP B 1 46 ? 1.742 -9.672 2.529 1 64.44 46 TRP B CA 1
ATOM 2962 C C . TRP B 1 46 ? 2.33 -10.008 1.162 1 64.44 46 TRP B C 1
ATOM 2964 O O . TRP B 1 46 ? 3.199 -9.289 0.661 1 64.44 46 TRP B O 1
ATOM 2974 N N . TYR B 1 47 ? 1.79 -11.047 0.586 1 70.88 47 TYR B N 1
ATOM 2975 C CA . TYR B 1 47 ? 2.377 -11.602 -0.628 1 70.88 47 TYR B CA 1
ATOM 2976 C C . TYR B 1 47 ? 2.26 -10.625 -1.789 1 70.88 47 TYR B C 1
ATOM 2978 O O . TYR B 1 47 ? 3.133 -10.578 -2.66 1 70.88 47 TYR B O 1
ATOM 2986 N N . GLY B 1 48 ? 1.219 -9.742 -1.683 1 74.56 48 GLY B N 1
ATOM 2987 C CA . GLY B 1 48 ? 1.08 -8.742 -2.725 1 74.56 48 GLY B CA 1
ATOM 2988 C C . GLY B 1 48 ? 2.23 -7.754 -2.758 1 74.56 48 GLY B C 1
ATOM 2989 O O . GLY B 1 48 ? 2.641 -7.305 -3.83 1 74.56 48 GLY B O 1
ATOM 2990 N N . ASN B 1 49 ? 2.787 -7.586 -1.669 1 77.94 49 ASN B N 1
ATOM 2991 C CA . ASN B 1 49 ? 3.873 -6.613 -1.604 1 77.94 49 ASN B CA 1
ATOM 2992 C C . ASN B 1 49 ? 5.137 -7.145 -2.273 1 77.94 49 ASN B C 1
ATOM 2994 O O . ASN B 1 49 ? 5.887 -6.379 -2.889 1 77.94 49 ASN B O 1
ATOM 2998 N N . TYR B 1 50 ? 5.336 -8.461 -2.16 1 83.94 50 TYR B N 1
ATOM 2999 C CA . TYR B 1 50 ? 6.484 -9.023 -2.859 1 83.94 50 TYR B CA 1
ATOM 3000 C C . TYR B 1 50 ? 6.352 -8.836 -4.367 1 83.94 50 TYR B C 1
ATOM 3002 O O . TYR B 1 50 ? 7.312 -8.445 -5.035 1 83.94 50 TYR B O 1
ATOM 3010 N N . LEU B 1 51 ? 5.164 -9.039 -4.793 1 89.12 51 LEU B N 1
ATOM 3011 C CA . LEU B 1 51 ? 4.934 -8.906 -6.227 1 89.12 51 LEU B CA 1
ATOM 3012 C C . LEU B 1 51 ? 5.117 -7.461 -6.676 1 89.12 51 LEU B C 1
ATOM 3014 O O . LEU B 1 51 ? 5.57 -7.207 -7.793 1 89.12 51 LEU B O 1
ATOM 3018 N N . LYS B 1 52 ? 4.789 -6.523 -5.781 1 89.62 52 LYS B N 1
ATOM 3019 C CA . LYS B 1 52 ? 5.035 -5.109 -6.059 1 89.62 52 LYS B CA 1
ATOM 3020 C C . LYS B 1 52 ? 6.512 -4.859 -6.359 1 89.62 52 LYS B C 1
ATOM 3022 O O . LYS B 1 52 ? 6.848 -4.227 -7.359 1 89.62 52 LYS B O 1
ATOM 3027 N N . PHE B 1 53 ? 7.34 -5.383 -5.578 1 90.81 53 PHE B N 1
ATOM 3028 C CA . PHE B 1 53 ? 8.766 -5.129 -5.727 1 90.81 53 PHE B CA 1
ATOM 3029 C C . PHE B 1 53 ? 9.352 -5.961 -6.867 1 90.81 53 PHE B C 1
ATOM 3031 O O . PHE B 1 53 ? 10.273 -5.52 -7.555 1 90.81 53 PHE B O 1
ATOM 3038 N N . PHE B 1 54 ? 8.82 -7.168 -7.066 1 93.19 54 PHE B N 1
ATOM 3039 C CA . PHE B 1 54 ? 9.211 -7.914 -8.258 1 93.19 54 PHE B CA 1
ATOM 3040 C C . PHE B 1 54 ? 8.891 -7.129 -9.523 1 93.19 54 PHE B C 1
ATOM 3042 O O . PHE B 1 54 ? 9.719 -7.047 -10.43 1 93.19 54 PHE B O 1
ATOM 3049 N N . HIS B 1 55 ? 7.734 -6.559 -9.508 1 93.5 55 HIS B N 1
ATOM 3050 C CA . HIS B 1 55 ? 7.328 -5.773 -10.672 1 93.5 55 HIS B CA 1
ATOM 3051 C C . HIS B 1 55 ? 8.219 -4.551 -10.852 1 93.5 55 HIS B C 1
ATOM 3053 O O . HIS B 1 55 ? 8.633 -4.23 -11.969 1 93.5 55 HIS B O 1
ATOM 3059 N N . ARG B 1 56 ? 8.562 -3.889 -9.789 1 92.44 56 ARG B N 1
ATOM 3060 C CA . ARG B 1 56 ? 9.461 -2.74 -9.859 1 92.44 56 ARG B CA 1
ATOM 3061 C C . ARG B 1 56 ? 10.82 -3.145 -10.414 1 92.44 56 ARG B C 1
ATOM 3063 O O . ARG B 1 56 ? 11.367 -2.465 -11.281 1 92.44 56 ARG B O 1
ATOM 3070 N N . GLY B 1 57 ? 11.352 -4.223 -9.914 1 92.69 57 GLY B N 1
ATOM 3071 C CA . GLY B 1 57 ? 12.617 -4.734 -10.422 1 92.69 57 GLY B CA 1
ATOM 3072 C C . GLY B 1 57 ? 12.562 -5.07 -11.898 1 92.69 57 GLY B C 1
ATOM 3073 O O . GLY B 1 57 ? 13.516 -4.809 -12.641 1 92.69 57 GLY B O 1
ATOM 3074 N N . LEU B 1 58 ? 11.469 -5.621 -12.297 1 94.12 58 LEU B N 1
ATOM 3075 C CA . LEU B 1 58 ? 11.281 -5.992 -13.695 1 94.12 58 LEU B CA 1
ATOM 3076 C C . LEU B 1 58 ? 11.258 -4.754 -14.586 1 94.12 58 LEU B C 1
ATOM 3078 O O . LEU B 1 58 ? 11.844 -4.754 -15.664 1 94.12 58 LEU B O 1
ATOM 3082 N N . GLN B 1 59 ? 10.555 -3.752 -14.164 1 90.56 59 GLN B N 1
ATOM 3083 C CA . GLN B 1 59 ? 10.453 -2.523 -14.945 1 90.56 59 GLN B CA 1
ATOM 3084 C C . GLN B 1 59 ? 11.82 -1.867 -15.117 1 90.56 59 GLN B C 1
ATOM 3086 O O . GLN B 1 59 ? 12.141 -1.37 -16.203 1 90.56 59 GLN B O 1
ATOM 3091 N N . LEU B 1 60 ? 12.578 -1.888 -14.078 1 89.38 60 LEU B N 1
ATOM 3092 C CA . LEU B 1 60 ? 13.922 -1.315 -14.141 1 89.38 60 LEU B CA 1
ATOM 3093 C C . LEU B 1 60 ? 14.828 -2.152 -15.039 1 89.38 60 LEU B C 1
ATOM 3095 O O . LEU B 1 60 ? 15.641 -1.608 -15.789 1 89.38 60 LEU B O 1
ATOM 3099 N N . PHE B 1 61 ? 14.703 -3.449 -15.023 1 93.94 61 PHE B N 1
ATOM 3100 C CA . PHE B 1 61 ? 15.523 -4.375 -15.797 1 93.94 61 PHE B CA 1
ATOM 3101 C C . PHE B 1 61 ? 15.203 -4.27 -17.281 1 93.94 61 PHE B C 1
ATOM 3103 O O . PHE B 1 61 ? 16.094 -4.09 -18.109 1 93.94 61 PHE B O 1
ATOM 3110 N N . LEU B 1 62 ? 13.945 -4.223 -17.578 1 94.62 62 LEU B N 1
ATOM 3111 C CA . LEU B 1 62 ? 13.508 -4.348 -18.953 1 94.62 62 LEU B CA 1
ATOM 3112 C C . LEU B 1 62 ? 13.258 -2.979 -19.578 1 94.62 62 LEU B C 1
ATOM 3114 O O . LEU B 1 62 ? 13.086 -2.863 -20.797 1 94.62 62 LEU B O 1
ATOM 3118 N N . GLY B 1 63 ? 13.242 -1.927 -18.734 1 89.62 63 GLY B N 1
ATOM 3119 C CA . GLY B 1 63 ? 12.922 -0.591 -19.219 1 89.62 63 GLY B CA 1
ATOM 3120 C C . GLY B 1 63 ? 11.438 -0.349 -19.375 1 89.62 63 GLY B C 1
ATOM 3121 O O . GLY B 1 63 ? 11.023 0.494 -20.172 1 89.62 63 GLY B O 1
ATOM 3122 N N . GLY B 1 64 ? 10.68 -1.175 -18.781 1 89.31 64 GLY B N 1
ATOM 3123 C CA . GLY B 1 64 ? 9.227 -1.092 -18.859 1 89.31 64 GLY B CA 1
ATOM 3124 C C . GLY B 1 64 ? 8.555 -2.449 -18.938 1 89.31 64 GLY B C 1
ATOM 3125 O O . GLY B 1 64 ? 9.148 -3.465 -18.578 1 89.31 64 GLY B O 1
ATOM 3126 N N . GLY B 1 65 ? 7.254 -2.371 -19.328 1 90 65 GLY B N 1
ATOM 3127 C CA . GLY B 1 65 ? 6.473 -3.592 -19.469 1 90 65 GLY B CA 1
ATOM 3128 C C . GLY B 1 65 ? 5.5 -3.814 -18.328 1 90 65 GLY B C 1
ATOM 3129 O O . GLY B 1 65 ? 5.578 -3.145 -17.297 1 90 65 GLY B O 1
ATOM 3130 N N . THR B 1 66 ? 4.582 -4.715 -18.594 1 90.5 66 THR B N 1
ATOM 3131 C CA . THR B 1 66 ? 3.539 -5.043 -17.625 1 90.5 66 THR B CA 1
ATOM 3132 C C . THR B 1 66 ? 3.465 -6.555 -17.406 1 90.5 66 THR B C 1
ATOM 3134 O O . THR B 1 66 ? 3.455 -7.324 -18.359 1 90.5 66 THR B O 1
ATOM 3137 N N . VAL B 1 67 ? 3.453 -6.949 -16.156 1 94 67 VAL B N 1
ATOM 3138 C CA . VAL B 1 67 ? 3.324 -8.367 -15.844 1 94 67 VAL B CA 1
ATOM 3139 C C . VAL B 1 67 ? 1.939 -8.867 -16.25 1 94 67 VAL B C 1
ATOM 3141 O O . VAL B 1 67 ? 0.924 -8.273 -15.875 1 94 67 VAL B O 1
ATOM 3144 N N . VAL B 1 68 ? 1.922 -9.945 -17.016 1 95.25 68 VAL B N 1
ATOM 3145 C CA . VAL B 1 68 ? 0.632 -10.469 -17.453 1 95.25 68 VAL B CA 1
ATOM 3146 C C . VAL B 1 68 ? 0.4 -11.852 -16.844 1 95.25 68 VAL B C 1
ATOM 3148 O O . VAL B 1 68 ? -0.729 -12.352 -16.844 1 95.25 68 VAL B O 1
ATOM 3151 N N . ARG B 1 69 ? 1.471 -12.422 -16.375 1 95.88 69 ARG B N 1
ATOM 3152 C CA . ARG B 1 69 ? 1.353 -13.734 -15.742 1 95.88 69 ARG B CA 1
ATOM 3153 C C . ARG B 1 69 ? 2.488 -13.969 -14.75 1 95.88 69 ARG B C 1
ATOM 3155 O O . ARG B 1 69 ? 3.635 -13.602 -15.016 1 95.88 69 ARG B O 1
ATOM 3162 N N . VAL B 1 70 ? 2.195 -14.531 -13.633 1 94.88 70 VAL B N 1
ATOM 3163 C CA . VAL B 1 70 ? 3.188 -14.992 -12.664 1 94.88 70 VAL B CA 1
ATOM 3164 C C . VAL B 1 70 ? 2.975 -16.469 -12.375 1 94.88 70 VAL B C 1
ATOM 3166 O O . VAL B 1 70 ? 1.86 -16.891 -12.055 1 94.88 70 VAL B O 1
ATOM 3169 N N . GLU B 1 71 ? 4.039 -17.188 -12.461 1 92.44 71 GLU B N 1
ATOM 3170 C CA . GLU B 1 71 ? 3.98 -18.625 -12.219 1 92.44 71 GLU B CA 1
ATOM 3171 C C . GLU B 1 71 ? 4.93 -19.031 -11.102 1 92.44 71 GLU B C 1
ATOM 3173 O O . GLU B 1 71 ? 6.023 -18.484 -10.969 1 92.44 71 GLU B O 1
ATOM 3178 N N . HIS B 1 72 ? 4.441 -19.984 -10.258 1 90.44 72 HIS B N 1
ATOM 3179 C CA . HIS B 1 72 ? 5.254 -20.688 -9.281 1 90.44 72 HIS B CA 1
ATOM 3180 C C . HIS B 1 72 ? 5.863 -19.734 -8.258 1 90.44 72 HIS B C 1
ATOM 3182 O O . HIS B 1 72 ? 7.047 -19.844 -7.934 1 90.44 72 HIS B O 1
ATOM 3188 N N . LEU B 1 73 ? 5.152 -18.766 -7.961 1 90.94 73 LEU B N 1
ATOM 3189 C CA . LEU B 1 73 ? 5.637 -17.875 -6.902 1 90.94 73 LEU B CA 1
ATOM 3190 C C . LEU B 1 73 ? 5.68 -18.609 -5.562 1 90.94 73 LEU B C 1
ATOM 3192 O O . LEU B 1 73 ? 4.652 -19.094 -5.086 1 90.94 73 LEU B O 1
ATOM 3196 N N . LYS B 1 74 ? 6.809 -18.703 -5.02 1 86.5 74 LYS B N 1
ATOM 3197 C CA . LYS B 1 74 ? 7.027 -19.359 -3.736 1 86.5 74 LYS B CA 1
ATOM 3198 C C . LYS B 1 74 ? 7.645 -18.406 -2.723 1 86.5 74 LYS B C 1
ATOM 3200 O O . LYS B 1 74 ? 8.531 -17.625 -3.066 1 86.5 74 LYS B O 1
ATOM 3205 N N . TYR B 1 75 ? 7.074 -18.5 -1.592 1 80.56 75 TYR B N 1
ATOM 3206 C CA . TYR B 1 75 ? 7.625 -17.766 -0.459 1 80.56 75 TYR B CA 1
ATOM 3207 C C . TYR B 1 75 ? 8.359 -18.688 0.493 1 80.56 75 TYR B C 1
ATOM 3209 O O . TYR B 1 75 ? 7.777 -19.641 1.015 1 80.56 75 TYR B O 1
ATOM 3217 N N . LYS B 1 76 ? 9.609 -18.469 0.65 1 76.75 76 LYS B N 1
ATOM 3218 C CA . LYS B 1 76 ? 10.375 -19.359 1.523 1 76.75 76 LYS B CA 1
ATOM 3219 C C . LYS B 1 76 ? 10.367 -18.844 2.963 1 76.75 76 LYS B C 1
ATOM 3221 O O . LYS B 1 76 ? 10.273 -19.641 3.904 1 76.75 76 LYS B O 1
ATOM 3226 N N . GLN B 1 77 ? 10.484 -17.578 3.092 1 75.19 77 GLN B N 1
ATOM 3227 C CA . GLN B 1 77 ? 10.453 -16.906 4.395 1 75.19 77 GLN B CA 1
ATOM 3228 C C . GLN B 1 77 ? 10.148 -15.422 4.25 1 75.19 77 GLN B C 1
ATOM 3230 O O . GLN B 1 77 ? 10.211 -14.875 3.146 1 75.19 77 GLN B O 1
ATOM 3235 N N . SER B 1 78 ? 9.773 -14.859 5.324 1 72.94 78 SER B N 1
ATOM 3236 C CA . SER B 1 78 ? 9.469 -13.438 5.301 1 72.94 78 SER B CA 1
ATOM 3237 C C . SER B 1 78 ? 10.742 -12.602 5.219 1 72.94 78 SER B C 1
ATOM 3239 O O . SER B 1 78 ? 11.742 -12.914 5.875 1 72.94 78 SER B O 1
ATOM 3241 N N . VAL B 1 79 ? 10.742 -11.617 4.344 1 76 79 VAL B N 1
ATOM 3242 C CA . VAL B 1 79 ? 11.867 -10.688 4.254 1 76 79 VAL B CA 1
ATOM 3243 C C . VAL B 1 79 ? 11.891 -9.789 5.488 1 76 79 VAL B C 1
ATOM 3245 O O . VAL B 1 79 ? 10.906 -9.109 5.793 1 76 79 VAL B O 1
ATOM 3248 N N . PRO B 1 80 ? 12.93 -9.836 6.191 1 72.88 80 PRO B N 1
ATOM 3249 C CA . PRO B 1 80 ? 12.992 -8.992 7.387 1 72.88 80 PRO B CA 1
ATOM 3250 C C . PRO B 1 80 ? 13.062 -7.504 7.055 1 72.88 80 PRO B C 1
ATOM 3252 O O . PRO B 1 80 ? 13.727 -7.113 6.09 1 72.88 80 PRO B O 1
ATOM 3255 N N . TRP B 1 81 ? 12.336 -6.766 7.805 1 69.25 81 TRP B N 1
ATOM 3256 C CA . TRP B 1 81 ? 12.422 -5.316 7.652 1 69.25 81 TRP B CA 1
ATOM 3257 C C . TRP B 1 81 ? 13.812 -4.812 8.023 1 69.25 81 TRP B C 1
ATOM 3259 O O . TRP B 1 81 ? 14.391 -5.246 9.023 1 69.25 81 TRP B O 1
ATOM 3269 N N . GLY B 1 82 ? 14.445 -3.928 7.18 1 64.25 82 GLY B N 1
ATOM 3270 C CA . GLY B 1 82 ? 15.734 -3.32 7.469 1 64.25 82 GLY B CA 1
ATOM 3271 C C . GLY B 1 82 ? 16.906 -4.227 7.145 1 64.25 82 GLY B C 1
ATOM 3272 O O . GLY B 1 82 ? 18.047 -3.941 7.523 1 64.25 82 GLY B O 1
ATOM 3273 N N . ALA B 1 83 ? 16.516 -5.367 6.594 1 69.5 83 ALA B N 1
ATOM 3274 C CA . ALA B 1 83 ? 17.609 -6.277 6.258 1 69.5 83 ALA B CA 1
ATOM 3275 C C . ALA B 1 83 ? 18.609 -5.605 5.32 1 69.5 83 ALA B C 1
ATOM 3277 O O . ALA B 1 83 ? 18.219 -4.871 4.41 1 69.5 83 ALA B O 1
ATOM 3278 N N . GLU B 1 84 ? 19.781 -5.789 5.723 1 70.44 84 GLU B N 1
ATOM 3279 C CA . GLU B 1 84 ? 20.828 -5.285 4.855 1 70.44 84 GLU B CA 1
ATOM 3280 C C . GLU B 1 84 ? 20.938 -6.105 3.574 1 70.44 84 GLU B C 1
ATOM 3282 O O . GLU B 1 84 ? 20.641 -7.305 3.572 1 70.44 84 GLU B O 1
ATOM 3287 N N . ASP B 1 85 ? 21.219 -5.512 2.51 1 79.38 85 ASP B N 1
ATOM 3288 C CA . ASP B 1 85 ? 21.469 -6.156 1.226 1 79.38 85 ASP B CA 1
ATOM 3289 C C . ASP B 1 85 ? 20.234 -6.883 0.716 1 79.38 85 ASP B C 1
ATOM 3291 O O . ASP B 1 85 ? 20.297 -8.062 0.365 1 79.38 85 ASP B O 1
ATOM 3295 N N . SER B 1 86 ? 19.141 -6.297 0.89 1 84.31 86 SER B N 1
ATOM 3296 C CA . SER B 1 86 ? 17.922 -6.805 0.275 1 84.31 86 SER B CA 1
ATOM 3297 C C . SER B 1 86 ? 17.875 -6.48 -1.214 1 84.31 86 SER B C 1
ATOM 3299 O O . SER B 1 86 ? 17.875 -5.309 -1.601 1 84.31 86 SER B O 1
ATOM 3301 N N . ARG B 1 87 ? 17.844 -7.543 -2.057 1 89.38 87 ARG B N 1
ATOM 3302 C CA . ARG B 1 87 ? 17.938 -7.289 -3.492 1 89.38 87 ARG B CA 1
ATOM 3303 C C . ARG B 1 87 ? 17.094 -8.297 -4.277 1 89.38 87 ARG B C 1
ATOM 3305 O O . ARG B 1 87 ? 16.938 -9.445 -3.857 1 89.38 87 ARG B O 1
ATOM 3312 N N . ILE B 1 88 ? 16.656 -7.871 -5.352 1 91.62 88 ILE B N 1
ATOM 3313 C CA . ILE B 1 88 ? 15.945 -8.719 -6.301 1 91.62 88 ILE B CA 1
ATOM 3314 C C . ILE B 1 88 ? 16.781 -8.914 -7.559 1 91.62 88 ILE B C 1
ATOM 3316 O O . ILE B 1 88 ? 17.188 -7.938 -8.195 1 91.62 88 ILE B O 1
ATOM 3320 N N . GLU B 1 89 ? 17.062 -10.172 -7.801 1 93.38 89 GLU B N 1
ATOM 3321 C CA . GLU B 1 89 ? 17.766 -10.539 -9.023 1 93.38 89 GLU B CA 1
ATOM 3322 C C . GLU B 1 89 ? 16.781 -10.961 -10.117 1 93.38 89 GLU B C 1
ATOM 3324 O O . GLU B 1 89 ? 15.844 -11.719 -9.844 1 93.38 89 GLU B O 1
ATOM 3329 N N . SER B 1 90 ? 17.016 -10.414 -11.289 1 95.88 90 SER B N 1
ATOM 3330 C CA . SER B 1 90 ? 16.172 -10.727 -12.43 1 95.88 90 SER B CA 1
ATOM 3331 C C . SER B 1 90 ? 17 -11.25 -13.602 1 95.88 90 SER B C 1
ATOM 3333 O O . SER B 1 90 ? 18.062 -10.695 -13.922 1 95.88 90 SER B O 1
ATOM 3335 N N . TYR B 1 91 ? 16.531 -12.344 -14.188 1 96.69 91 TYR B N 1
ATOM 3336 C CA . TYR B 1 91 ? 17.219 -12.992 -15.297 1 96.69 91 TYR B CA 1
ATOM 3337 C C . TYR B 1 91 ? 16.281 -13.188 -16.484 1 96.69 91 TYR B C 1
ATOM 3339 O O . TYR B 1 91 ? 15.211 -13.781 -16.344 1 96.69 91 TYR B O 1
ATOM 3347 N N . LEU B 1 92 ? 16.688 -12.719 -17.625 1 97.31 92 LE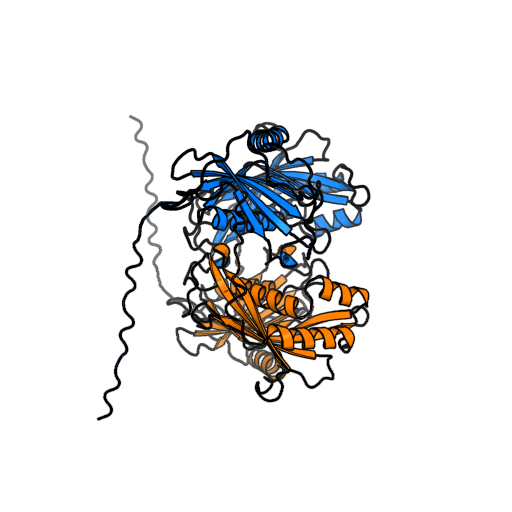U B N 1
ATOM 3348 C CA . LEU B 1 92 ? 15.883 -12.922 -18.812 1 97.31 92 LEU B CA 1
ATOM 3349 C C . LEU B 1 92 ? 16.016 -14.352 -19.328 1 97.31 92 LEU B C 1
ATOM 3351 O O . LEU B 1 92 ? 17.062 -14.727 -19.859 1 97.31 92 LEU B O 1
ATOM 3355 N N . VAL B 1 93 ? 14.992 -15.078 -19.234 1 97.31 93 VAL B N 1
ATOM 3356 C CA . VAL B 1 93 ? 15.016 -16.5 -19.516 1 97.31 93 VAL B CA 1
ATOM 3357 C C . VAL B 1 93 ? 14.711 -16.734 -21 1 97.31 93 VAL B C 1
ATOM 3359 O O . VAL B 1 93 ? 15.336 -17.594 -21.641 1 97.31 93 VAL B O 1
ATOM 3362 N N . GLU B 1 94 ? 13.711 -16.016 -21.469 1 96.25 94 GLU B N 1
ATOM 3363 C CA . GLU B 1 94 ? 13.242 -16.203 -22.828 1 96.25 94 GLU B CA 1
ATOM 3364 C C . GLU B 1 94 ? 12.602 -14.93 -23.375 1 96.25 94 GLU B C 1
ATOM 3366 O O . GLU B 1 94 ? 12.109 -14.102 -22.609 1 96.25 94 GLU B O 1
ATOM 3371 N N . ARG B 1 95 ? 12.625 -14.805 -24.672 1 95.44 95 ARG B N 1
ATOM 3372 C CA . ARG B 1 95 ? 11.883 -13.805 -25.438 1 95.44 95 ARG B CA 1
ATOM 3373 C C . ARG B 1 95 ? 11.086 -14.461 -26.562 1 95.44 95 ARG B C 1
ATOM 3375 O O . ARG B 1 95 ? 11.492 -14.43 -27.719 1 95.44 95 ARG B O 1
ATOM 3382 N N . PRO B 1 96 ? 9.93 -15.016 -26.156 1 95.56 96 PRO B N 1
ATOM 3383 C CA . PRO B 1 96 ? 9.148 -15.75 -27.156 1 95.56 96 PRO B CA 1
ATOM 3384 C C . PRO B 1 96 ? 8.758 -14.883 -28.344 1 95.56 96 PRO B C 1
ATOM 3386 O O . PRO B 1 96 ? 8.531 -15.406 -29.453 1 95.56 96 PRO B O 1
ATOM 3389 N N . SER B 1 97 ? 8.586 -13.586 -28.156 1 94.44 97 SER B N 1
ATOM 3390 C CA . SER B 1 97 ? 8.328 -12.57 -29.172 1 94.44 97 SER B CA 1
ATOM 3391 C C . SER B 1 97 ? 8.875 -11.211 -28.766 1 94.44 97 SER B C 1
ATOM 3393 O O . SER B 1 97 ? 9.258 -11.016 -27.609 1 94.44 97 SER B O 1
ATOM 3395 N N . PRO B 1 98 ? 8.953 -10.312 -29.672 1 92.62 98 PRO B N 1
ATOM 3396 C CA . PRO B 1 98 ? 9.43 -8.977 -29.312 1 92.62 98 PRO B CA 1
ATOM 3397 C C . PRO B 1 98 ? 8.555 -8.305 -28.266 1 92.62 98 PRO B C 1
ATOM 3399 O O . PRO B 1 98 ? 9 -7.391 -27.562 1 92.62 98 PRO B O 1
ATOM 3402 N N . ALA B 1 99 ? 7.348 -8.797 -28.156 1 95.12 99 ALA B N 1
ATOM 3403 C CA . ALA B 1 99 ? 6.391 -8.141 -27.266 1 95.12 99 ALA B CA 1
ATOM 3404 C C . ALA B 1 99 ? 6.258 -8.906 -25.953 1 95.12 99 ALA B C 1
ATOM 3406 O O . ALA B 1 99 ? 5.406 -8.578 -25.125 1 95.12 99 ALA B O 1
ATOM 3407 N N . MET B 1 100 ? 7.152 -9.93 -25.781 1 96.44 100 MET B N 1
ATOM 3408 C CA . MET B 1 100 ? 7 -10.75 -24.578 1 96.44 100 MET B CA 1
ATOM 3409 C C . MET B 1 100 ? 8.359 -11.141 -24.016 1 96.44 100 MET B C 1
ATOM 3411 O O . MET B 1 100 ? 9.281 -11.453 -24.766 1 96.44 100 MET B O 1
ATOM 3415 N N . ALA B 1 101 ? 8.445 -11.164 -22.766 1 97.06 101 ALA B N 1
ATOM 3416 C CA . ALA B 1 101 ? 9.625 -11.648 -22.047 1 97.06 101 ALA B CA 1
ATOM 3417 C C . ALA B 1 101 ? 9.234 -12.578 -20.906 1 97.06 101 ALA B C 1
ATOM 3419 O O . ALA B 1 101 ? 8.188 -12.406 -20.281 1 97.06 101 ALA B O 1
ATOM 3420 N N . VAL B 1 102 ? 10.031 -13.547 -20.672 1 97.56 102 VAL B N 1
ATOM 3421 C CA . VAL B 1 102 ? 9.922 -14.414 -19.5 1 97.56 102 VAL B CA 1
ATOM 3422 C C . VAL B 1 102 ? 11.125 -14.188 -18.578 1 97.56 102 VAL B C 1
ATOM 3424 O O . VAL B 1 102 ? 12.273 -14.32 -19 1 97.56 102 VAL B O 1
ATOM 3427 N N . VAL B 1 103 ? 10.844 -13.844 -17.359 1 97.75 103 VAL B N 1
ATOM 3428 C CA . VAL B 1 103 ? 11.906 -13.43 -16.438 1 97.75 103 VAL B CA 1
ATOM 3429 C C . VAL B 1 103 ? 11.852 -14.273 -15.172 1 97.75 103 VAL B C 1
ATOM 3431 O O . VAL B 1 103 ? 10.797 -14.398 -14.547 1 97.75 103 VAL B O 1
ATOM 3434 N N . TYR B 1 104 ? 13 -14.906 -14.852 1 97.31 104 TYR B N 1
ATOM 3435 C CA . TYR B 1 104 ? 13.18 -15.547 -13.555 1 97.31 104 TYR B CA 1
ATOM 3436 C C . TYR B 1 104 ? 13.672 -14.539 -12.516 1 97.31 104 TYR B C 1
ATOM 3438 O O . TYR B 1 104 ? 14.641 -13.812 -12.758 1 97.31 104 TYR B O 1
ATOM 3446 N N . GLN B 1 105 ? 12.969 -14.461 -11.383 1 96 105 GLN B N 1
ATOM 3447 C CA . GLN B 1 105 ? 13.359 -13.516 -10.352 1 96 105 GLN B CA 1
ATOM 3448 C C . GLN B 1 105 ? 13.516 -14.203 -9 1 96 105 GLN B C 1
ATOM 3450 O O . GLN B 1 105 ? 12.773 -15.133 -8.68 1 96 105 GLN B O 1
ATOM 3455 N N . ARG B 1 106 ? 14.422 -13.742 -8.258 1 93.62 106 ARG B N 1
ATOM 3456 C CA . ARG B 1 106 ? 14.562 -14.18 -6.871 1 93.62 106 ARG B CA 1
ATOM 3457 C C . ARG B 1 106 ? 14.922 -13.016 -5.961 1 93.62 106 ARG B C 1
ATOM 3459 O O . ARG B 1 106 ? 15.688 -12.133 -6.348 1 93.62 106 ARG B O 1
ATOM 3466 N N . TRP B 1 107 ? 14.336 -12.969 -4.828 1 91.19 107 TRP B N 1
ATOM 3467 C CA . TRP B 1 107 ? 14.617 -12 -3.773 1 91.19 107 TRP B CA 1
ATOM 3468 C C . TRP B 1 107 ? 15.617 -12.562 -2.77 1 91.19 107 TRP B C 1
ATOM 3470 O O . TRP B 1 107 ? 15.328 -13.531 -2.072 1 91.19 107 TRP B O 1
ATOM 3480 N N . ARG B 1 108 ? 16.703 -11.922 -2.617 1 89.56 108 ARG B N 1
ATOM 3481 C CA . ARG B 1 108 ? 17.75 -12.359 -1.71 1 89.56 108 ARG B CA 1
ATOM 3482 C C . ARG B 1 108 ? 18.031 -11.312 -0.639 1 89.56 108 ARG B C 1
ATOM 3484 O O . ARG B 1 108 ? 18 -10.109 -0.918 1 89.56 108 ARG B O 1
ATOM 3491 N N . VAL B 1 109 ? 18.266 -11.852 0.543 1 84.12 109 VAL B N 1
ATOM 3492 C CA . VAL B 1 109 ? 18.594 -10.961 1.647 1 84.12 109 VAL B CA 1
ATOM 3493 C C . VAL B 1 109 ? 19.875 -11.422 2.316 1 84.12 109 VAL B C 1
ATOM 3495 O O . VAL B 1 109 ? 20 -12.578 2.717 1 84.12 109 VAL B O 1
ATOM 3498 N N . GLY B 1 110 ? 20.812 -10.461 2.467 1 78.12 110 GLY B N 1
ATOM 3499 C CA . GLY B 1 110 ? 22.078 -10.773 3.115 1 78.12 110 GLY B CA 1
ATOM 3500 C C . GLY B 1 110 ? 23.031 -11.555 2.225 1 78.12 110 GLY B C 1
ATOM 3501 O O . GLY B 1 110 ? 22.703 -11.836 1.068 1 78.12 110 GLY B O 1
ATOM 3502 N N . PRO B 1 111 ? 24.188 -11.898 2.734 1 71.88 111 PRO B N 1
ATOM 3503 C CA . PRO B 1 111 ? 25.25 -12.5 1.917 1 71.88 111 PRO B CA 1
ATOM 3504 C C . PRO B 1 111 ? 25.219 -14.023 1.937 1 71.88 111 PRO B C 1
ATOM 3506 O O . PRO B 1 111 ? 25.906 -14.672 1.15 1 71.88 111 PRO B O 1
ATOM 3509 N N . SER B 1 112 ? 24.375 -14.602 2.766 1 70.31 112 SER B N 1
ATOM 3510 C CA . SER B 1 112 ? 24.422 -16.047 2.957 1 70.31 112 SER B CA 1
ATOM 3511 C C . SER B 1 112 ? 23.844 -16.781 1.747 1 70.31 112 SER B C 1
ATOM 3513 O O . SER B 1 112 ? 23.078 -16.219 0.976 1 70.31 112 SER B O 1
ATOM 3515 N N . ALA B 1 113 ? 24.281 -18.047 1.575 1 60.22 113 ALA B N 1
ATOM 3516 C CA . ALA B 1 113 ? 23.812 -18.922 0.504 1 60.22 113 ALA B CA 1
ATOM 3517 C C . ALA B 1 113 ? 22.312 -19.172 0.612 1 60.22 113 ALA B C 1
ATOM 3519 O O . ALA B 1 113 ? 21.625 -19.328 -0.402 1 60.22 113 ALA B O 1
ATOM 3520 N N . ASP B 1 114 ? 21.859 -19.203 1.788 1 65.31 114 ASP B N 1
ATOM 3521 C CA . ASP B 1 114 ? 20.438 -19.438 2.027 1 65.31 114 ASP B CA 1
ATOM 3522 C C . ASP B 1 114 ? 19.672 -18.109 2.123 1 65.31 114 ASP B C 1
ATOM 3524 O O . ASP B 1 114 ? 18.719 -17.984 2.893 1 65.31 114 ASP B O 1
ATOM 3528 N N . SER B 1 115 ? 19.875 -17.312 1.135 1 82.12 115 SER B N 1
ATOM 3529 C CA . SER B 1 115 ? 19.406 -15.938 1.278 1 82.12 115 SER B CA 1
ATOM 3530 C C . SER B 1 115 ? 18.188 -15.672 0.397 1 82.12 115 SER B C 1
ATOM 3532 O O . SER B 1 115 ? 17.781 -14.523 0.223 1 82.12 115 SER B O 1
ATOM 3534 N N . THR B 1 116 ? 17.688 -16.844 -0.206 1 87.31 116 THR B N 1
ATOM 3535 C CA . THR B 1 116 ? 16.531 -16.609 -1.084 1 87.31 116 THR B CA 1
ATOM 3536 C C . THR B 1 116 ? 15.234 -16.625 -0.288 1 87.31 116 THR B C 1
ATOM 3538 O O . THR B 1 116 ? 14.945 -17.578 0.426 1 87.31 116 THR B O 1
ATOM 3541 N N . TYR B 1 117 ? 14.43 -15.594 -0.476 1 85 117 TYR B N 1
ATOM 3542 C CA . TYR B 1 117 ? 13.211 -15.422 0.309 1 85 117 TYR B CA 1
ATOM 3543 C C . TYR B 1 117 ? 11.977 -15.602 -0.562 1 85 117 TYR B C 1
ATOM 3545 O O . TYR B 1 117 ? 10.922 -16.016 -0.073 1 85 117 TYR B O 1
ATOM 3553 N N . ALA B 1 118 ? 12.117 -15.305 -1.773 1 88.31 118 ALA B N 1
ATOM 3554 C CA . ALA B 1 118 ? 11.023 -15.5 -2.719 1 88.31 118 ALA B CA 1
ATOM 3555 C C . ALA B 1 118 ? 11.547 -15.688 -4.141 1 88.31 118 ALA B C 1
ATOM 3557 O O . ALA B 1 118 ? 12.617 -15.18 -4.484 1 88.31 118 ALA B O 1
ATOM 3558 N N . ILE B 1 119 ? 10.812 -16.469 -4.918 1 91.81 119 ILE B N 1
ATOM 3559 C CA . ILE B 1 119 ? 11.195 -16.75 -6.297 1 91.81 119 ILE B CA 1
ATOM 3560 C C . ILE B 1 119 ? 9.945 -16.859 -7.168 1 91.81 119 ILE B C 1
ATOM 3562 O O . ILE B 1 119 ? 8.883 -17.266 -6.695 1 91.81 119 ILE B O 1
ATOM 3566 N N . CYS B 1 120 ? 10.07 -16.422 -8.398 1 94.12 120 CYS B N 1
ATOM 3567 C CA . CYS B 1 120 ? 8.953 -16.609 -9.32 1 94.12 120 CYS B CA 1
ATOM 3568 C C . CYS B 1 120 ? 9.414 -16.562 -10.766 1 94.12 120 CYS B C 1
ATOM 3570 O O . CYS B 1 120 ? 10.578 -16.234 -11.039 1 94.12 120 CYS B O 1
ATOM 3572 N N . LEU B 1 121 ? 8.57 -17 -11.625 1 95.94 121 LEU B N 1
ATOM 3573 C CA . LEU B 1 121 ? 8.688 -16.812 -13.07 1 95.94 121 LEU B CA 1
ATOM 3574 C C . LEU B 1 121 ? 7.605 -15.867 -13.586 1 95.94 121 LEU B C 1
ATOM 3576 O O . LEU B 1 121 ? 6.414 -16.156 -13.461 1 95.94 121 LEU B O 1
ATOM 3580 N N . SER B 1 122 ? 8.016 -14.75 -14.156 1 96.44 122 SER B N 1
ATOM 3581 C CA . SER B 1 122 ? 7.074 -13.727 -14.602 1 96.44 122 SER B CA 1
ATOM 3582 C C . SER B 1 122 ? 7.039 -13.633 -16.125 1 96.44 122 SER B C 1
ATOM 3584 O O . SER B 1 122 ? 8.086 -13.633 -16.781 1 96.44 122 SER B O 1
ATOM 3586 N N . HIS B 1 123 ? 5.902 -13.625 -16.672 1 96.88 123 HIS B N 1
ATOM 3587 C CA . HIS B 1 123 ? 5.688 -13.273 -18.078 1 96.88 123 HIS B CA 1
ATOM 3588 C C . HIS B 1 123 ? 5.316 -11.797 -18.219 1 96.88 123 HIS B C 1
ATOM 3590 O O . HIS B 1 123 ? 4.379 -11.32 -17.578 1 96.88 123 HIS B O 1
ATOM 3596 N N . VAL B 1 124 ? 5.988 -11.109 -19.078 1 95.81 124 VAL B N 1
ATOM 3597 C CA . VAL B 1 124 ? 5.875 -9.656 -19.141 1 95.81 124 VAL B CA 1
ATOM 3598 C C . VAL B 1 124 ? 5.531 -9.234 -20.578 1 95.81 124 VAL B C 1
ATOM 3600 O O . VAL B 1 124 ? 6.215 -9.625 -21.516 1 95.81 124 VAL B O 1
ATOM 3603 N N . ALA B 1 125 ? 4.477 -8.5 -20.703 1 95 125 ALA B N 1
ATOM 3604 C CA . ALA B 1 125 ? 4.191 -7.832 -21.969 1 95 125 ALA B CA 1
ATOM 3605 C C . ALA B 1 125 ? 5.062 -6.594 -22.156 1 95 125 ALA B C 1
ATOM 3607 O O . ALA B 1 125 ? 5.102 -5.723 -21.281 1 95 125 ALA B O 1
ATOM 3608 N N . LEU B 1 126 ? 5.684 -6.5 -23.281 1 94.25 126 LEU B N 1
ATOM 3609 C CA . LEU B 1 126 ? 6.652 -5.438 -23.5 1 94.25 126 LEU B CA 1
ATOM 3610 C C . LEU B 1 126 ? 6.129 -4.422 -24.516 1 94.25 126 LEU B C 1
ATOM 3612 O O . LEU B 1 126 ? 5.508 -4.793 -25.516 1 94.25 126 LEU B O 1
ATOM 3616 N N . GLU B 1 127 ? 6.371 -3.18 -24.188 1 89.56 127 GLU B N 1
ATOM 3617 C CA . GLU B 1 127 ? 6.18 -2.119 -25.172 1 89.56 127 GLU B CA 1
ATOM 3618 C C . GLU B 1 127 ? 7.375 -2.021 -26.109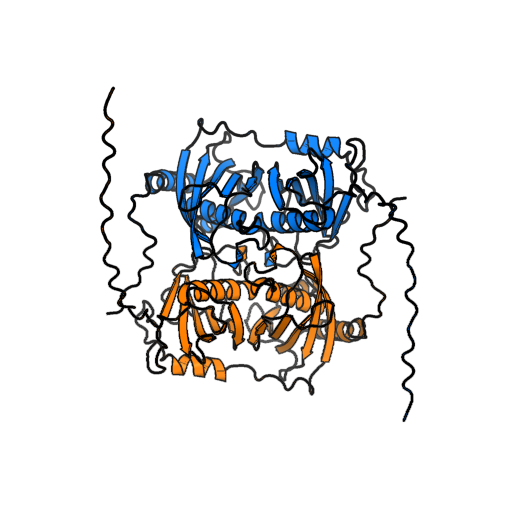 1 89.56 127 GLU B C 1
ATOM 3620 O O . GLU B 1 127 ? 8.461 -2.506 -25.797 1 89.56 127 GLU B O 1
ATOM 3625 N N . PRO B 1 128 ? 7.09 -1.367 -27.219 1 90.5 128 PRO B N 1
ATOM 3626 C CA . PRO B 1 128 ? 8.219 -1.194 -28.141 1 90.5 128 PRO B CA 1
ATOM 3627 C C . PRO B 1 128 ? 9.398 -0.464 -27.516 1 90.5 128 PRO B C 1
ATOM 3629 O O .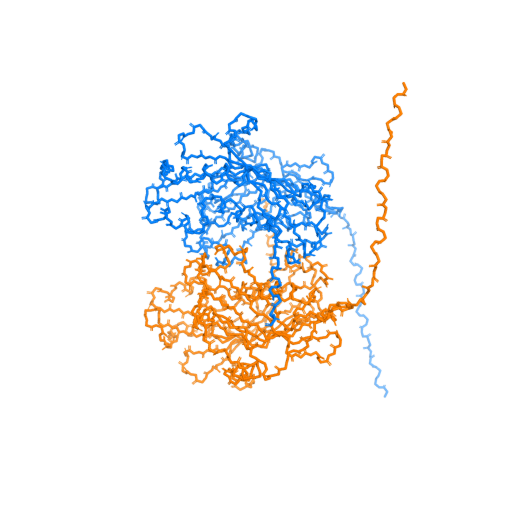 PRO B 1 128 ? 9.203 0.532 -26.812 1 90.5 128 PRO B O 1
ATOM 3632 N N . GLY B 1 129 ? 10.539 -1.033 -27.688 1 89.88 129 GLY B N 1
ATOM 3633 C CA . GLY B 1 129 ? 11.75 -0.428 -27.156 1 89.88 129 GLY B CA 1
ATOM 3634 C C . GLY B 1 129 ? 12.211 -1.054 -25.844 1 89.88 129 GLY B C 1
ATOM 3635 O O . GLY B 1 129 ? 13.367 -0.887 -25.453 1 89.88 129 GLY B O 1
ATOM 3636 N N . CYS B 1 130 ? 11.359 -1.757 -25.234 1 91.06 130 CYS B N 1
ATOM 3637 C CA . CYS B 1 130 ? 11.703 -2.387 -23.969 1 91.06 130 CYS B CA 1
ATOM 3638 C C . CYS B 1 130 ? 12.438 -3.701 -24.188 1 91.06 130 CYS B C 1
ATOM 3640 O O . CYS B 1 130 ? 12.047 -4.504 -25.031 1 91.06 130 CYS B O 1
ATOM 3642 N N . ALA B 1 131 ? 13.508 -3.881 -23.391 1 91.31 131 ALA B N 1
ATOM 3643 C CA . ALA B 1 131 ? 14.297 -5.105 -23.312 1 91.31 131 ALA B CA 1
ATOM 3644 C C . ALA B 1 131 ? 15.008 -5.387 -24.641 1 91.31 131 ALA B C 1
ATOM 3646 O O . ALA B 1 131 ? 15.57 -6.465 -24.844 1 91.31 131 ALA B O 1
ATOM 3647 N N . ASP B 1 132 ? 14.969 -4.457 -25.547 1 89.75 132 ASP B N 1
ATOM 3648 C CA . ASP B 1 132 ? 15.508 -4.699 -26.875 1 89.75 132 ASP B CA 1
ATOM 3649 C C . ASP B 1 132 ? 17.016 -4.934 -26.812 1 89.75 132 ASP B C 1
ATOM 3651 O O . ASP B 1 132 ? 17.562 -5.688 -27.625 1 89.75 132 ASP B O 1
ATOM 3655 N N . THR B 1 133 ? 17.703 -4.359 -25.844 1 89.88 133 THR B N 1
ATOM 3656 C CA . THR B 1 133 ? 19.156 -4.438 -25.766 1 89.88 133 THR B CA 1
ATOM 3657 C C . THR B 1 133 ? 19.594 -5.492 -24.75 1 89.88 133 THR B C 1
ATOM 3659 O O . THR B 1 133 ? 20.781 -5.664 -24.5 1 89.88 133 THR B O 1
ATOM 3662 N N . ILE B 1 134 ? 18.688 -6.199 -24.219 1 93.56 134 ILE B N 1
ATOM 3663 C CA . ILE B 1 134 ? 19.016 -7.18 -23.188 1 93.56 134 ILE B CA 1
ATOM 3664 C C . ILE B 1 134 ? 19.109 -8.57 -23.812 1 93.56 134 ILE B C 1
ATOM 3666 O O . ILE B 1 134 ? 18.172 -9.031 -24.453 1 93.56 134 ILE B O 1
ATOM 3670 N N . ALA B 1 135 ? 20.172 -9.25 -23.594 1 92.94 135 ALA B N 1
ATOM 3671 C CA . ALA B 1 135 ? 20.359 -10.594 -24.125 1 92.94 135 ALA B CA 1
ATOM 3672 C C . ALA B 1 135 ? 19.641 -11.633 -23.25 1 92.94 135 ALA B C 1
ATOM 3674 O O . ALA B 1 135 ? 19.609 -11.508 -22.016 1 92.94 135 ALA B O 1
ATOM 3675 N N . VAL B 1 136 ? 19.125 -12.578 -23.953 1 95.25 136 VAL B N 1
ATOM 3676 C CA . VAL B 1 136 ? 18.578 -13.727 -23.234 1 95.25 136 VAL B CA 1
ATOM 3677 C C . VAL B 1 136 ? 19.719 -14.523 -22.594 1 95.25 136 VAL B C 1
ATOM 3679 O O . VAL B 1 136 ? 20.734 -14.797 -23.234 1 95.25 136 VAL B O 1
ATOM 3682 N N . MET B 1 137 ? 19.562 -14.828 -21.391 1 95.88 137 MET B N 1
ATOM 3683 C CA . MET B 1 137 ? 20.594 -15.586 -20.688 1 95.88 137 MET B CA 1
ATOM 3684 C C . MET B 1 137 ? 20.531 -17.062 -21.047 1 95.88 137 MET B C 1
ATOM 3686 O O . MET B 1 137 ? 19.453 -17.656 -21.047 1 95.88 137 MET B O 1
ATOM 3690 N N . GLU B 1 138 ? 21.703 -17.656 -21.281 1 95.12 138 GLU B N 1
ATOM 3691 C CA . GLU B 1 138 ? 21.75 -19.078 -21.625 1 95.12 138 GLU B CA 1
ATOM 3692 C C . GLU B 1 138 ? 21.469 -19.938 -20.391 1 95.12 138 GLU B C 1
ATOM 3694 O O . GLU B 1 138 ? 21.938 -19.625 -19.297 1 95.12 138 GLU B O 1
ATOM 3699 N N . PRO B 1 139 ? 20.812 -21.031 -20.594 1 95.38 139 PRO B N 1
ATOM 3700 C CA . PRO B 1 139 ? 20.484 -21.906 -19.484 1 95.38 139 PRO B CA 1
ATOM 3701 C C . PRO B 1 139 ? 21.719 -22.406 -18.734 1 95.38 139 PRO B C 1
ATOM 3703 O O . PRO B 1 139 ? 21.656 -22.688 -17.531 1 95.38 139 PRO B O 1
ATOM 3706 N N . LYS B 1 140 ? 22.859 -22.469 -19.344 1 95.44 140 LYS B N 1
ATOM 3707 C CA . LYS B 1 140 ? 24.078 -23.016 -18.734 1 95.44 140 LYS B CA 1
ATOM 3708 C C . LYS B 1 140 ? 24.797 -21.969 -17.906 1 95.44 140 LYS B C 1
ATOM 3710 O O . LYS B 1 140 ? 25.734 -22.281 -17.172 1 95.44 140 LYS B O 1
ATOM 3715 N N . GLN B 1 141 ? 24.391 -20.734 -18.078 1 94.12 141 GLN B N 1
ATOM 3716 C CA . GLN B 1 141 ? 25.016 -19.672 -17.297 1 94.12 141 GLN B CA 1
ATOM 3717 C C . GLN B 1 141 ? 24.547 -19.703 -15.844 1 94.12 141 GLN B C 1
ATOM 3719 O O . GLN B 1 141 ? 23.375 -20 -15.57 1 94.12 141 GLN B O 1
ATOM 3724 N N . ARG B 1 142 ? 25.484 -19.359 -14.961 1 92.38 142 ARG B N 1
ATOM 3725 C CA . ARG B 1 142 ? 25.188 -19.391 -13.531 1 92.38 142 ARG B CA 1
ATOM 3726 C C . ARG B 1 142 ? 24.562 -18.078 -13.078 1 92.38 142 ARG B C 1
ATOM 3728 O O . ARG B 1 142 ? 24.891 -17.016 -13.609 1 92.38 142 ARG B O 1
ATOM 3735 N N . LEU B 1 143 ? 23.688 -18.25 -12.07 1 92.69 143 LEU B N 1
ATOM 3736 C CA . LEU B 1 143 ? 23.141 -17.062 -11.43 1 92.69 143 LEU B CA 1
ATOM 3737 C C . LEU B 1 143 ? 24.234 -16.25 -10.727 1 92.69 143 LEU B C 1
ATOM 3739 O O . LEU B 1 143 ? 25.328 -16.766 -10.516 1 92.69 143 LEU B O 1
ATOM 3743 N N . ILE B 1 144 ? 23.906 -15.008 -10.477 1 86.62 144 ILE B N 1
ATOM 3744 C CA . ILE B 1 144 ? 24.828 -14.094 -9.82 1 86.62 144 ILE B CA 1
ATOM 3745 C C . ILE B 1 144 ? 25.266 -14.68 -8.477 1 86.62 144 ILE B C 1
ATOM 3747 O O . ILE B 1 144 ? 24.438 -15.125 -7.691 1 86.62 144 ILE B O 1
ATOM 3751 N N . GLU B 1 145 ? 26.594 -14.711 -8.297 1 77.56 145 GLU B N 1
ATOM 3752 C CA . GLU B 1 145 ? 27.172 -15.281 -7.082 1 77.56 145 GLU B CA 1
ATOM 3753 C C . GLU B 1 145 ? 26.906 -14.383 -5.879 1 77.56 145 GLU B C 1
ATOM 3755 O O . GLU B 1 145 ? 26.922 -13.156 -6.004 1 77.56 145 GLU B O 1
ATOM 3760 N N . GLY B 1 146 ? 26.562 -15.039 -4.812 1 67.88 146 GLY B N 1
ATOM 3761 C CA . GLY B 1 146 ? 26.453 -14.289 -3.57 1 67.88 146 GLY B CA 1
ATOM 3762 C C . GLY B 1 146 ? 27.797 -13.883 -2.992 1 67.88 146 GLY B C 1
ATOM 3763 O O . GLY B 1 146 ? 28.844 -14.141 -3.592 1 67.88 146 GLY B O 1
ATOM 3764 N N . ARG B 1 147 ? 27.875 -13.188 -2.031 1 63.44 147 ARG B N 1
ATOM 3765 C CA . ARG B 1 147 ? 29.078 -12.648 -1.402 1 63.44 147 ARG B CA 1
ATOM 3766 C C . ARG B 1 147 ? 29.906 -13.758 -0.764 1 63.44 147 ARG B C 1
ATOM 3768 O O . ARG B 1 147 ? 31.125 -13.633 -0.639 1 63.44 147 ARG B O 1
ATOM 3775 N N . GLU B 1 148 ? 29.281 -14.828 -0.452 1 67.69 148 GLU B N 1
ATOM 3776 C CA . GLU B 1 148 ? 30.047 -15.844 0.257 1 67.69 148 GLU B CA 1
ATOM 3777 C C . GLU B 1 148 ? 30.594 -16.891 -0.706 1 67.69 148 GLU B C 1
ATOM 3779 O O . GLU B 1 148 ? 31.156 -17.906 -0.278 1 67.69 148 GLU B O 1
ATOM 3784 N N . GLY B 1 149 ? 30.609 -16.656 -1.911 1 65 149 GLY B N 1
ATOM 3785 C CA . GLY B 1 149 ? 31.281 -17.484 -2.904 1 65 149 GLY B CA 1
ATOM 3786 C C . GLY B 1 149 ? 30.594 -18.812 -3.154 1 65 149 GLY B C 1
ATOM 3787 O O . GLY B 1 149 ? 31.219 -19.75 -3.645 1 65 149 GLY B O 1
ATOM 3788 N N . ALA B 1 150 ? 29.484 -18.938 -2.678 1 69.44 150 ALA B N 1
ATOM 3789 C CA . ALA B 1 150 ? 28.781 -20.203 -2.947 1 69.44 150 ALA B CA 1
ATOM 3790 C C . ALA B 1 150 ? 28.438 -20.328 -4.43 1 69.44 150 ALA B C 1
ATOM 3792 O O . ALA B 1 150 ? 28.125 -19.328 -5.09 1 69.44 150 ALA B O 1
ATOM 3793 N N . ARG B 1 151 ? 28.688 -21.5 -4.895 1 79.31 151 ARG B N 1
ATOM 3794 C CA . ARG B 1 151 ? 28.391 -21.766 -6.297 1 79.31 151 ARG B CA 1
ATOM 3795 C C . ARG B 1 151 ? 26.891 -21.734 -6.551 1 79.31 151 ARG B C 1
ATOM 3797 O O . ARG B 1 151 ? 26.141 -22.562 -6.023 1 79.31 151 ARG B O 1
ATOM 3804 N N . GLU B 1 152 ? 26.422 -20.781 -7.316 1 87.81 152 GLU B N 1
ATOM 3805 C CA . GLU B 1 152 ? 25.016 -20.609 -7.656 1 87.81 152 GLU B CA 1
ATOM 3806 C C . GLU B 1 152 ? 24.594 -21.562 -8.781 1 87.81 152 GLU B C 1
ATOM 3808 O O . GLU B 1 152 ? 25.422 -21.953 -9.602 1 87.81 152 GLU B O 1
ATOM 3813 N N . PRO B 1 153 ? 23.406 -22.047 -8.75 1 90.56 153 PRO B N 1
ATOM 3814 C CA . PRO B 1 153 ? 22.953 -22.938 -9.828 1 90.56 153 PRO B CA 1
ATOM 3815 C C . PRO B 1 153 ? 22.922 -22.234 -11.188 1 90.56 153 PRO B C 1
ATOM 3817 O O . PRO B 1 153 ? 22.938 -21 -11.258 1 90.56 153 PRO B O 1
ATOM 3820 N N . MET B 1 154 ? 22.953 -23.141 -12.172 1 94.88 154 MET B N 1
ATOM 3821 C CA . MET B 1 154 ? 22.703 -22.641 -13.523 1 94.88 154 MET B CA 1
ATOM 3822 C C . MET B 1 154 ? 21.266 -22.172 -13.68 1 94.88 154 MET B C 1
ATOM 3824 O O . MET B 1 154 ? 20.359 -22.703 -13.031 1 94.88 154 MET B O 1
ATOM 3828 N N . LEU B 1 155 ? 21.031 -21.141 -14.539 1 95.75 155 LEU B N 1
ATOM 3829 C CA . LEU B 1 155 ? 19.703 -20.594 -14.758 1 95.75 155 LEU B CA 1
ATOM 3830 C C . LEU B 1 155 ? 18.719 -21.688 -15.156 1 95.75 155 LEU B C 1
ATOM 3832 O O . LEU B 1 155 ? 17.625 -21.766 -14.602 1 95.75 155 LEU B O 1
ATOM 3836 N N . GLY B 1 156 ? 19.141 -22.5 -16.141 1 95.75 156 GLY B N 1
ATOM 3837 C CA . GLY B 1 156 ? 18.266 -23.578 -16.578 1 95.75 156 GLY B CA 1
ATOM 3838 C C . GLY B 1 156 ? 17.828 -24.484 -15.453 1 95.75 156 GLY B C 1
ATOM 3839 O O . GLY B 1 156 ? 16.656 -24.875 -15.383 1 95.75 156 GLY B O 1
ATOM 3840 N N . MET B 1 157 ? 18.703 -24.828 -14.602 1 95.12 157 MET B N 1
ATOM 3841 C CA . MET B 1 157 ? 18.391 -25.688 -13.461 1 95.12 157 MET B CA 1
ATOM 3842 C C . MET B 1 157 ? 17.5 -24.969 -12.461 1 95.12 157 MET B C 1
ATOM 3844 O O . MET B 1 157 ? 16.578 -25.562 -11.906 1 95.12 157 MET B O 1
ATOM 3848 N N . ALA B 1 158 ? 17.781 -23.734 -12.203 1 93.94 158 ALA B N 1
ATOM 3849 C CA . ALA B 1 158 ? 16.969 -22.938 -11.289 1 93.94 158 ALA B CA 1
ATOM 3850 C C . ALA B 1 158 ? 15.516 -22.859 -11.766 1 93.94 158 ALA B C 1
ATOM 3852 O O . ALA B 1 158 ? 14.586 -23.047 -10.984 1 93.94 158 ALA B O 1
ATOM 3853 N N . VAL B 1 159 ? 15.32 -22.609 -13.031 1 94.88 159 VAL B N 1
ATOM 3854 C CA . VAL B 1 159 ? 13.992 -22.5 -13.633 1 94.88 159 VAL B CA 1
ATOM 3855 C C . VAL B 1 159 ? 13.289 -23.844 -13.586 1 94.88 159 VAL B C 1
ATOM 3857 O O . VAL B 1 159 ? 12.109 -23.922 -13.227 1 94.88 159 VAL B O 1
ATOM 3860 N N . LYS B 1 160 ? 14 -24.906 -13.898 1 93.94 160 LYS B N 1
ATOM 3861 C CA . LYS B 1 160 ? 13.438 -26.25 -13.867 1 93.94 160 LYS B CA 1
ATOM 3862 C C . LYS B 1 160 ? 13 -26.625 -12.453 1 93.94 160 LYS B C 1
ATOM 3864 O O . LYS B 1 160 ? 11.914 -27.172 -12.258 1 93.94 160 LYS B O 1
ATOM 3869 N N . ASN B 1 161 ? 13.812 -26.344 -11.469 1 90.62 161 ASN B N 1
ATOM 3870 C CA . ASN B 1 161 ? 13.492 -26.625 -10.078 1 90.62 161 ASN B CA 1
ATOM 3871 C C . ASN B 1 161 ? 12.242 -25.875 -9.625 1 90.62 161 ASN B C 1
ATOM 3873 O O . ASN B 1 161 ? 11.438 -26.406 -8.852 1 90.62 161 ASN B O 1
ATOM 3877 N N . LEU B 1 162 ? 12.125 -24.672 -10.07 1 90 162 LEU B N 1
ATOM 3878 C CA . LEU B 1 162 ? 10.969 -23.859 -9.734 1 90 162 LEU B CA 1
ATOM 3879 C C . LEU B 1 162 ? 9.695 -24.469 -10.312 1 90 162 LEU B C 1
ATOM 3881 O O . LEU B 1 162 ? 8.656 -24.5 -9.648 1 90 162 LEU B O 1
ATOM 3885 N N . GLN B 1 163 ? 9.727 -25.016 -11.477 1 85.31 163 GLN B N 1
ATOM 3886 C CA . GLN B 1 163 ? 8.57 -25.562 -12.188 1 85.31 163 GLN B CA 1
ATOM 3887 C C . GLN B 1 163 ? 8.172 -26.922 -11.625 1 85.31 163 GLN B C 1
ATOM 3889 O O . GLN B 1 163 ? 6.984 -27.25 -11.555 1 85.31 163 GLN B O 1
ATOM 3894 N N . THR B 1 164 ? 9.047 -27.719 -11.203 1 78.69 164 THR B N 1
ATOM 3895 C CA . THR B 1 164 ? 8.773 -29.078 -10.734 1 78.69 164 THR B CA 1
ATOM 3896 C C . THR B 1 164 ? 8.25 -29.047 -9.305 1 78.69 164 THR B C 1
ATOM 3898 O O . THR B 1 164 ? 7.469 -29.922 -8.914 1 78.69 164 THR B O 1
ATOM 3901 N N . GLY B 1 165 ? 8.586 -28.141 -8.516 1 66.75 165 GLY B N 1
ATOM 3902 C CA . GLY B 1 165 ? 8.125 -28.062 -7.141 1 66.75 165 GLY B CA 1
ATOM 3903 C C . GLY B 1 165 ? 6.758 -27.422 -7.004 1 66.75 165 GLY B C 1
ATOM 3904 O O . GLY B 1 165 ? 6.223 -27.312 -5.898 1 66.75 165 GLY B O 1
ATOM 3905 N N . ALA B 1 166 ? 6.168 -27.172 -8.117 1 61.03 166 ALA B N 1
ATOM 3906 C CA . ALA B 1 166 ? 4.883 -26.484 -8.094 1 61.03 166 ALA B CA 1
ATOM 3907 C C . ALA B 1 166 ? 3.736 -27.469 -7.879 1 61.03 166 ALA B C 1
ATOM 3909 O O . ALA B 1 166 ? 3.793 -28.609 -8.344 1 61.03 166 ALA B O 1
ATOM 3910 N N . VAL B 1 167 ? 2.818 -27.156 -6.957 1 62.34 167 VAL B N 1
ATOM 3911 C CA . VAL B 1 167 ? 1.622 -27.953 -6.715 1 62.34 167 VAL B CA 1
ATOM 3912 C C . VAL B 1 167 ? 0.779 -28.016 -7.988 1 62.34 167 VAL B C 1
ATOM 3914 O O . VAL B 1 167 ? 0.442 -26.984 -8.57 1 62.34 167 VAL B O 1
ATOM 3917 N N . PRO B 1 168 ? 0.702 -29.266 -8.469 1 60.09 168 PRO B N 1
ATOM 3918 C CA . PRO B 1 168 ? -0.069 -29.375 -9.711 1 60.09 168 PRO B CA 1
ATOM 3919 C C . PRO B 1 168 ? -1.465 -28.766 -9.594 1 60.09 168 PRO B C 1
ATOM 3921 O O . PRO B 1 168 ? -2.078 -28.828 -8.523 1 60.09 168 PRO B O 1
ATOM 3924 N N . PRO B 1 169 ? -1.839 -28.047 -10.766 1 54.44 169 PRO B N 1
ATOM 3925 C CA . PRO B 1 169 ? -3.213 -27.531 -10.75 1 54.44 169 PRO B CA 1
ATOM 3926 C C . PRO B 1 169 ? -4.246 -28.641 -10.531 1 54.44 169 PRO B C 1
ATOM 3928 O O . PRO B 1 169 ? -4.062 -29.766 -10.992 1 54.44 169 PRO B O 1
ATOM 3931 N N . ILE B 1 170 ? -4.836 -28.688 -9.43 1 52.66 170 ILE B N 1
ATOM 3932 C CA . ILE B 1 170 ? -5.914 -29.656 -9.266 1 52.66 170 ILE B CA 1
ATOM 3933 C C . ILE B 1 170 ? -6.941 -29.469 -10.375 1 52.66 170 ILE B C 1
ATOM 3935 O O . ILE B 1 170 ? -7.359 -28.359 -10.68 1 52.66 170 ILE B O 1
ATOM 3939 N N . ASP B 1 171 ? -7.062 -30.547 -11.125 1 52.25 171 ASP B N 1
ATOM 3940 C CA . ASP B 1 171 ? -8.156 -30.547 -12.086 1 52.25 171 ASP B CA 1
ATOM 3941 C C . ASP B 1 171 ? -9.453 -30.078 -11.445 1 52.25 171 ASP B C 1
ATOM 3943 O O . ASP B 1 171 ? -9.914 -30.641 -10.461 1 52.25 171 ASP B O 1
ATOM 3947 N N . ASP B 1 172 ? -9.852 -28.75 -11.641 1 56.31 172 ASP B N 1
ATOM 3948 C CA . ASP B 1 172 ? -10.859 -27.828 -11.102 1 56.31 172 ASP B CA 1
ATOM 3949 C C . ASP B 1 172 ? -12.148 -28.578 -10.742 1 56.31 172 ASP B C 1
ATOM 3951 O O . ASP B 1 172 ? -12.773 -28.281 -9.727 1 56.31 172 ASP B O 1
ATOM 3955 N N . ALA B 1 173 ? -12.586 -29.625 -11.586 1 56.16 173 ALA B N 1
ATOM 3956 C CA . ALA B 1 173 ? -13.961 -30.109 -11.445 1 56.16 173 ALA B CA 1
ATOM 3957 C C . ALA B 1 173 ? -14.078 -31.078 -10.281 1 56.16 173 ALA B C 1
ATOM 3959 O O . ALA B 1 173 ? -15.094 -31.094 -9.578 1 56.16 173 ALA B O 1
ATOM 3960 N N . GLU B 1 174 ? -13.023 -31.906 -10.031 1 59.53 174 GLU B N 1
ATOM 3961 C CA . GLU B 1 174 ? -13.266 -33.031 -9.148 1 59.53 174 GLU B CA 1
ATOM 3962 C C . GLU B 1 174 ? -12.945 -32.688 -7.699 1 59.53 174 GLU B C 1
ATOM 3964 O O . GLU B 1 174 ? -13.461 -33.344 -6.777 1 59.53 174 GLU B O 1
ATOM 3969 N N . GLY B 1 175 ? -12.938 -31.281 -7.301 1 75.62 175 GLY B N 1
ATOM 3970 C CA . GLY B 1 175 ? -12.586 -31.094 -5.902 1 75.62 175 GLY B CA 1
ATOM 3971 C C . GLY B 1 175 ? -13.047 -29.766 -5.352 1 75.62 175 GLY B C 1
ATOM 3972 O O . GLY B 1 175 ? -12.617 -29.344 -4.273 1 75.62 175 GLY B O 1
ATOM 3973 N N . ILE B 1 176 ? -14.078 -29.344 -6.066 1 84.06 176 ILE B N 1
ATOM 3974 C CA . ILE B 1 176 ? -14.586 -28.062 -5.621 1 84.06 176 ILE B CA 1
ATOM 3975 C C . ILE B 1 176 ? -15.5 -28.25 -4.414 1 84.06 176 ILE B C 1
ATOM 3977 O O . ILE B 1 176 ? -16.469 -29.016 -4.477 1 84.06 176 ILE B O 1
ATOM 3981 N N . ILE B 1 177 ? -15.172 -27.609 -3.42 1 86.31 177 ILE B N 1
ATOM 3982 C CA . ILE B 1 177 ? -15.992 -27.641 -2.213 1 86.31 177 ILE B CA 1
ATOM 3983 C C . ILE B 1 177 ? -17.094 -26.594 -2.309 1 86.31 177 ILE B C 1
ATOM 3985 O O . ILE B 1 177 ? -18.234 -26.859 -1.93 1 86.31 177 ILE B O 1
ATOM 3989 N N . GLY B 1 178 ? -16.812 -25.422 -2.801 1 89.75 178 GLY B N 1
ATOM 3990 C CA . GLY B 1 178 ? -17.797 -24.359 -2.963 1 89.75 178 GLY B CA 1
ATOM 3991 C C . GLY B 1 178 ? -17.188 -23.078 -3.516 1 89.75 178 GLY B C 1
ATOM 3992 O O . GLY B 1 178 ? -15.977 -22.984 -3.699 1 89.75 178 GLY B O 1
ATOM 3993 N N . ARG B 1 179 ? -18.141 -22.234 -3.832 1 91.75 179 ARG B N 1
ATOM 3994 C CA . ARG B 1 179 ? -17.75 -20.969 -4.43 1 91.75 179 ARG B CA 1
ATOM 3995 C C . ARG B 1 179 ? -18.609 -19.812 -3.891 1 91.75 179 ARG B C 1
ATOM 3997 O O . ARG B 1 179 ? -19.797 -20 -3.641 1 91.75 179 ARG B O 1
ATOM 4004 N N . ILE B 1 180 ? -18 -18.672 -3.729 1 93.31 180 ILE B N 1
ATOM 4005 C CA . ILE B 1 180 ? -18.734 -17.484 -3.32 1 93.31 180 ILE B CA 1
ATOM 4006 C C . ILE B 1 180 ? -18.281 -16.281 -4.152 1 93.31 180 ILE B C 1
ATOM 4008 O O . ILE B 1 180 ? -17.172 -16.266 -4.676 1 93.31 180 ILE B O 1
ATOM 4012 N N . LEU B 1 181 ? -19.219 -15.367 -4.305 1 93.19 181 LEU B N 1
ATOM 4013 C CA . LEU B 1 181 ? -18.938 -14.086 -4.945 1 93.19 181 LEU B CA 1
ATOM 4014 C C . LEU B 1 181 ? -18.969 -12.953 -3.926 1 93.19 181 LEU B C 1
ATOM 4016 O O . LEU B 1 181 ? -19.953 -12.797 -3.201 1 93.19 181 LEU B O 1
ATOM 4020 N N . ILE B 1 182 ? -17.906 -12.258 -3.881 1 93.12 182 ILE B N 1
ATOM 4021 C CA . ILE B 1 182 ? -17.781 -11.156 -2.928 1 93.12 182 ILE B CA 1
ATOM 4022 C C . ILE B 1 182 ? -17.641 -9.836 -3.68 1 93.12 182 ILE B C 1
ATOM 4024 O O . ILE B 1 182 ? -16.781 -9.703 -4.555 1 93.12 182 ILE B O 1
ATOM 4028 N N . GLY B 1 183 ? -18.5 -8.852 -3.295 1 93.25 183 GLY B N 1
ATOM 4029 C CA . GLY B 1 183 ? -18.391 -7.531 -3.898 1 93.25 183 GLY B CA 1
ATOM 4030 C C . GLY B 1 183 ? -17.219 -6.723 -3.383 1 93.25 183 GLY B C 1
ATOM 4031 O O . GLY B 1 183 ? -16.922 -6.758 -2.189 1 93.25 183 GLY B O 1
ATOM 4032 N N . ARG B 1 184 ? -16.516 -6.098 -4.293 1 94.06 184 ARG B N 1
ATOM 4033 C CA . ARG B 1 184 ? -15.438 -5.168 -4.004 1 94.06 184 ARG B CA 1
ATOM 4034 C C . ARG B 1 184 ? -15.594 -3.877 -4.797 1 94.06 184 ARG B C 1
ATOM 4036 O O . ARG B 1 184 ? -16.406 -3.805 -5.723 1 94.06 184 ARG B O 1
ATOM 4043 N N . HIS B 1 185 ? -14.898 -2.854 -4.344 1 92.94 185 HIS B N 1
ATOM 4044 C CA . HIS B 1 185 ? -14.93 -1.568 -5.031 1 92.94 185 HIS B CA 1
ATOM 4045 C C . HIS B 1 185 ? -13.555 -1.227 -5.613 1 92.94 185 HIS B C 1
ATOM 4047 O O . HIS B 1 185 ? -12.531 -1.432 -4.961 1 92.94 185 HIS B O 1
ATOM 4053 N N . ALA B 1 186 ? -13.539 -0.789 -6.859 1 94.75 186 ALA B N 1
ATOM 4054 C CA . ALA B 1 186 ? -12.305 -0.336 -7.492 1 94.75 186 ALA B CA 1
ATOM 4055 C C . ALA B 1 186 ? -12.141 1.174 -7.348 1 94.75 186 ALA B C 1
ATOM 4057 O O . ALA B 1 186 ? -12.93 1.947 -7.895 1 94.75 186 ALA B O 1
ATOM 4058 N N . TYR B 1 187 ? -11.117 1.536 -6.699 1 93.5 187 TYR B N 1
ATOM 4059 C CA . TYR B 1 187 ? -10.828 2.949 -6.473 1 93.5 187 TYR B CA 1
ATOM 4060 C C . TYR B 1 187 ? -9.82 3.473 -7.492 1 93.5 187 TYR B C 1
ATOM 4062 O O . TYR B 1 187 ? -9.148 2.689 -8.164 1 93.5 187 TYR B O 1
ATOM 4070 N N . LEU B 1 188 ? -9.758 4.773 -7.582 1 91.81 188 LEU B N 1
ATOM 4071 C CA . LEU B 1 188 ? -8.883 5.43 -8.555 1 91.81 188 LEU B CA 1
ATOM 4072 C C . LEU B 1 188 ? -7.43 5.016 -8.344 1 91.81 188 LEU B C 1
ATOM 4074 O O . LEU B 1 188 ? -6.707 4.773 -9.312 1 91.81 188 LEU B O 1
ATOM 4078 N N . ASP B 1 189 ? -6.969 4.867 -7.137 1 91.38 189 ASP B N 1
ATOM 4079 C CA . ASP B 1 189 ? -5.562 4.621 -6.832 1 91.38 189 ASP B CA 1
ATOM 4080 C C . ASP B 1 189 ? -5.172 3.184 -7.168 1 91.38 189 ASP B C 1
ATOM 4082 O O . ASP B 1 189 ? -3.994 2.828 -7.117 1 91.38 189 ASP B O 1
ATOM 4086 N N . MET B 1 190 ? -6.172 2.438 -7.594 1 93.88 190 MET B N 1
ATOM 4087 C CA . MET B 1 190 ? -5.914 1.035 -7.906 1 93.88 190 MET B CA 1
ATOM 4088 C C . MET B 1 190 ? -5.738 0.833 -9.406 1 93.88 190 MET B C 1
ATOM 4090 O O . MET B 1 190 ? -5.438 -0.274 -9.859 1 93.88 190 MET B O 1
ATOM 4094 N N . ILE B 1 191 ? -5.969 1.869 -10.164 1 94.38 191 ILE B N 1
ATOM 4095 C CA . ILE B 1 191 ? -5.996 1.745 -11.617 1 94.38 191 ILE B CA 1
ATOM 4096 C C . ILE B 1 191 ? -4.652 2.174 -12.203 1 94.38 191 ILE B C 1
ATOM 4098 O O . ILE B 1 191 ? -4.109 3.217 -11.828 1 94.38 191 ILE B O 1
ATOM 4102 N N . SER B 1 192 ? -4.125 1.359 -13.055 1 91.88 192 SER B N 1
ATOM 4103 C CA . SER B 1 192 ? -2.844 1.64 -13.695 1 91.88 192 SER B CA 1
ATOM 4104 C C . SER B 1 192 ? -2.943 2.844 -14.625 1 91.88 192 SER B C 1
ATOM 4106 O O . SER B 1 192 ? -3.881 2.941 -15.422 1 91.88 192 SER B O 1
ATOM 4108 N N . PRO B 1 193 ? -1.938 3.732 -14.57 1 87.88 193 PRO B N 1
ATOM 4109 C CA . PRO B 1 193 ? -1.963 4.883 -15.469 1 87.88 193 PRO B CA 1
ATOM 4110 C C . PRO B 1 193 ? -1.626 4.508 -16.906 1 87.88 193 PRO B C 1
ATOM 4112 O O . PRO B 1 193 ? -1.905 5.277 -17.844 1 87.88 193 PRO B O 1
ATOM 4115 N N . SER B 1 194 ? -1.021 3.383 -17.141 1 86 194 SER B N 1
ATOM 4116 C CA . SER B 1 194 ? -0.512 3.029 -18.469 1 86 194 SER B CA 1
ATOM 4117 C C . SER B 1 194 ? -1.615 2.451 -19.344 1 86 194 SER B C 1
ATOM 4119 O O . SER B 1 194 ? -1.648 2.699 -20.547 1 86 194 SER B O 1
ATOM 4121 N N . ASP B 1 195 ? -2.564 1.716 -18.703 1 89 195 ASP B N 1
ATOM 4122 C CA . ASP B 1 195 ? -3.479 0.992 -19.578 1 89 195 ASP B CA 1
ATOM 4123 C C . ASP B 1 195 ? -4.867 0.883 -18.953 1 89 195 ASP B C 1
ATOM 4125 O O . ASP B 1 195 ? -5.73 0.17 -19.469 1 89 195 ASP B O 1
ATOM 4129 N N . SER B 1 196 ? -5.117 1.487 -17.75 1 92.62 196 SER B N 1
ATOM 4130 C CA . SER B 1 196 ? -6.402 1.578 -17.062 1 92.62 196 SER B CA 1
ATOM 4131 C C . SER B 1 196 ? -6.859 0.212 -16.562 1 92.62 196 SER B C 1
ATOM 4133 O O . SER B 1 196 ? -8.047 -0 -16.328 1 92.62 196 SER B O 1
ATOM 4135 N N . THR B 1 197 ? -5.957 -0.733 -16.516 1 94.94 197 THR B N 1
ATOM 4136 C CA . THR B 1 197 ? -6.238 -1.995 -15.844 1 94.94 197 THR B CA 1
ATOM 4137 C C . THR B 1 197 ? -5.949 -1.888 -14.352 1 94.94 197 THR B C 1
ATOM 4139 O O . THR B 1 197 ? -5.383 -0.892 -13.891 1 94.94 197 THR B O 1
ATOM 4142 N N . ILE B 1 198 ? -6.402 -2.846 -13.617 1 95.19 198 ILE B N 1
ATOM 4143 C CA . ILE B 1 198 ? -6.121 -2.844 -12.188 1 95.19 198 ILE B CA 1
ATOM 4144 C C . ILE B 1 198 ? -4.664 -3.238 -11.945 1 95.19 198 ILE B C 1
ATOM 4146 O O . ILE B 1 198 ? -4.129 -4.113 -12.633 1 95.19 198 ILE B O 1
ATOM 4150 N N . GLN B 1 199 ? -4.094 -2.598 -10.992 1 93.44 199 GLN B N 1
ATOM 4151 C CA . GLN B 1 199 ? -2.688 -2.844 -10.695 1 93.44 199 GLN B CA 1
ATOM 4152 C C . GLN B 1 199 ? -2.496 -4.207 -10.031 1 93.44 199 GLN B C 1
ATOM 4154 O O . GLN B 1 199 ? -3.348 -4.652 -9.258 1 93.44 199 GLN B O 1
ATOM 4159 N N . LEU B 1 200 ? -1.341 -4.77 -10.297 1 93 200 LEU B N 1
ATOM 4160 C CA . LEU B 1 200 ? -0.997 -6.109 -9.828 1 93 200 LEU B CA 1
ATOM 4161 C C . LEU B 1 200 ? -1.172 -6.219 -8.312 1 93 200 LEU B C 1
ATOM 4163 O O . LEU B 1 200 ? -1.824 -7.145 -7.828 1 93 200 LEU B O 1
ATOM 4167 N N . VAL B 1 201 ? -0.609 -5.293 -7.594 1 89.94 201 VAL B N 1
ATOM 4168 C CA . VAL B 1 201 ? -0.633 -5.367 -6.137 1 89.94 201 VAL B CA 1
ATOM 4169 C C . VAL B 1 201 ? -2.072 -5.266 -5.637 1 89.94 201 VAL B C 1
ATOM 4171 O O . VAL B 1 201 ? -2.443 -5.922 -4.66 1 89.94 201 VAL B O 1
ATOM 4174 N N . ASP B 1 202 ? -2.859 -4.473 -6.25 1 92.19 202 ASP B N 1
ATOM 4175 C CA . ASP B 1 202 ? -4.238 -4.273 -5.809 1 92.19 202 ASP B CA 1
ATOM 4176 C C . ASP B 1 202 ? -5.094 -5.5 -6.121 1 92.19 202 ASP B C 1
ATOM 4178 O O . ASP B 1 202 ? -6.008 -5.832 -5.363 1 92.19 202 ASP B O 1
ATOM 4182 N N . VAL B 1 203 ? -4.824 -6.176 -7.227 1 94.38 203 VAL B N 1
ATOM 4183 C CA . VAL B 1 203 ? -5.492 -7.438 -7.527 1 94.38 203 VAL B CA 1
ATOM 4184 C C . VAL B 1 203 ? -5.223 -8.445 -6.406 1 94.38 203 VAL B C 1
ATOM 4186 O O . VAL B 1 203 ? -6.148 -9.102 -5.922 1 94.38 203 VAL B O 1
ATOM 4189 N N . MET B 1 204 ? -4.027 -8.492 -6.059 1 92.25 204 MET B N 1
ATOM 4190 C CA . MET B 1 204 ? -3.65 -9.438 -5.016 1 92.25 204 MET B CA 1
ATOM 4191 C C . MET B 1 204 ? -4.297 -9.07 -3.684 1 92.25 204 MET B C 1
ATOM 4193 O O . MET B 1 204 ? -4.703 -9.945 -2.92 1 92.25 204 MET B O 1
ATOM 4197 N N . ASP B 1 205 ? -4.371 -7.812 -3.439 1 90.06 205 ASP B N 1
ATOM 4198 C CA . ASP B 1 205 ? -5.043 -7.355 -2.227 1 90.06 205 ASP B CA 1
ATOM 4199 C C . ASP B 1 205 ? -6.516 -7.762 -2.229 1 90.06 205 ASP B C 1
ATOM 4201 O O . ASP B 1 205 ? -7.031 -8.242 -1.219 1 90.06 205 ASP B O 1
ATOM 4205 N N . LEU B 1 206 ? -7.164 -7.531 -3.32 1 93.31 206 LEU B N 1
ATOM 4206 C CA . LEU B 1 206 ? -8.578 -7.875 -3.42 1 93.31 206 LEU B CA 1
ATOM 4207 C C . LEU B 1 206 ? -8.781 -9.375 -3.244 1 93.31 206 LEU B C 1
ATOM 4209 O O . LEU B 1 206 ? -9.727 -9.805 -2.58 1 93.31 206 LEU B O 1
ATOM 4213 N N . PHE B 1 207 ? -7.883 -10.148 -3.807 1 93.62 207 PHE B N 1
ATOM 4214 C CA . PHE B 1 207 ? -7.961 -11.594 -3.643 1 93.62 207 PHE B CA 1
ATOM 4215 C C . PHE B 1 207 ? -7.766 -11.984 -2.182 1 93.62 207 PHE B C 1
ATOM 4217 O O . PHE B 1 207 ? -8.516 -12.805 -1.647 1 93.62 207 PHE B O 1
ATOM 4224 N N . GLU B 1 208 ? -6.77 -11.406 -1.604 1 89.94 208 GLU B N 1
ATOM 4225 C CA . GLU B 1 208 ? -6.484 -11.727 -0.208 1 89.94 208 GLU B CA 1
ATOM 4226 C C . GLU B 1 208 ? -7.652 -11.344 0.696 1 89.94 208 GLU B C 1
ATOM 4228 O O . GLU B 1 208 ? -8.055 -12.117 1.566 1 89.94 208 GLU B O 1
ATOM 4233 N N . GLN B 1 209 ? -8.156 -10.203 0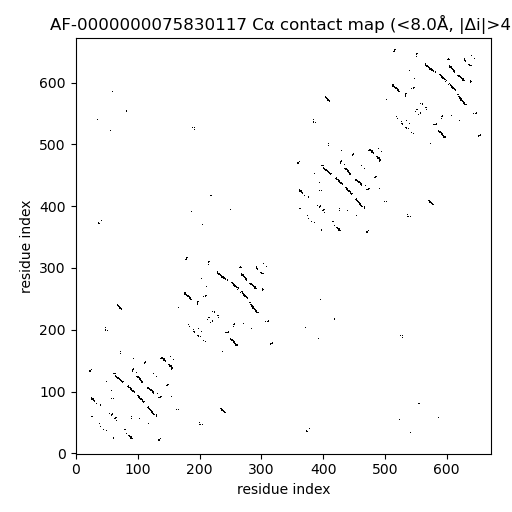.498 1 87.88 209 GLN B N 1
ATOM 4234 C CA . GLN B 1 209 ? -9.281 -9.734 1.298 1 87.88 209 GLN B CA 1
ATOM 4235 C C . GLN B 1 209 ? -10.492 -10.656 1.132 1 87.88 209 GLN B C 1
ATOM 4237 O O . GLN B 1 209 ? -11.18 -10.969 2.105 1 87.88 209 GLN B O 1
ATOM 4242 N N . SER B 1 210 ? -10.727 -11.039 -0.035 1 91.75 210 SER B N 1
ATOM 4243 C CA . SER B 1 210 ? -11.883 -11.883 -0.31 1 91.75 210 SER B CA 1
ATOM 4244 C C . SER B 1 210 ? -11.703 -13.273 0.276 1 91.75 210 SER B C 1
ATOM 4246 O O . SER B 1 210 ? -12.641 -13.836 0.853 1 91.75 210 SER B O 1
ATOM 4248 N N . ARG B 1 211 ? -10.547 -13.852 0.171 1 90.06 211 ARG B N 1
ATOM 4249 C CA . ARG B 1 211 ? -10.281 -15.148 0.783 1 90.06 211 ARG B CA 1
ATOM 4250 C C . ARG B 1 211 ? -10.383 -15.062 2.303 1 90.06 211 ARG B C 1
ATOM 4252 O O . ARG B 1 211 ? -10.836 -16.016 2.949 1 90.06 211 ARG B O 1
ATOM 4259 N N . THR B 1 212 ? -9.852 -13.953 2.807 1 86.44 212 THR B N 1
ATOM 4260 C CA . THR B 1 212 ? -9.914 -13.742 4.25 1 86.44 212 THR B CA 1
ATOM 4261 C C . THR B 1 212 ? -11.367 -13.711 4.73 1 86.44 212 THR B C 1
ATOM 4263 O O . THR B 1 212 ? -11.68 -14.242 5.797 1 86.44 212 THR B O 1
ATOM 4266 N N . GLU B 1 213 ? -12.203 -13.109 3.971 1 86.06 213 GLU B N 1
ATOM 4267 C CA . GLU B 1 213 ? -13.617 -13.086 4.328 1 86.06 213 GLU B CA 1
ATOM 4268 C C . GLU B 1 213 ? -14.203 -14.492 4.395 1 86.06 213 GLU B C 1
ATOM 4270 O O . GLU B 1 213 ? -14.992 -14.805 5.285 1 86.06 213 GLU B O 1
ATOM 4275 N N . LEU B 1 214 ? -13.852 -15.305 3.502 1 88.56 214 LEU B N 1
ATOM 4276 C CA . LEU B 1 214 ? -14.344 -16.672 3.482 1 88.56 214 LEU B CA 1
ATOM 4277 C C . LEU B 1 214 ? -13.938 -17.422 4.754 1 88.56 214 LEU B C 1
ATOM 4279 O O . LEU B 1 214 ? -14.711 -18.219 5.285 1 88.56 214 LEU B O 1
ATOM 4283 N N . VAL B 1 215 ? -12.758 -17.078 5.293 1 88.69 215 VAL B N 1
ATOM 4284 C CA . VAL B 1 215 ? -12.266 -17.844 6.438 1 88.69 215 VAL B CA 1
ATOM 4285 C C . VAL B 1 215 ? -12.633 -17.125 7.734 1 88.69 215 VAL B C 1
ATOM 4287 O O . VAL B 1 215 ? -11.992 -17.328 8.766 1 88.69 215 VAL B O 1
ATOM 4290 N N . GLY B 1 216 ? -13.562 -16.203 7.668 1 83.19 216 GLY B N 1
ATOM 4291 C CA . GLY B 1 216 ? -14.117 -15.586 8.859 1 83.19 216 GLY B CA 1
ATOM 4292 C C . GLY B 1 216 ? -13.562 -14.195 9.125 1 83.19 216 GLY B C 1
ATOM 4293 O O . GLY B 1 216 ? -13.695 -13.672 10.234 1 83.19 216 GLY B O 1
ATOM 4294 N N . GLY B 1 217 ? -12.922 -13.727 8.172 1 80.19 217 GLY B N 1
ATOM 4295 C CA . GLY B 1 217 ? -12.391 -12.383 8.336 1 80.19 217 GLY B CA 1
ATOM 4296 C C . GLY B 1 217 ? -11.32 -12.297 9.406 1 80.19 217 GLY B C 1
ATOM 4297 O O . GLY B 1 217 ? -10.641 -13.281 9.688 1 80.19 217 GLY B O 1
ATOM 4298 N N . GLN B 1 218 ? -11.203 -11.141 9.945 1 75.06 218 GLN B N 1
ATOM 4299 C CA . GLN B 1 218 ? -10.18 -10.906 10.961 1 75.06 218 GLN B CA 1
ATOM 4300 C C . GLN B 1 218 ? -10.469 -11.719 12.219 1 75.06 218 GLN B C 1
ATOM 4302 O O . GLN B 1 218 ? -9.562 -12.336 12.789 1 75.06 218 GLN B O 1
ATOM 4307 N N . PRO B 1 219 ? -11.656 -11.664 12.617 1 75.19 219 PRO B N 1
ATOM 4308 C CA . PRO B 1 219 ? -11.938 -12.5 13.789 1 75.19 219 PRO B CA 1
ATOM 4309 C C . PRO B 1 219 ? -11.586 -13.969 13.562 1 75.19 219 PRO B C 1
ATOM 4311 O O . PRO B 1 219 ? -11.102 -14.641 14.477 1 75.19 219 PRO B O 1
ATOM 4314 N N . GLY B 1 220 ? -11.852 -14.352 12.344 1 81.25 220 GLY B N 1
ATOM 4315 C CA . GLY B 1 220 ? -11.5 -15.727 12.023 1 81.25 220 GLY B CA 1
ATOM 4316 C C . GLY B 1 220 ? -10.008 -15.984 12.078 1 81.25 220 GLY B C 1
ATOM 4317 O O . GLY B 1 220 ? -9.562 -16.984 12.656 1 81.25 220 GLY B O 1
ATOM 4318 N N . LEU B 1 221 ? -9.242 -15.102 11.57 1 81.38 221 LEU B N 1
ATOM 4319 C CA . LEU B 1 221 ? -7.789 -15.25 11.57 1 81.38 221 LEU B CA 1
ATOM 4320 C C . LEU B 1 221 ? -7.234 -15.141 12.984 1 81.38 221 LEU B C 1
ATOM 4322 O O . LEU B 1 221 ? -6.301 -15.859 13.352 1 81.38 221 LEU B O 1
ATOM 4326 N N . LYS B 1 222 ? -7.797 -14.273 13.719 1 77.75 222 LYS B N 1
ATOM 4327 C CA . LYS B 1 222 ? -7.379 -14.148 15.109 1 77.75 222 LYS B CA 1
ATOM 4328 C C . LYS B 1 222 ? -7.668 -15.43 15.891 1 77.75 222 LYS B C 1
ATOM 4330 O O . LYS B 1 222 ? -6.887 -15.82 16.766 1 77.75 222 LYS B O 1
ATOM 4335 N N . ALA B 1 223 ? -8.789 -15.945 15.648 1 83.88 223 ALA B N 1
ATOM 4336 C CA . ALA B 1 223 ? -9.148 -17.203 16.312 1 83.88 223 ALA B CA 1
ATOM 4337 C C . ALA B 1 223 ? -8.102 -18.281 16.062 1 83.88 223 ALA B C 1
ATOM 4339 O O . ALA B 1 223 ? -7.812 -19.094 16.953 1 83.88 223 ALA B O 1
ATOM 4340 N N . PHE B 1 224 ? -7.547 -18.297 14.883 1 88.81 224 PHE B N 1
ATOM 4341 C CA . PHE B 1 224 ? -6.473 -19.234 14.578 1 88.81 224 PHE B CA 1
ATOM 4342 C C . PHE B 1 224 ? -5.238 -18.953 15.422 1 88.81 224 PHE B C 1
ATOM 4344 O O . PHE B 1 224 ? -4.68 -19.844 16.047 1 88.81 224 PHE B O 1
ATOM 4351 N N . LEU B 1 225 ? -4.898 -17.75 15.477 1 83.62 225 LEU B N 1
ATOM 4352 C CA . LEU B 1 225 ? -3.701 -17.359 16.219 1 83.62 225 LEU B CA 1
ATOM 4353 C C . LEU B 1 225 ? -3.854 -17.672 17.703 1 83.62 225 LEU B C 1
ATOM 4355 O O . LEU B 1 225 ? -2.893 -18.078 18.359 1 83.62 225 LEU B O 1
ATOM 4359 N N . ASP B 1 226 ? -5.012 -17.484 18.234 1 85.88 226 ASP B N 1
ATOM 4360 C CA . ASP B 1 226 ? -5.289 -17.75 19.625 1 85.88 226 ASP B CA 1
ATOM 4361 C C . ASP B 1 226 ? -5.078 -19.234 19.953 1 85.88 226 ASP B C 1
ATOM 4363 O O . ASP B 1 226 ? -4.812 -19.594 21.094 1 85.88 226 ASP B O 1
ATOM 4367 N N . ARG B 1 227 ? -5.164 -20.016 18.969 1 92.19 227 ARG B N 1
ATOM 4368 C CA . ARG B 1 227 ? -4.984 -21.453 19.141 1 92.19 227 ARG B CA 1
ATOM 4369 C C . ARG B 1 227 ? -3.551 -21.859 18.812 1 92.19 227 ARG B C 1
ATOM 4371 O O . ARG B 1 227 ? -3.23 -23.047 18.812 1 92.19 227 ARG B O 1
ATOM 4378 N N . GLY B 1 228 ? -2.791 -20.891 18.469 1 89.56 228 GLY B N 1
ATOM 4379 C CA . GLY B 1 228 ? -1.401 -21.172 18.141 1 89.56 228 GLY B CA 1
ATOM 4380 C C . GLY B 1 228 ? -1.207 -21.656 16.719 1 89.56 228 GLY B C 1
ATOM 4381 O O . GLY B 1 228 ? -0.217 -22.328 16.422 1 89.56 228 GLY B O 1
ATOM 4382 N N . ILE B 1 229 ? -2.193 -21.5 15.891 1 92.25 229 ILE B N 1
ATOM 4383 C CA . ILE B 1 229 ? -2.078 -21.891 14.492 1 92.25 229 ILE B CA 1
ATOM 4384 C C . ILE B 1 229 ? -2.283 -20.688 13.586 1 92.25 229 ILE B C 1
ATOM 4386 O O . ILE B 1 229 ? -2.793 -19.656 14.031 1 92.25 229 ILE B O 1
ATOM 4390 N N . SER B 1 230 ? -1.826 -20.766 12.32 1 88.5 230 SER B N 1
ATOM 4391 C CA . SER B 1 230 ? -1.948 -19.688 11.352 1 88.5 230 SER B CA 1
ATOM 4392 C C . SER B 1 230 ? -2.205 -20.219 9.945 1 88.5 230 SER B C 1
ATOM 4394 O O . SER B 1 230 ? -1.843 -21.359 9.633 1 88.5 230 SER B O 1
ATOM 4396 N N . LEU B 1 231 ? -2.908 -19.453 9.219 1 88 231 LEU B N 1
ATOM 4397 C CA . LEU B 1 231 ? -3.076 -19.734 7.793 1 88 231 LEU B CA 1
ATOM 4398 C C . LEU B 1 231 ? -2.025 -19 6.969 1 88 231 LEU B C 1
ATOM 4400 O O . LEU B 1 231 ? -1.909 -17.781 7.051 1 88 231 LEU B O 1
ATOM 4404 N N . VAL B 1 232 ? -1.254 -19.781 6.211 1 84.06 232 VAL B N 1
ATOM 4405 C CA . VAL B 1 232 ? -0.151 -19.188 5.469 1 84.06 232 VAL B CA 1
ATOM 4406 C C . VAL B 1 232 ? -0.277 -19.531 3.986 1 84.06 232 VAL B C 1
ATOM 4408 O O . VAL B 1 232 ? -0.753 -20.609 3.635 1 84.06 232 VAL B O 1
ATOM 4411 N N . VAL B 1 233 ? 0.1 -18.578 3.156 1 86.25 233 VAL B N 1
ATOM 4412 C CA . VAL B 1 233 ? 0.171 -18.844 1.723 1 86.25 233 VAL B CA 1
ATOM 4413 C C . VAL B 1 233 ? 1.482 -19.547 1.389 1 86.25 233 VAL B C 1
ATOM 4415 O O . VAL B 1 233 ? 2.564 -19.031 1.669 1 86.25 233 VAL B O 1
ATOM 4418 N N . GLY B 1 234 ? 1.401 -20.703 0.839 1 80.69 234 GLY B N 1
ATOM 4419 C CA . GLY B 1 234 ? 2.586 -21.453 0.479 1 80.69 234 GLY B CA 1
ATOM 4420 C C . GLY B 1 234 ? 3.045 -21.203 -0.946 1 80.69 234 GLY B C 1
ATOM 4421 O O . GLY B 1 234 ? 4.242 -21.266 -1.236 1 80.69 234 GLY B O 1
ATOM 4422 N N . GLN B 1 235 ? 2.045 -21 -1.783 1 84.06 235 GLN B N 1
ATOM 4423 C CA . GLN B 1 235 ? 2.365 -20.844 -3.197 1 84.06 235 GLN B CA 1
ATOM 4424 C C . GLN B 1 235 ? 1.264 -20.078 -3.928 1 84.06 235 GLN B C 1
ATOM 4426 O O . GLN B 1 235 ? 0.083 -20.219 -3.604 1 84.06 235 GLN B O 1
ATOM 4431 N N . ILE B 1 236 ? 1.666 -19.25 -4.82 1 89.06 236 ILE B N 1
ATOM 4432 C CA . ILE B 1 236 ? 0.757 -18.625 -5.77 1 89.06 236 ILE B CA 1
ATOM 4433 C C . ILE B 1 236 ? 1.092 -19.062 -7.188 1 89.06 236 ILE B C 1
ATOM 4435 O O . ILE B 1 236 ? 2.244 -18.984 -7.617 1 89.06 236 ILE B O 1
ATOM 4439 N N . ASP B 1 237 ? 0.074 -19.547 -7.859 1 88.06 237 ASP B N 1
ATOM 4440 C CA . ASP B 1 237 ? 0.296 -20.031 -9.219 1 88.06 237 ASP B CA 1
ATOM 4441 C C . ASP B 1 237 ? -0.764 -19.484 -10.172 1 88.06 237 ASP B C 1
ATOM 4443 O O . ASP B 1 237 ? -1.845 -19.078 -9.742 1 88.06 237 ASP B O 1
ATOM 4447 N N . ALA B 1 238 ? -0.383 -19.453 -11.406 1 90.38 238 ALA B N 1
ATOM 4448 C CA . ALA B 1 238 ? -1.291 -19.125 -12.5 1 90.38 238 ALA B CA 1
ATOM 4449 C C . ALA B 1 238 ? -1.964 -17.766 -12.273 1 90.38 238 ALA B C 1
ATOM 4451 O O . ALA B 1 238 ? -3.178 -17.641 -12.445 1 90.38 238 ALA B O 1
ATOM 4452 N N . LEU B 1 239 ? -1.219 -16.938 -11.703 1 94.69 239 LEU B N 1
ATOM 4453 C CA . LEU B 1 239 ? -1.715 -15.562 -11.633 1 94.69 239 LEU B CA 1
ATOM 4454 C C . LEU B 1 239 ? -1.713 -14.914 -13.008 1 94.69 239 LEU B C 1
ATOM 4456 O O . LEU B 1 239 ? -0.657 -14.773 -13.633 1 94.69 239 LEU B O 1
ATOM 4460 N N . VAL B 1 240 ? -2.865 -14.57 -13.477 1 96.56 240 VAL B N 1
ATOM 4461 C CA . VAL B 1 240 ? -3.002 -13.969 -14.805 1 96.56 240 VAL B CA 1
ATOM 4462 C C . VAL B 1 240 ? -3.727 -12.633 -14.688 1 96.56 240 VAL B C 1
ATOM 4464 O O . VAL B 1 240 ? -4.738 -12.523 -13.992 1 96.56 240 VAL B O 1
ATOM 4467 N N . LEU B 1 241 ? -3.207 -11.664 -15.25 1 96.56 241 LEU B N 1
ATOM 4468 C CA . LEU B 1 241 ? -3.828 -10.344 -15.367 1 96.56 241 LEU B CA 1
ATOM 4469 C C . LEU B 1 241 ? -4.203 -10.047 -16.812 1 96.56 241 LEU B C 1
ATOM 4471 O O . LEU B 1 241 ? -3.354 -10.109 -17.703 1 96.56 241 LEU B O 1
ATOM 4475 N N . SER B 1 242 ? -5.434 -9.68 -17.016 1 95.94 242 SER B N 1
ATOM 4476 C CA . SER B 1 242 ? -5.875 -9.359 -18.375 1 95.94 242 SER B CA 1
ATOM 4477 C C . SER B 1 242 ? -5.434 -7.957 -18.781 1 95.94 242 SER B C 1
ATOM 4479 O O . SER B 1 242 ? -5.73 -6.98 -18.078 1 95.94 242 SER B O 1
ATOM 4481 N N . LYS B 1 243 ? -4.836 -7.875 -19.922 1 90.25 243 LYS B N 1
ATOM 4482 C CA . LYS B 1 243 ? -4.441 -6.57 -20.453 1 90.25 243 LYS B CA 1
ATOM 4483 C C . LYS B 1 243 ? -5.613 -5.887 -21.156 1 90.25 243 LYS B C 1
ATOM 4485 O O . LYS B 1 243 ? -5.547 -4.695 -21.469 1 90.25 243 LYS B O 1
ATOM 4490 N N . ASP B 1 244 ? -6.617 -6.625 -21.375 1 92.94 244 ASP B N 1
ATOM 4491 C CA . ASP B 1 244 ? -7.707 -6.125 -22.203 1 92.94 244 ASP B CA 1
ATOM 4492 C C . ASP B 1 244 ? -8.891 -5.672 -21.359 1 92.94 244 ASP B C 1
ATOM 4494 O O . ASP B 1 244 ? -9.828 -5.055 -21.859 1 92.94 244 ASP B O 1
ATOM 4498 N N . VAL B 1 245 ? -8.906 -5.977 -20.141 1 97.12 245 VAL B N 1
ATOM 4499 C CA . VAL B 1 245 ? -10.047 -5.621 -19.297 1 97.12 245 VAL B CA 1
ATOM 4500 C C . VAL B 1 245 ? -9.719 -4.367 -18.484 1 97.12 245 VAL B C 1
ATOM 4502 O O . VAL B 1 245 ? -9.047 -4.441 -17.453 1 97.12 245 VAL B O 1
ATOM 4505 N N . LYS B 1 246 ? -10.266 -3.312 -18.938 1 96.62 246 LYS B N 1
ATOM 4506 C CA . LYS B 1 246 ? -10.109 -2.021 -18.281 1 96.62 246 LYS B CA 1
ATOM 4507 C C . LYS B 1 246 ? -11.133 -1.847 -17.156 1 96.62 246 LYS B C 1
ATOM 4509 O O . LYS B 1 246 ? -12.266 -2.338 -17.266 1 96.62 246 LYS B O 1
ATOM 4514 N N . ILE B 1 247 ? -10.719 -1.225 -16.094 1 96.44 247 ILE B N 1
ATOM 4515 C CA . ILE B 1 247 ? -11.609 -0.979 -14.969 1 96.44 247 ILE B CA 1
ATOM 4516 C C . ILE B 1 247 ? -11.797 0.525 -14.773 1 96.44 247 ILE B C 1
ATOM 4518 O O . ILE B 1 247 ? -10.82 1.27 -14.672 1 96.44 247 ILE B O 1
ATOM 4522 N N . THR B 1 248 ? -13.039 0.942 -14.75 1 93 248 THR B N 1
ATOM 4523 C CA . THR B 1 248 ? -13.359 2.334 -14.461 1 93 248 THR B CA 1
ATOM 4524 C C . THR B 1 248 ? -13.281 2.609 -12.969 1 93 248 THR B C 1
ATOM 4526 O O . THR B 1 248 ? -13.914 1.918 -12.164 1 93 248 THR B O 1
ATOM 4529 N N . PRO B 1 249 ? -12.523 3.609 -12.625 1 91 249 PRO B N 1
ATOM 4530 C CA . PRO B 1 249 ? -12.484 3.934 -11.203 1 91 249 PRO B CA 1
ATOM 4531 C C . PRO B 1 249 ? -13.867 4.266 -10.633 1 91 249 PRO B C 1
ATOM 4533 O O . PRO B 1 249 ? -14.68 4.902 -11.312 1 91 249 PRO B O 1
ATOM 4536 N N . GLY B 1 250 ? -14.055 3.873 -9.422 1 89.69 250 GLY B N 1
ATOM 4537 C CA . GLY B 1 250 ? -15.312 4.168 -8.758 1 89.69 250 GLY B CA 1
ATOM 4538 C C . GLY B 1 250 ? -16.391 3.135 -9.039 1 89.69 250 GLY B C 1
ATOM 4539 O O . GLY B 1 250 ? -17.562 3.336 -8.688 1 89.69 250 GLY B O 1
ATOM 4540 N N . THR B 1 251 ? -16 2.041 -9.625 1 93.62 251 THR B N 1
ATOM 4541 C CA . THR B 1 251 ? -16.984 1.019 -9.938 1 93.62 251 THR B CA 1
ATOM 4542 C C . THR B 1 251 ? -16.797 -0.215 -9.062 1 93.62 251 THR B C 1
ATOM 4544 O O . THR B 1 251 ? -15.734 -0.385 -8.453 1 93.62 251 THR B O 1
ATOM 4547 N N . ASP B 1 252 ? -17.797 -0.991 -9.062 1 94.25 252 ASP B N 1
ATOM 4548 C CA . ASP B 1 252 ? -17.734 -2.232 -8.297 1 94.25 252 ASP B CA 1
ATOM 4549 C C . ASP B 1 252 ? -17.203 -3.377 -9.156 1 94.25 252 ASP B C 1
ATOM 4551 O O . ASP B 1 252 ? -17.422 -3.398 -10.367 1 94.25 252 ASP B O 1
ATOM 4555 N N . VAL B 1 253 ? -16.469 -4.254 -8.516 1 96.56 253 VAL B N 1
ATOM 4556 C CA . VAL B 1 253 ? -15.992 -5.5 -9.117 1 96.56 253 VAL B CA 1
ATOM 4557 C C . VAL B 1 253 ? -16.375 -6.676 -8.219 1 96.56 253 VAL B C 1
ATOM 4559 O O . VAL B 1 253 ? -16.812 -6.484 -7.082 1 96.56 253 VAL B O 1
ATOM 4562 N N . LEU B 1 254 ? -16.312 -7.832 -8.812 1 96.5 254 LEU B N 1
ATOM 4563 C CA . LEU B 1 254 ? -16.641 -9.039 -8.055 1 96.5 254 LEU B CA 1
ATOM 4564 C C . LEU B 1 254 ? -15.438 -9.961 -7.945 1 96.5 254 LEU B C 1
ATOM 4566 O O . LEU B 1 254 ? -14.711 -10.164 -8.922 1 96.5 254 LEU B O 1
ATOM 4570 N N . CYS B 1 255 ? -15.195 -10.43 -6.77 1 96.44 255 CYS B N 1
ATOM 4571 C CA . CYS B 1 255 ? -14.164 -11.438 -6.547 1 96.44 255 CYS B CA 1
ATOM 4572 C C . CYS B 1 255 ? -14.789 -12.805 -6.289 1 96.44 255 CYS B C 1
ATOM 4574 O O . CYS B 1 255 ? -15.484 -12.992 -5.293 1 96.44 255 CYS B O 1
ATOM 4576 N N . GLU B 1 256 ? -14.547 -13.688 -7.164 1 95.88 256 GLU B N 1
ATOM 4577 C CA . GLU B 1 256 ? -14.977 -15.07 -6.98 1 95.88 256 GLU B CA 1
ATOM 4578 C C . GLU B 1 256 ? -13.938 -15.875 -6.199 1 95.88 256 GLU B C 1
ATOM 4580 O O . GLU B 1 256 ? -12.75 -15.844 -6.523 1 95.88 256 GLU B O 1
ATOM 4585 N N . VAL B 1 257 ? -14.359 -16.516 -5.168 1 95 257 VAL B N 1
ATOM 4586 C CA . VAL B 1 257 ? -13.492 -17.359 -4.359 1 95 257 VAL B CA 1
ATOM 4587 C C . VAL B 1 257 ? -14 -18.797 -4.391 1 95 257 VAL B C 1
ATOM 4589 O O . VAL B 1 257 ? -15.102 -19.094 -3.908 1 95 257 VAL B O 1
ATOM 4592 N N . THR B 1 258 ? -13.172 -19.688 -4.949 1 92.12 258 THR B N 1
ATOM 4593 C CA . THR B 1 258 ? -13.492 -21.109 -5 1 92.12 258 THR B CA 1
ATOM 4594 C C . THR B 1 258 ? -12.531 -21.906 -4.129 1 92.12 258 THR B C 1
ATOM 4596 O O . THR B 1 258 ? -11.312 -21.812 -4.289 1 92.12 258 THR B O 1
ATOM 4599 N N . LEU B 1 259 ? -13.117 -22.594 -3.211 1 90.88 259 LEU B N 1
ATOM 4600 C CA . LEU B 1 259 ? -12.328 -23.5 -2.379 1 90.88 259 LEU B CA 1
ATOM 4601 C C . LEU B 1 259 ? -12.289 -24.891 -2.979 1 90.88 259 LEU B C 1
ATOM 4603 O O . LEU B 1 259 ? -13.336 -25.484 -3.248 1 90.88 259 LEU B O 1
ATOM 4607 N N . ILE B 1 260 ? -11.039 -25.297 -3.217 1 85.75 260 ILE B N 1
ATOM 4608 C CA . ILE B 1 260 ? -10.836 -26.625 -3.793 1 85.75 260 ILE B CA 1
ATOM 4609 C C . ILE B 1 260 ? -10.102 -27.516 -2.789 1 85.75 260 ILE B C 1
ATOM 4611 O O . ILE B 1 260 ? -9.109 -27.094 -2.189 1 85.75 260 ILE B O 1
ATOM 4615 N N . ARG B 1 261 ? -10.68 -28.641 -2.492 1 72.06 261 ARG B N 1
ATOM 4616 C CA . ARG B 1 261 ? -10.062 -29.562 -1.551 1 72.06 261 ARG B CA 1
ATOM 4617 C C . ARG B 1 261 ? -8.766 -30.141 -2.111 1 72.06 261 ARG B C 1
ATOM 4619 O O . ARG B 1 261 ? -8.711 -30.531 -3.277 1 72.06 261 ARG B O 1
ATOM 4626 N N . ALA B 1 262 ? -7.746 -29.844 -1.292 1 66.12 262 ALA B N 1
ATOM 4627 C CA . ALA B 1 262 ? -6.527 -30.562 -1.645 1 66.12 262 ALA B CA 1
ATOM 4628 C C . ALA B 1 262 ? -6.414 -31.875 -0.857 1 66.12 262 ALA B C 1
ATOM 4630 O O . ALA B 1 262 ? -7.148 -32.094 0.112 1 66.12 262 ALA B O 1
ATOM 4631 N N . THR B 1 263 ? -5.441 -32.812 -1.161 1 58.69 263 THR B N 1
ATOM 4632 C CA . THR B 1 263 ? -5.227 -34.188 -0.812 1 58.69 263 THR B CA 1
ATOM 4633 C C . THR B 1 263 ? -4.664 -34.312 0.603 1 58.69 263 THR B C 1
ATOM 4635 O O . THR B 1 263 ? -4.535 -35.438 1.131 1 58.69 263 THR B O 1
ATOM 4638 N N . THR B 1 264 ? -4.578 -33.156 1.29 1 64.69 264 THR B N 1
ATOM 4639 C CA . THR B 1 264 ? -3.719 -33.406 2.441 1 64.69 264 THR B CA 1
ATOM 4640 C C . THR B 1 264 ? -4.496 -33.219 3.744 1 64.69 264 THR B C 1
ATOM 4642 O O . THR B 1 264 ? -4.023 -32.594 4.68 1 64.69 264 THR B O 1
ATOM 4645 N N . GLY B 1 265 ? -5.703 -33.875 3.836 1 76.25 265 GLY B N 1
ATOM 4646 C CA . GLY B 1 265 ? -6.406 -33.906 5.109 1 76.25 265 GLY B CA 1
ATOM 4647 C C . GLY B 1 265 ? -6.672 -32.531 5.676 1 76.25 265 GLY B C 1
ATOM 4648 O O . GLY B 1 265 ? -6.492 -32.312 6.875 1 76.25 265 GLY B O 1
ATOM 4649 N N . ARG B 1 266 ? -6.898 -31.516 5.078 1 84.12 266 ARG B N 1
ATOM 4650 C CA . ARG B 1 266 ? -7.281 -30.156 5.453 1 84.12 266 ARG B CA 1
ATOM 4651 C C . ARG B 1 266 ? -6.078 -29.375 5.973 1 84.12 266 ARG B C 1
ATOM 4653 O O . ARG B 1 266 ? -6.223 -28.5 6.82 1 84.12 266 ARG B O 1
ATOM 4660 N N . ARG B 1 267 ? -4.961 -29.828 5.668 1 90 267 ARG B N 1
ATOM 4661 C CA . ARG B 1 267 ? -3.758 -29.109 6.07 1 90 267 ARG B CA 1
ATOM 4662 C C . ARG B 1 267 ? -3.391 -28.047 5.047 1 90 267 ARG B C 1
ATOM 4664 O O . ARG B 1 267 ? -2.865 -26.984 5.406 1 90 267 ARG B O 1
ATOM 4671 N N . CYS B 1 268 ? -3.643 -28.391 3.818 1 87.19 268 CYS B N 1
ATOM 4672 C CA . CYS B 1 268 ? -3.449 -27.469 2.713 1 87.19 268 CYS B CA 1
ATOM 4673 C C . CYS B 1 268 ? -4.645 -27.484 1.766 1 87.19 268 CYS B C 1
ATOM 4675 O O . CYS B 1 268 ? -5.234 -28.531 1.527 1 87.19 268 CYS B O 1
ATOM 4677 N N . PHE B 1 269 ? -5.004 -26.438 1.266 1 85.19 269 PHE B N 1
ATOM 4678 C CA . PHE B 1 269 ? -6.152 -26.312 0.376 1 85.19 269 PHE B CA 1
ATOM 4679 C C . PHE B 1 269 ? -5.918 -25.219 -0.667 1 85.19 269 PHE B C 1
ATOM 4681 O O . PHE B 1 26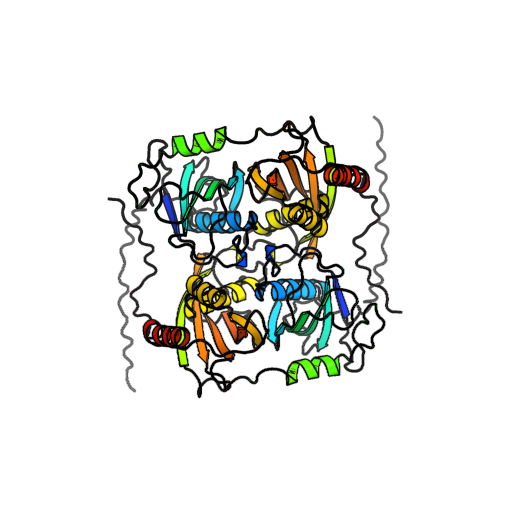9 ? -5.207 -24.25 -0.406 1 85.19 269 PHE B O 1
ATOM 4688 N N . ASN B 1 270 ? -6.547 -25.469 -1.8 1 86.31 270 ASN B N 1
ATOM 4689 C CA . ASN B 1 270 ? -6.367 -24.531 -2.904 1 86.31 270 ASN B CA 1
ATOM 4690 C C . ASN B 1 270 ? -7.555 -23.578 -3.029 1 86.31 270 ASN B C 1
ATOM 4692 O O . ASN B 1 270 ? -8.703 -24 -2.904 1 86.31 270 ASN B O 1
ATOM 4696 N N . PHE B 1 271 ? -7.199 -22.344 -3.209 1 90.38 271 PHE B N 1
ATOM 4697 C CA . PHE B 1 271 ? -8.18 -21.359 -3.629 1 90.38 271 PHE B CA 1
ATOM 4698 C C . PHE B 1 271 ? -7.98 -20.984 -5.094 1 90.38 271 PHE B C 1
ATOM 4700 O O . PHE B 1 271 ? -6.859 -20.688 -5.516 1 90.38 271 PHE B O 1
ATOM 4707 N N . GLN B 1 272 ? -9.039 -21.125 -5.859 1 92.06 272 GLN B N 1
ATOM 4708 C CA . GLN B 1 272 ? -9.086 -20.5 -7.176 1 92.06 272 GLN B CA 1
ATOM 4709 C C . GLN B 1 272 ? -9.906 -19.219 -7.137 1 92.06 272 GLN B C 1
ATOM 4711 O O . GLN B 1 272 ? -11.055 -19.219 -6.68 1 92.06 272 GLN B O 1
ATOM 4716 N N . GLN B 1 273 ? -9.305 -18.172 -7.59 1 95.25 273 GLN B N 1
ATOM 4717 C CA . GLN B 1 273 ? -10 -16.891 -7.484 1 95.25 273 GLN B CA 1
ATOM 4718 C C . GLN B 1 273 ? -9.992 -16.141 -8.82 1 95.25 273 GLN B C 1
ATOM 4720 O O . GLN B 1 273 ? -9.023 -16.234 -9.578 1 95.25 273 GLN B O 1
ATOM 4725 N N . ARG B 1 274 ? -11.086 -15.43 -9.047 1 97.31 274 ARG B N 1
ATOM 4726 C CA . ARG B 1 274 ? -11.242 -14.586 -10.227 1 97.31 274 ARG B CA 1
ATOM 4727 C C . ARG B 1 274 ? -11.758 -13.203 -9.844 1 97.31 274 ARG B C 1
ATOM 4729 O O . ARG B 1 274 ? -12.609 -13.078 -8.961 1 97.31 274 ARG B O 1
ATOM 4736 N N . LEU B 1 275 ? -11.188 -12.234 -10.438 1 98.19 275 LEU B N 1
ATOM 4737 C CA . LEU B 1 275 ? -11.695 -10.867 -10.344 1 98.19 275 LEU B CA 1
ATOM 4738 C C . LEU B 1 275 ? -12.5 -10.5 -11.586 1 98.19 275 LEU B C 1
ATOM 4740 O O . LEU B 1 275 ? -11.961 -10.492 -12.703 1 98.19 275 LEU B O 1
ATOM 4744 N N . LEU B 1 276 ? -13.758 -10.141 -11.406 1 98 276 LEU B N 1
ATOM 4745 C CA . LEU B 1 276 ? -14.672 -9.914 -12.516 1 98 276 LEU B CA 1
ATOM 4746 C C . LEU B 1 276 ? -15.164 -8.469 -12.531 1 98 276 LEU B C 1
ATOM 4748 O O . LEU B 1 276 ? -15.547 -7.93 -11.492 1 98 276 LEU B O 1
ATOM 4752 N N . ARG B 1 277 ? -15.109 -7.906 -13.672 1 97.12 277 ARG B N 1
ATOM 4753 C CA . ARG B 1 277 ? -15.805 -6.641 -13.867 1 97.12 277 ARG B CA 1
ATOM 4754 C C . ARG B 1 277 ? -17.312 -6.84 -13.82 1 97.12 277 ARG B C 1
ATOM 4756 O O . ARG B 1 277 ? -17.812 -7.973 -13.875 1 97.12 277 ARG B O 1
ATOM 4763 N N . SER B 1 278 ? -18.062 -5.762 -13.711 1 92.31 278 SER B N 1
ATOM 4764 C CA . SER B 1 278 ? -19.516 -5.836 -13.531 1 92.31 278 SER B CA 1
ATOM 4765 C C . SER B 1 278 ? -20.172 -6.551 -14.703 1 92.31 278 SER B C 1
ATOM 4767 O O . SER B 1 278 ? -21.234 -7.168 -14.547 1 92.31 278 SER B O 1
ATOM 4769 N N . ASP B 1 279 ? -19.625 -6.539 -15.875 1 94.62 279 ASP B N 1
ATOM 4770 C CA . ASP B 1 279 ? -20.203 -7.176 -17.062 1 94.62 279 ASP B CA 1
ATOM 4771 C C . ASP B 1 279 ? -19.75 -8.625 -17.172 1 94.62 279 ASP B C 1
ATOM 4773 O O . ASP B 1 279 ? -20.047 -9.289 -18.172 1 94.62 279 ASP B O 1
ATOM 4777 N N . GLY B 1 280 ? -18.938 -9.078 -16.281 1 95.19 280 GLY B N 1
ATOM 4778 C CA . GLY B 1 280 ? -18.562 -10.484 -16.234 1 95.19 280 GLY B CA 1
ATOM 4779 C C . GLY B 1 280 ? -17.188 -10.758 -16.828 1 95.19 280 GLY B C 1
ATOM 4780 O O . GLY B 1 280 ? -16.688 -11.875 -16.734 1 95.19 280 GLY B O 1
ATOM 4781 N N . MET B 1 281 ? -16.609 -9.75 -17.422 1 97.62 281 MET B N 1
ATOM 4782 C CA . MET B 1 281 ? -15.273 -9.945 -17.984 1 97.62 281 MET B CA 1
ATOM 4783 C C . MET B 1 281 ? -14.25 -10.188 -16.875 1 97.62 281 MET B C 1
ATOM 4785 O O . MET B 1 281 ? -14.297 -9.531 -15.828 1 97.62 281 MET B O 1
ATOM 4789 N N . GLU B 1 282 ? -13.359 -11.117 -17.125 1 98 282 GLU B N 1
ATOM 4790 C CA . GLU B 1 282 ? -12.352 -11.492 -16.125 1 98 282 GLU B CA 1
ATOM 4791 C C . GLU B 1 282 ? -11.125 -10.594 -16.219 1 98 282 GLU B C 1
ATOM 4793 O O . GLU B 1 282 ? -10.414 -10.609 -17.234 1 98 282 GLU B O 1
ATOM 4798 N N . ALA B 1 283 ? -10.883 -9.836 -15.18 1 98.19 283 ALA B N 1
ATOM 4799 C CA . ALA B 1 283 ? -9.734 -8.938 -15.133 1 98.19 283 ALA B CA 1
ATOM 4800 C C . ALA B 1 283 ? -8.484 -9.664 -14.656 1 98.19 283 ALA B C 1
ATOM 4802 O O . ALA B 1 283 ? -7.367 -9.312 -15.039 1 98.19 283 ALA B O 1
ATOM 4803 N N . ALA B 1 284 ? -8.664 -10.664 -13.836 1 98.06 284 ALA B N 1
ATOM 4804 C CA . ALA B 1 284 ? -7.531 -11.414 -13.305 1 98.06 284 ALA B CA 1
ATOM 4805 C C . ALA B 1 284 ? -7.984 -12.75 -12.719 1 98.06 284 ALA B C 1
ATOM 4807 O O . ALA B 1 284 ? -9.164 -12.93 -12.406 1 98.06 284 ALA B O 1
ATOM 4808 N N . ARG B 1 285 ? -7.078 -13.648 -12.531 1 96.88 285 ARG B N 1
ATOM 4809 C CA . ARG B 1 285 ? -7.316 -14.898 -11.828 1 96.88 285 ARG B CA 1
ATOM 4810 C C . ARG B 1 285 ? -6.047 -15.398 -11.141 1 96.88 285 ARG B C 1
ATOM 4812 O O . ARG B 1 285 ? -4.941 -14.969 -11.492 1 96.88 285 ARG B O 1
ATOM 4819 N N . VAL B 1 286 ? -6.219 -16.297 -10.18 1 94.5 286 VAL B N 1
ATOM 4820 C CA . VAL B 1 286 ? -5.059 -16.797 -9.453 1 94.5 286 VAL B CA 1
ATOM 4821 C C . VAL B 1 286 ? -5.418 -18.109 -8.766 1 94.5 286 VAL B C 1
ATOM 4823 O O . VAL B 1 286 ? -6.594 -18.375 -8.484 1 94.5 286 VAL B O 1
ATOM 4826 N N . ARG B 1 287 ? -4.477 -18.891 -8.555 1 91.25 287 ARG B N 1
ATOM 4827 C CA . ARG B 1 287 ? -4.551 -20.047 -7.66 1 91.25 287 ARG B CA 1
ATOM 4828 C C . ARG B 1 287 ? -3.627 -19.859 -6.461 1 91.25 287 ARG B C 1
ATOM 4830 O O . ARG B 1 287 ? -2.439 -19.578 -6.625 1 91.25 287 ARG B O 1
ATOM 4837 N N . VAL B 1 288 ? -4.16 -20.047 -5.309 1 90.5 288 VAL B N 1
ATOM 4838 C CA . VAL B 1 288 ? -3.404 -19.844 -4.078 1 90.5 288 VAL B CA 1
ATOM 4839 C C . VAL B 1 288 ? -3.453 -21.109 -3.229 1 90.5 288 VAL B C 1
ATOM 4841 O O . VAL B 1 288 ? -4.535 -21.594 -2.875 1 90.5 288 VAL B O 1
ATOM 4844 N N . LEU B 1 289 ? -2.287 -21.625 -2.963 1 87.12 289 LEU B N 1
ATOM 4845 C CA . LEU B 1 289 ? -2.188 -22.703 -1.981 1 87.12 289 LEU B CA 1
ATOM 4846 C C . LEU B 1 289 ? -2.045 -22.141 -0.571 1 87.12 289 LEU B C 1
ATOM 4848 O O . LEU B 1 289 ? -1.097 -21.406 -0.284 1 87.12 289 LEU B O 1
ATOM 4852 N N . MET B 1 290 ? -2.951 -22.406 0.196 1 87.94 290 MET B N 1
ATOM 4853 C CA . MET B 1 290 ? -2.914 -22 1.598 1 87.94 290 MET B CA 1
ATOM 4854 C C . MET B 1 290 ? -2.758 -23.219 2.514 1 87.94 290 MET B C 1
ATOM 4856 O O . MET B 1 290 ? -3.357 -24.266 2.273 1 87.94 290 MET B O 1
ATOM 4860 N N . CYS B 1 291 ? -1.966 -22.984 3.578 1 87.81 291 CYS B N 1
ATOM 4861 C CA . CYS B 1 291 ? -1.724 -24.062 4.527 1 87.81 291 CYS B CA 1
ATOM 4862 C C . CYS B 1 291 ? -1.97 -23.594 5.957 1 87.81 291 CYS B C 1
ATOM 4864 O O . CYS B 1 291 ? -1.83 -22.406 6.262 1 87.81 291 CYS B O 1
ATOM 4866 N N . CYS B 1 292 ? -2.352 -24.516 6.719 1 91.25 292 CYS B N 1
ATOM 4867 C CA . CYS B 1 292 ? -2.488 -24.297 8.148 1 91.25 292 CYS B CA 1
ATOM 4868 C C . CYS B 1 292 ? -1.258 -24.797 8.898 1 91.25 292 CYS B C 1
ATOM 4870 O O . CYS B 1 292 ? -0.863 -25.953 8.758 1 91.25 292 CYS B O 1
ATOM 4872 N N . VAL B 1 293 ? -0.687 -23.891 9.727 1 90.56 293 VAL B N 1
ATOM 4873 C CA . VAL B 1 293 ? 0.593 -24.25 10.328 1 90.56 293 VAL B CA 1
ATOM 4874 C C . VAL B 1 293 ? 0.555 -23.953 11.828 1 90.56 293 VAL B C 1
ATOM 4876 O O . VAL B 1 293 ? -0.066 -22.984 12.258 1 90.56 293 VAL B O 1
ATOM 4879 N N . ASP B 1 294 ? 1.149 -24.828 12.547 1 93.25 294 ASP B N 1
ATOM 4880 C CA . ASP B 1 294 ? 1.456 -24.516 13.938 1 93.25 294 ASP B CA 1
ATOM 4881 C C . ASP B 1 294 ? 2.525 -23.438 14.039 1 93.25 294 ASP B C 1
ATOM 4883 O O . ASP B 1 294 ? 3.656 -23.625 13.586 1 93.25 294 ASP B O 1
ATOM 4887 N N . VAL B 1 295 ? 2.24 -22.344 14.672 1 85.31 295 VAL B N 1
ATOM 4888 C CA . VAL B 1 295 ? 3.105 -21.172 14.664 1 85.31 295 VAL B CA 1
ATOM 4889 C C . VAL B 1 295 ? 4.402 -21.484 15.414 1 85.31 295 VAL B C 1
ATOM 4891 O O . VAL B 1 295 ? 5.477 -21.016 15.023 1 85.31 295 VAL B O 1
ATOM 4894 N N . SER B 1 296 ? 4.355 -22.25 16.469 1 87.12 296 SER B N 1
ATOM 4895 C CA . SER B 1 296 ? 5.516 -22.547 17.297 1 87.12 296 SER B CA 1
ATOM 4896 C C . SER B 1 296 ? 6.418 -23.594 16.641 1 87.12 296 SER B C 1
ATOM 4898 O O . SER B 1 296 ? 7.645 -23.484 16.703 1 87.12 296 SER B O 1
ATOM 4900 N N . LYS B 1 297 ? 5.816 -24.531 15.984 1 89.38 297 LYS B N 1
ATOM 4901 C CA . LYS B 1 297 ? 6.586 -25.641 15.445 1 89.38 297 LYS B CA 1
ATOM 4902 C C . LYS B 1 297 ? 6.871 -25.453 13.961 1 89.38 297 LYS B C 1
ATOM 4904 O O . LYS B 1 297 ? 7.777 -26.078 13.406 1 89.38 297 LYS B O 1
ATOM 4909 N N . GLY B 1 298 ? 6.059 -24.719 13.32 1 84.5 298 GLY B N 1
ATOM 4910 C CA . GLY B 1 298 ? 6.191 -24.531 11.891 1 84.5 298 GLY B CA 1
ATOM 4911 C C . GLY B 1 298 ? 5.719 -25.719 11.078 1 84.5 298 GLY B C 1
ATOM 4912 O O . GLY B 1 298 ? 6.117 -25.891 9.93 1 84.5 298 GLY B O 1
ATOM 4913 N N . GLU B 1 299 ? 4.965 -26.578 11.742 1 91 299 GLU B N 1
ATOM 4914 C CA . GLU B 1 299 ? 4.496 -27.797 11.094 1 91 299 GLU B CA 1
ATOM 4915 C C . GLU B 1 299 ? 3.066 -27.641 10.586 1 91 299 GLU B C 1
ATOM 4917 O O . GLU B 1 299 ? 2.285 -26.875 11.141 1 91 299 GLU B O 1
ATOM 4922 N N . LEU B 1 300 ? 2.768 -28.453 9.562 1 91.62 300 LEU B N 1
ATOM 4923 C CA . LEU B 1 300 ? 1.412 -28.469 9.031 1 91.62 300 LEU B CA 1
ATOM 4924 C C . LEU B 1 300 ? 0.449 -29.141 10 1 91.62 300 LEU B C 1
ATOM 4926 O O . LEU B 1 300 ? 0.76 -30.188 10.555 1 91.62 300 LEU B O 1
ATOM 4930 N N . VAL B 1 301 ? -0.657 -28.5 10.219 1 93.94 301 VAL B N 1
ATOM 4931 C CA . VAL B 1 301 ? -1.718 -29.062 11.047 1 93.94 301 VAL B CA 1
ATOM 4932 C C . VAL B 1 301 ? -3.064 -28.906 10.344 1 93.94 301 VAL B C 1
ATOM 4934 O O . VAL B 1 301 ? -3.23 -28.031 9.5 1 93.94 301 VAL B O 1
ATOM 4937 N N . PRO B 1 302 ? -3.947 -29.797 10.672 1 92.12 302 PRO B N 1
ATOM 4938 C CA . PRO B 1 302 ? -5.258 -29.656 10.039 1 92.12 302 PRO B CA 1
ATOM 4939 C C . PRO B 1 302 ? -6.027 -28.438 10.539 1 92.12 302 PRO B C 1
ATOM 4941 O O . PRO B 1 302 ? -5.941 -28.094 11.727 1 92.12 302 PRO B O 1
ATOM 4944 N N . VAL B 1 303 ? -6.766 -27.828 9.656 1 92.44 303 VAL B N 1
ATOM 4945 C CA . VAL B 1 303 ? -7.699 -26.797 10.078 1 92.44 303 VAL B CA 1
ATOM 4946 C C . VAL B 1 303 ? -8.688 -27.375 11.086 1 92.44 303 VAL B C 1
ATOM 4948 O O . VAL B 1 303 ? -9.227 -28.453 10.883 1 92.44 303 VAL B O 1
ATOM 4951 N N . PRO B 1 304 ? -8.852 -26.641 12.102 1 93.31 304 PRO B N 1
ATOM 4952 C CA . PRO B 1 304 ? -9.805 -27.125 13.109 1 93.31 304 PRO B CA 1
ATOM 4953 C C . PRO B 1 304 ? -11.18 -27.438 12.523 1 93.31 304 PRO B C 1
ATOM 4955 O O . PRO B 1 304 ? -11.641 -26.719 11.625 1 93.31 304 PRO B O 1
ATOM 4958 N N . ASP B 1 305 ? -11.852 -28.422 13.141 1 92.75 305 ASP B N 1
ATOM 4959 C CA . ASP B 1 305 ? -13.133 -28.906 12.633 1 92.75 305 ASP B CA 1
ATOM 4960 C C . ASP B 1 305 ? -14.172 -27.781 12.594 1 92.75 305 ASP B C 1
ATOM 4962 O O . ASP B 1 305 ? -14.938 -27.656 11.633 1 92.75 305 ASP B O 1
ATOM 4966 N N . ASP B 1 306 ? -14.219 -27.047 13.578 1 93.19 306 ASP B N 1
ATOM 4967 C CA . ASP B 1 306 ? -15.219 -25.984 13.656 1 93.19 306 ASP B CA 1
ATOM 4968 C C . ASP B 1 306 ? -14.977 -24.922 12.594 1 93.19 306 ASP B C 1
ATOM 4970 O O . ASP B 1 306 ? -15.922 -24.438 11.969 1 93.19 306 ASP B O 1
ATOM 4974 N N . SER B 1 307 ? -13.734 -24.547 12.398 1 91.69 307 SER B N 1
ATOM 4975 C CA . SER B 1 307 ? -13.406 -23.578 11.352 1 91.69 307 SER B CA 1
ATOM 4976 C C . SER B 1 307 ? -13.734 -24.125 9.969 1 91.69 307 SER B C 1
ATOM 4978 O O . SER B 1 307 ? -14.297 -23.422 9.133 1 91.69 307 SER B O 1
ATOM 4980 N N . TRP B 1 308 ? -13.43 -25.375 9.805 1 90.25 308 TRP B N 1
ATOM 4981 C CA . TRP B 1 308 ? -13.727 -26.016 8.531 1 90.25 308 TRP B CA 1
ATOM 4982 C C . TRP B 1 308 ? -15.234 -26.031 8.273 1 90.25 308 TRP B C 1
ATOM 4984 O O . TRP B 1 308 ? -15.68 -25.734 7.16 1 90.25 308 TRP B O 1
ATOM 4994 N N . ALA B 1 309 ? -15.969 -26.438 9.266 1 90.88 309 ALA B N 1
ATOM 4995 C CA . ALA B 1 309 ? -17.422 -26.438 9.156 1 90.88 309 ALA B CA 1
ATOM 4996 C C . ALA B 1 309 ? -17.969 -25.047 8.852 1 90.88 309 ALA B C 1
ATOM 4998 O O . ALA B 1 309 ? -18.891 -24.891 8.055 1 90.88 309 ALA B O 1
ATOM 4999 N N . TYR B 1 310 ? -17.391 -24.109 9.492 1 91.31 310 TYR B N 1
ATOM 5000 C CA . TYR B 1 310 ? -17.812 -22.734 9.266 1 91.31 310 TYR B CA 1
ATOM 5001 C C . TYR B 1 310 ? -17.578 -22.328 7.816 1 91.31 310 TYR B C 1
ATOM 5003 O O . TYR B 1 310 ? -18.438 -21.703 7.191 1 91.31 310 TYR B O 1
ATOM 5011 N N . TRP B 1 311 ? -16.422 -22.656 7.223 1 90.31 311 TRP B N 1
ATOM 5012 C CA . TRP B 1 311 ? -16.125 -22.312 5.832 1 90.31 311 TRP B CA 1
ATOM 5013 C C . TRP B 1 311 ? -17.141 -22.938 4.887 1 90.31 311 TRP B C 1
ATOM 5015 O O . TRP B 1 311 ? -17.656 -22.266 3.992 1 90.31 311 TRP B O 1
ATOM 5025 N N . ASN B 1 312 ? -17.422 -24.188 5.18 1 89.25 312 ASN B N 1
ATOM 5026 C CA . ASN B 1 312 ? -18.375 -24.906 4.34 1 89.25 312 ASN B CA 1
ATOM 5027 C C . ASN B 1 312 ? -19.766 -24.297 4.418 1 89.25 312 ASN B C 1
ATOM 5029 O O . ASN B 1 312 ? -20.469 -24.188 3.402 1 89.25 312 ASN B O 1
ATOM 5033 N N . MET B 1 313 ? -20.141 -23.984 5.543 1 90.31 313 MET B N 1
ATOM 5034 C CA . MET B 1 313 ? -21.438 -23.328 5.723 1 90.31 313 MET B CA 1
ATOM 5035 C C . MET B 1 313 ? -21.5 -22.031 4.93 1 90.31 313 MET B C 1
ATOM 5037 O O . MET B 1 313 ? -22.516 -21.75 4.277 1 90.31 313 MET B O 1
ATOM 5041 N N . ARG B 1 314 ? -20.469 -21.281 4.953 1 89.12 314 ARG B N 1
ATOM 5042 C CA . ARG B 1 314 ? -20.422 -20.016 4.227 1 89.12 314 ARG B CA 1
ATOM 5043 C C . ARG B 1 314 ? -20.516 -20.25 2.721 1 89.12 314 ARG B C 1
ATOM 5045 O O . ARG B 1 314 ? -21.188 -19.5 2.01 1 89.12 314 ARG B O 1
ATOM 5052 N N . LEU B 1 315 ? -19.812 -21.25 2.297 1 90.12 315 LEU B N 1
ATOM 5053 C CA . LEU B 1 315 ? -19.812 -21.578 0.875 1 90.12 315 LEU B CA 1
ATOM 5054 C C . LEU B 1 315 ? -21.188 -22.031 0.415 1 90.12 315 LEU B C 1
ATOM 5056 O O . LEU B 1 315 ? -21.625 -21.703 -0.698 1 90.12 315 LEU B O 1
ATOM 5060 N N . GLU B 1 316 ? -21.844 -22.672 1.229 1 85.75 316 GLU B N 1
ATOM 5061 C CA . GLU B 1 316 ? -23.188 -23.156 0.904 1 85.75 316 GLU B CA 1
ATOM 5062 C C . GLU B 1 316 ? -24.203 -22.016 0.938 1 85.75 316 GLU B C 1
ATOM 5064 O O . GLU B 1 316 ? -25.094 -21.938 0.083 1 85.75 316 GLU B O 1
ATOM 5069 N N . THR B 1 317 ? -24.047 -21.125 1.843 1 80.94 317 THR B N 1
ATOM 5070 C CA . THR B 1 317 ? -25.031 -20.062 2.061 1 80.94 317 THR B CA 1
ATOM 5071 C C . THR B 1 317 ? -24.812 -18.922 1.069 1 80.94 317 THR B C 1
ATOM 5073 O O . THR B 1 317 ? -25.781 -18.375 0.538 1 80.94 317 THR B O 1
ATOM 5076 N N . LEU B 1 318 ? -23.562 -18.594 0.88 1 75 318 LEU B N 1
ATOM 5077 C CA . LEU B 1 318 ? -23.266 -17.422 0.063 1 75 318 LEU B CA 1
ATOM 5078 C C . LEU B 1 318 ? -23.031 -17.812 -1.391 1 75 318 LEU B C 1
ATOM 5080 O O . LEU B 1 318 ? -23.047 -16.969 -2.283 1 75 318 LEU B O 1
ATOM 5084 N N . GLY B 1 319 ? -22.578 -19.062 -1.662 1 66.69 319 GLY B N 1
ATOM 5085 C CA . GLY B 1 319 ? -22.359 -19.562 -3.006 1 66.69 319 GLY B CA 1
ATOM 5086 C C . GLY B 1 319 ? -23.625 -19.672 -3.828 1 66.69 319 GLY B C 1
ATOM 5087 O O . GLY B 1 319 ? -23.578 -19.812 -5.051 1 66.69 319 GLY B O 1
ATOM 5088 N N . LYS B 1 320 ? -24.781 -19.938 -3.215 1 53.97 320 LYS B N 1
ATOM 5089 C CA . LYS B 1 320 ? -26.047 -19.891 -3.936 1 53.97 320 LYS B CA 1
ATOM 5090 C C . LYS B 1 320 ? -26.266 -18.516 -4.566 1 53.97 320 LYS B C 1
ATOM 5092 O O . LYS B 1 320 ? -25.75 -17.5 -4.074 1 53.97 320 LYS B O 1
ATOM 5097 N N . SER B 1 321 ? -26.562 -18.359 -5.91 1 47.81 321 SER B N 1
ATOM 5098 C CA . SER B 1 321 ? -26.688 -17.219 -6.805 1 47.81 321 SER B CA 1
ATOM 5099 C C . SER B 1 321 ? -26.984 -15.938 -6.027 1 47.81 321 SER B C 1
ATOM 5101 O O . SER B 1 321 ? -27.828 -15.938 -5.125 1 47.81 321 SER B O 1
ATOM 5103 N N . PRO B 1 322 ? -26.078 -14.969 -6.098 1 39.69 322 PRO B N 1
ATOM 5104 C CA . PRO B 1 322 ? -26.531 -13.695 -5.535 1 39.69 322 PRO B CA 1
ATOM 5105 C C . PRO B 1 322 ? -28 -13.406 -5.84 1 39.69 322 PRO B C 1
ATOM 5107 O O . PRO B 1 322 ? -28.422 -13.461 -7 1 39.69 322 PRO B O 1
ATOM 5110 N N . SER B 1 323 ? -28.969 -13.945 -5.188 1 31.16 323 SER B N 1
ATOM 5111 C CA . SER B 1 323 ? -30.188 -13.188 -5.441 1 31.16 323 SER B CA 1
ATOM 5112 C C . SER B 1 323 ? -29.875 -11.711 -5.66 1 31.16 323 SER B C 1
ATOM 5114 O O . SER B 1 323 ? -28.906 -11.18 -5.109 1 31.16 323 SER B O 1
ATOM 5116 N N . HIS B 1 324 ? -30.328 -11.125 -6.82 1 32.06 324 HIS B N 1
ATOM 5117 C CA . HIS B 1 324 ? -30.312 -9.727 -7.223 1 32.06 324 HIS B CA 1
ATOM 5118 C C . HIS B 1 324 ? -30.312 -8.805 -6.008 1 32.06 324 HIS B C 1
ATOM 5120 O O . HIS B 1 324 ? -30.297 -7.578 -6.156 1 32.06 324 HIS B O 1
ATOM 5126 N N . GLY B 1 325 ? -30.844 -9.242 -4.922 1 28.5 325 GLY B N 1
ATOM 5127 C CA . GLY B 1 325 ? -31.375 -8.266 -3.984 1 28.5 325 GLY B CA 1
ATOM 5128 C C . GLY B 1 325 ? -30.297 -7.555 -3.184 1 28.5 325 GLY B C 1
ATOM 5129 O O . GLY B 1 325 ? -30.594 -6.613 -2.443 1 28.5 325 GLY B O 1
ATOM 5130 N N . ASN B 1 326 ? -29.344 -8.305 -2.686 1 30.02 326 ASN B N 1
ATOM 5131 C CA . ASN B 1 326 ? -28.719 -7.441 -1.688 1 30.02 326 ASN B CA 1
ATOM 5132 C C . ASN B 1 326 ? -27.859 -6.363 -2.338 1 30.02 326 ASN B C 1
ATOM 5134 O O . ASN B 1 326 ? -26.703 -6.609 -2.682 1 30.02 326 ASN B O 1
ATOM 5138 N N . GLY B 1 327 ? -28.344 -5.656 -3.225 1 28.67 327 GLY B N 1
ATOM 5139 C CA . GLY B 1 327 ? -27.891 -4.355 -3.686 1 28.67 327 GLY B CA 1
ATOM 5140 C C . GLY B 1 327 ? -27.016 -3.635 -2.668 1 28.67 327 GLY B C 1
ATOM 5141 O O . GLY B 1 327 ? -27.281 -3.697 -1.466 1 28.67 327 GLY B O 1
ATOM 5142 N N . PHE B 1 328 ? -25.781 -3.658 -2.904 1 29.69 328 PHE B N 1
ATOM 5143 C CA . PHE B 1 328 ? -25.062 -2.664 -2.127 1 29.69 328 PHE B CA 1
ATOM 5144 C C . PHE B 1 328 ? -25.922 -1.446 -1.847 1 29.69 328 PHE B C 1
ATOM 5146 O O . PHE B 1 328 ? -26.188 -0.644 -2.746 1 29.69 328 PHE B O 1
ATOM 5153 N N . HIS B 1 329 ? -27.016 -1.692 -1.147 1 26.7 329 HIS B N 1
ATOM 5154 C CA . HIS B 1 329 ? -27.734 -0.513 -0.687 1 26.7 329 HIS B CA 1
ATOM 5155 C C . HIS B 1 329 ? -26.781 0.525 -0.103 1 26.7 329 HIS B C 1
ATOM 5157 O O . HIS B 1 329 ? -26.141 0.276 0.918 1 26.7 329 HIS B O 1
ATOM 5163 N N . ASN B 1 330 ? -26.062 1.12 -0.925 1 28.77 330 ASN B N 1
ATOM 5164 C CA . ASN B 1 330 ? -25.734 2.447 -0.409 1 28.77 330 ASN B CA 1
ATOM 5165 C C . ASN B 1 330 ? -26.891 3.035 0.388 1 28.77 330 ASN B C 1
ATOM 5167 O O . ASN B 1 330 ? -27.891 3.473 -0.189 1 28.77 330 ASN B O 1
ATOM 5171 N N . GLN B 1 331 ? -27.391 2.396 1.333 1 25.47 331 GLN B N 1
ATOM 5172 C CA . GLN B 1 331 ? -28.422 2.992 2.174 1 25.47 331 GLN B CA 1
ATOM 5173 C C . GLN B 1 331 ? -28.156 4.477 2.4 1 25.47 331 GLN B C 1
ATOM 5175 O O . GLN B 1 331 ? -27.281 4.844 3.176 1 25.47 331 GLN B O 1
ATOM 5180 N N . ARG B 1 332 ? -28.406 5.281 1.454 1 26.11 332 ARG B N 1
ATOM 5181 C CA . ARG B 1 332 ? -28.812 6.645 1.771 1 26.11 332 ARG B CA 1
ATOM 5182 C C . ARG B 1 332 ? -29.891 6.66 2.85 1 26.11 332 ARG B C 1
ATOM 5184 O O . ARG B 1 332 ? -31.078 6.438 2.561 1 26.11 332 ARG B O 1
ATOM 5191 N N . THR B 1 333 ? -29.719 6.125 3.982 1 24.91 333 THR B N 1
ATOM 5192 C CA . THR B 1 333 ? -30.719 6.457 4.996 1 24.91 333 THR B CA 1
ATOM 5193 C C . THR B 1 333 ? -31.109 7.93 4.902 1 24.91 333 THR B C 1
ATOM 5195 O O . THR B 1 333 ? -30.266 8.812 5.074 1 24.91 333 THR B O 1
ATOM 5198 N N . LYS B 1 334 ? -32.188 8.227 4.156 1 22.62 334 LYS B N 1
ATOM 5199 C CA . LYS B 1 334 ? -32.938 9.453 4.355 1 22.62 334 LYS B CA 1
ATOM 5200 C C . LYS B 1 334 ? -33.062 9.797 5.836 1 22.62 334 LYS B C 1
ATOM 5202 O O . LYS B 1 334 ? -33.688 9.055 6.605 1 22.62 334 LYS B O 1
ATOM 5207 N N . LEU B 1 335 ? -32.062 10.477 6.383 1 21.44 335 LEU B N 1
ATOM 5208 C CA . LEU B 1 335 ? -32.375 11.234 7.59 1 21.44 335 LEU B CA 1
ATOM 5209 C C . LEU B 1 335 ? -33.625 12.055 7.414 1 21.44 335 LEU B C 1
ATOM 5211 O O . LEU B 1 335 ? -33.719 12.922 6.543 1 21.44 335 LEU B O 1
ATOM 5215 N N . SER B 1 336 ? -34.75 11.391 7.453 1 21 336 SER B N 1
ATOM 5216 C CA . SER B 1 336 ? -35.906 12.195 7.883 1 21 336 SER B CA 1
ATOM 5217 C C . SER B 1 336 ? -35.594 12.914 9.188 1 21 336 SER B C 1
ATOM 5219 O O . SER B 1 336 ? -35.031 12.336 10.109 1 21 336 SER B O 1
#

Solvent-accessible surface area (backbone atoms only — not comparable to full-atom values): 36245 Å² total; per-residue (Å²): 133,82,79,76,77,74,79,72,72,76,76,74,76,72,79,73,76,77,74,80,68,72,40,68,34,54,38,78,32,72,63,75,87,72,49,64,63,49,28,23,73,78,80,52,68,50,68,34,41,54,52,44,51,51,49,51,40,43,27,66,64,28,66,40,55,44,75,36,32,38,36,45,32,36,57,73,48,72,59,61,71,70,51,58,64,32,30,36,40,39,32,33,59,41,62,92,41,85,48,32,38,32,33,42,35,35,32,32,44,50,49,55,86,84,18,63,28,32,37,35,40,36,33,28,40,36,48,92,80,29,44,71,46,44,42,68,41,56,46,82,42,59,46,83,64,50,77,69,67,48,85,47,57,29,42,42,56,52,53,50,55,47,60,68,73,41,78,70,81,67,62,72,84,70,43,57,72,33,36,34,73,42,84,46,74,37,47,61,90,37,31,32,50,87,69,34,21,69,30,70,42,50,52,42,45,52,50,50,52,52,53,38,49,57,57,50,30,51,64,33,52,47,55,34,47,76,70,46,26,43,80,42,73,53,35,40,30,64,30,34,43,39,88,81,38,64,53,63,62,75,34,59,31,35,39,36,45,28,42,29,61,48,90,52,76,53,20,35,37,34,34,44,34,37,36,23,42,80,89,63,51,63,33,30,36,33,35,37,35,35,30,25,27,29,66,88,76,69,39,80,34,56,56,52,68,68,61,50,50,48,35,50,50,47,24,60,65,51,34,48,71,76,62,86,68,78,51,82,64,72,69,70,70,75,80,119,133,81,79,75,76,74,80,72,73,77,76,74,75,72,77,74,78,75,72,80,70,70,41,67,36,55,41,78,32,72,62,75,88,73,49,68,64,50,28,26,78,78,80,53,67,50,68,35,43,54,52,45,52,52,49,51,41,44,28,67,65,27,67,41,56,43,75,35,32,39,36,47,31,35,57,72,48,74,59,61,76,68,52,59,64,32,30,34,39,39,32,32,59,41,62,92,40,84,48,31,38,32,33,43,35,37,33,32,43,50,50,54,87,84,18,64,27,34,39,35,39,36,34,29,41,35,47,94,80,28,44,71,46,43,41,67,41,58,45,81,42,60,45,83,63,49,79,71,66,47,84,47,57,28,44,43,55,52,54,50,53,46,62,69,72,42,79,71,82,67,70,69,80,85,31,57,74,37,38,33,72,40,84,45,75,37,46,62,90,38,29,32,51,88,69,34,21,68,30,71,41,51,52,41,45,52,50,49,54,51,52,36,48,58,57,49,31,51,65,32,52,48,55,33,47,75,71,45,27,42,81,42,73,54,34,40,30,64,30,34,43,39,87,79,40,65,53,64,62,74,34,59,31,35,38,36,44,28,40,29,65,43,94,52,75,52,20,34,36,36,35,44,34,36,34,23,41,80,87,63,52,64,33,30,35,34,33,37,36,35,31,25,27,29,66,88,75,70,40,79,33,58,56,52,68,67,60,51,52,49,36,51,50,46,24,60,66,51,33,48,70,77,63,86,66,77,52,83,63,73,70,72,72,73,81,120

Nearest PDB structures (foldseek):
  5kl9-assembly1_B  TM=8.447E-01  e=4.992E-07  Escherichia coli O157:H7
  5t06-assembly1_B  TM=7.758E-01  e=1.075E-06  Escherichia coli O157:H7
  3ck1-assembly1_A  TM=7.405E-01  e=3.793E-06  Cupriavidus pinatubonensis JMP134
  6fdg-assembly1_D  TM=7.602E-01  e=1.577E-05  Staphylococcus aureus
  5eo2-assembly2_C  TM=7.408E-01  e=7.322E-06  Staphylococcus aureus subsp. aureus Mu50

Radius of gyration: 26.83 Å; Cα contacts (8 Å, |Δi|>4): 1366; chains: 2; bounding box: 75×83×72 Å

Organism: Prymnesium parvum (NCBI:txid97485)